Protein AF-A0A660V310-F1 (afdb_monomer_lite)

Sequence (467 aa):
MSEVVQNLFWILVFPGFVFTIVCGLVASWIVRKVSALVQHRIGPPVLQPLYDVIKLLGKETLIPEAAQKATFMVSPLIGFSAVLLLATMLWRISFVPCSPFVGDIIVAIYLMVIPSLALILGSSSSASPQASVGTAREMKLVVAYEFPLVLAFLVVIIKTAGASGAGRQLSLAAIAEHAPVLSISGMIAFLSALLCIQAKLGFVPFDIAEAETELASGILIEYSGALLAIWTLMQAVMLVALPLFLVVAFLGGFGAGAGGILAGVGKYVLVLVLIILIKNTNPRVRIDQAMRFFWFWCGTAMVVAVALAILGSVFNIGWLYGKVMDWKIWSLKKSPWVFHVNTGACNNCDIEVVDCLTPRFDIERFGMKLVGSPRHADVLLVTGGVTAQAAHRLREVYRQTPKPCVVFAIGACGCDMGIFSTGYHMVGPVDKIVREVDPEAIIVYVPGCPPKPEAIISSVVKALSAL

Secondary structure (DSSP, 8-state):
--HHHHHHHHHHTSSSHHHHHHHHHHHHHHHHHHHHHHTTSPPPPTTHHHHHHHHHHTS-----TTS-HHHHHHHHHHHHHHHHHHHHHHHHHHH-TTSS---BHHHHHHHHHHHHHHHHHHHHTT--HHHHHHHHHHHHHHHHHHHHHHHHHHHHHHHHHHHSSS----BHHHHTTS-GGGSHHHHHHHHHHHHHHHHHTT-TTS--SS-HHHHTTGGGTT--HHHHHHHHHHHHHHHHHHHHHHHHHHS--PPSSHHHHHHHHHHHHHHHHHHHHHHHHSPPPPHHHHHHIIIIIIHHHHHHHHHHHHHHHHHT-GGGTT----HHHHHHHH-PEEEEEESS--SHHHHHHHHHTSTTT-GGGGT-EE-SSGGG-SEEEEES-EEHHHHHHHHHHHHHSPSS-EEEEESHHHHH-GGGTT-TTEEE-HHHHHHTT-TT-EEEEE--SSPPHHHHHHHHHHHHHH-

Radius of gyration: 32.33 Å; chains: 1; bounding box: 73×48×100 Å

Foldseek 3Di:
DDPVVVVCCLQPPPPHDVVLLLQLLQLVQVLQCLLCVVVVHHGDDSCVSVVVLVVLQPDDWDADPQFPVVLLQCLLVQLLVLLRLLLSLLRCLQAPLPDPDSDFPVSNLVSLLSNLVSLLSNLVRRPDPLLPVLSVLSVLLSVLLSLLLVLLLLLLQLLLCQVDVDDRDRGLSSSLQDALCLAPLLVLSLVSLLVSLLLSLCFPQNVASLPCPPRVGHSCVSTGGNSVSSVSSSSSSSLNSSLSSSCSRHVNHADPDPVSNVVNVVSSVVSSSVSSCNRNVHHHDDSVVSSCCRCPPSVVSSVVSSVLSVCCSVVVDCNNNNPPDPVVLVCCLQAFEEEEDEQAAPCPQVVQVVVCVDPVNNCVVSNYHYDPALLPGQEYEYEFAHFPVSLVVLLVSLVSHDPPHEYEQFEPRQAFNPPCNPPPGGPTHVLVSSCVNPVPHHYFYQYDPHHHNVSVSVSSNVSSVVD

Structure (mmCIF, N/CA/C/O backbone):
data_AF-A0A660V310-F1
#
_entry.id   AF-A0A660V310-F1
#
loop_
_atom_site.group_PDB
_atom_site.id
_atom_site.type_symbol
_atom_site.label_atom_id
_atom_site.label_alt_id
_atom_site.label_comp_id
_atom_site.label_asym_id
_atom_site.label_entity_id
_atom_site.label_seq_id
_atom_site.pdbx_PDB_ins_code
_atom_site.Cartn_x
_atom_site.Cartn_y
_atom_site.Cartn_z
_atom_site.occupancy
_atom_site.B_iso_or_equiv
_atom_site.auth_seq_id
_atom_site.auth_comp_id
_atom_site.auth_asym_id
_atom_site.auth_atom_id
_atom_site.pdbx_PDB_model_num
ATOM 1 N N . MET A 1 1 ? -30.512 22.569 -9.885 1.00 54.38 1 MET A N 1
ATOM 2 C CA . MET A 1 1 ? -30.313 22.080 -8.503 1.00 54.38 1 MET A CA 1
ATOM 3 C C . MET A 1 1 ? -29.220 22.952 -7.908 1.00 54.38 1 MET A C 1
ATOM 5 O O . MET A 1 1 ? -28.211 23.097 -8.583 1.00 54.38 1 MET A O 1
ATOM 9 N N . SER A 1 2 ? -29.446 23.654 -6.792 1.00 73.06 2 SER A N 1
ATOM 10 C CA . SER A 1 2 ? -28.449 24.615 -6.283 1.00 73.06 2 SER A CA 1
ATOM 11 C C . SER A 1 2 ? -27.115 23.910 -6.013 1.00 73.06 2 SER A C 1
ATOM 13 O O . SER A 1 2 ? -27.115 22.754 -5.584 1.00 73.06 2 SER A O 1
ATOM 15 N N . GLU A 1 3 ? -25.985 24.583 -6.252 1.00 75.12 3 GLU A N 1
ATOM 16 C CA . GLU A 1 3 ? -24.640 24.036 -5.981 1.00 75.12 3 GLU A CA 1
ATOM 17 C C . GLU A 1 3 ? -24.526 23.473 -4.556 1.00 75.12 3 GLU A C 1
ATOM 19 O O . GLU A 1 3 ? -23.861 22.468 -4.323 1.00 75.12 3 GLU A O 1
ATOM 24 N N . VAL A 1 4 ? -25.258 24.066 -3.610 1.00 78.00 4 VAL A N 1
ATOM 25 C CA . VAL A 1 4 ? -25.369 23.604 -2.223 1.00 78.00 4 VAL A CA 1
ATOM 26 C C . VAL A 1 4 ? -26.006 22.216 -2.122 1.00 78.00 4 VAL A C 1
ATOM 28 O O . VAL A 1 4 ? -25.474 21.362 -1.422 1.00 78.00 4 VAL A O 1
ATOM 31 N N . VAL A 1 5 ? -27.111 21.956 -2.829 1.00 78.69 5 VAL A N 1
ATOM 32 C CA . VAL A 1 5 ? -27.781 20.641 -2.820 1.00 78.69 5 VAL A CA 1
ATOM 33 C C . VAL A 1 5 ? -26.902 19.585 -3.479 1.00 78.69 5 VAL A C 1
ATOM 35 O O . VAL A 1 5 ? -26.827 18.458 -2.994 1.00 78.69 5 VAL A O 1
ATOM 38 N N . GLN A 1 6 ? -26.187 19.954 -4.543 1.00 76.06 6 GLN A N 1
ATOM 39 C CA . GLN A 1 6 ? -25.214 19.067 -5.169 1.00 76.06 6 GLN A CA 1
ATOM 40 C C . GLN A 1 6 ? -24.080 18.744 -4.187 1.00 76.06 6 GLN A C 1
ATOM 42 O O . GLN A 1 6 ? -23.832 17.572 -3.928 1.00 76.06 6 GLN A O 1
ATOM 47 N N . ASN A 1 7 ? -23.453 19.740 -3.558 1.00 76.25 7 ASN A N 1
ATOM 48 C CA . ASN A 1 7 ? -22.387 19.524 -2.573 1.00 76.25 7 ASN A CA 1
ATOM 49 C C . ASN A 1 7 ? -22.853 18.709 -1.354 1.00 76.25 7 ASN A C 1
ATOM 51 O O . ASN A 1 7 ? -22.130 17.817 -0.912 1.00 76.25 7 ASN A O 1
ATOM 55 N N . LEU A 1 8 ? -24.072 18.940 -0.851 1.00 76.62 8 LEU A N 1
ATOM 56 C CA . LEU A 1 8 ? -24.660 18.111 0.207 1.00 76.62 8 LEU A CA 1
ATOM 57 C C . LEU A 1 8 ? -24.832 16.659 -0.244 1.00 76.62 8 LEU A C 1
ATOM 59 O O . LEU A 1 8 ? -24.535 15.744 0.520 1.00 76.62 8 LEU A O 1
ATOM 63 N N . PHE A 1 9 ? -25.282 16.436 -1.480 1.00 79.44 9 PHE A N 1
ATOM 64 C CA . PHE A 1 9 ? -25.413 15.095 -2.041 1.00 79.44 9 PHE A CA 1
ATOM 65 C C . PHE A 1 9 ? -24.051 14.392 -2.158 1.00 79.44 9 PHE A C 1
ATOM 67 O O . PHE A 1 9 ? -23.939 13.222 -1.785 1.00 79.44 9 PHE A O 1
ATOM 74 N N . TRP A 1 10 ? -23.007 15.112 -2.586 1.00 75.75 10 TRP A N 1
ATOM 75 C CA . TRP A 1 10 ? -21.640 14.582 -2.659 1.00 75.75 10 TRP A CA 1
ATOM 76 C C . TRP A 1 10 ? -21.093 14.177 -1.284 1.00 75.75 10 TRP A C 1
ATOM 78 O O . TRP A 1 10 ? -20.456 13.132 -1.160 1.00 75.75 10 TRP A O 1
ATOM 88 N N . ILE A 1 11 ? -21.366 14.974 -0.247 1.00 77.69 11 ILE A N 1
ATOM 89 C CA . ILE A 1 11 ? -20.872 14.738 1.120 1.00 77.69 11 ILE A CA 1
ATOM 90 C C . ILE A 1 11 ? -21.679 13.660 1.852 1.00 77.69 11 ILE A C 1
ATOM 92 O O . ILE A 1 11 ? -21.104 12.845 2.572 1.00 77.69 11 ILE A O 1
ATOM 96 N N . LEU A 1 12 ? -23.002 13.633 1.693 1.00 79.00 12 LEU A N 1
ATOM 97 C CA . LEU A 1 12 ? -23.867 12.736 2.464 1.00 79.00 12 LEU A CA 1
ATOM 98 C C . LEU A 1 12 ? -24.086 11.392 1.768 1.00 79.00 12 LEU A C 1
ATOM 100 O O . LEU A 1 12 ? -24.043 10.354 2.428 1.00 79.00 12 LEU A O 1
ATOM 104 N N . VAL A 1 13 ? -24.307 11.393 0.450 1.00 78.88 13 VAL A N 1
ATOM 105 C CA . VAL A 1 13 ? -24.812 10.220 -0.279 1.00 78.88 13 VAL A CA 1
ATOM 106 C C . VAL A 1 13 ? -23.709 9.537 -1.080 1.00 78.88 13 VAL A C 1
ATOM 108 O O . VAL A 1 13 ? -23.300 8.434 -0.719 1.00 78.88 13 VAL A O 1
ATOM 111 N N . PHE A 1 14 ? -23.204 10.172 -2.142 1.00 76.62 14 PHE A N 1
ATOM 112 C CA . PHE A 1 14 ? -22.194 9.571 -3.017 1.00 76.62 14 PHE A CA 1
ATOM 113 C C . PHE A 1 14 ? -21.177 10.605 -3.508 1.00 76.62 14 PHE A C 1
ATOM 115 O O . PHE A 1 14 ? -21.589 11.589 -4.120 1.00 76.62 14 PHE A O 1
ATOM 122 N N . PRO A 1 15 ? -19.864 10.378 -3.313 1.00 70.12 15 PRO A N 1
ATOM 123 C CA . PRO A 1 15 ? -19.203 9.226 -2.695 1.00 70.12 15 PRO A CA 1
ATOM 124 C C . PRO A 1 15 ? -19.007 9.404 -1.175 1.00 70.12 15 PRO A C 1
ATOM 126 O O . PRO A 1 15 ? -18.060 8.886 -0.589 1.00 70.12 15 PRO A O 1
ATOM 129 N N . GLY A 1 16 ? -19.892 10.187 -0.559 1.00 78.62 16 GLY A N 1
ATOM 130 C CA . GLY A 1 16 ? -19.837 10.672 0.810 1.00 78.62 16 GLY A CA 1
ATOM 131 C C . GLY A 1 16 ? -19.974 9.633 1.932 1.00 78.62 16 GLY A C 1
ATOM 132 O O . GLY A 1 16 ? -19.434 8.526 1.883 1.00 78.62 16 GLY A O 1
ATOM 133 N N . PHE A 1 17 ? -20.697 9.999 2.989 1.00 86.25 17 PHE A N 1
ATOM 134 C CA . PHE A 1 17 ? -20.784 9.207 4.220 1.00 86.25 17 PHE A CA 1
ATOM 135 C C . PHE A 1 17 ? -21.459 7.851 4.026 1.00 86.25 17 PHE A C 1
ATOM 137 O O . PHE A 1 17 ? -20.888 6.829 4.410 1.00 86.25 17 PHE A O 1
ATOM 144 N N . VAL A 1 18 ? -22.642 7.818 3.404 1.00 87.88 18 VAL A N 1
ATOM 145 C CA . VAL A 1 18 ? -23.396 6.566 3.222 1.00 87.88 18 VAL A CA 1
ATOM 146 C C . VAL A 1 18 ? -22.600 5.583 2.370 1.00 87.88 18 VAL A C 1
ATOM 148 O O . VAL A 1 18 ? -22.422 4.429 2.762 1.00 87.88 18 VAL A O 1
ATOM 151 N N . PHE A 1 19 ? -22.057 6.051 1.245 1.00 89.69 19 PHE A N 1
ATOM 152 C CA . PHE A 1 19 ? -21.224 5.230 0.372 1.00 89.69 19 PHE A CA 1
ATOM 153 C C . PHE A 1 19 ? -20.002 4.664 1.105 1.00 89.69 19 PHE A C 1
ATOM 155 O O . PHE A 1 19 ? -19.750 3.461 1.051 1.00 89.69 19 PHE A O 1
ATOM 162 N N . THR A 1 20 ? -19.285 5.503 1.855 1.00 90.94 20 THR A N 1
ATOM 163 C CA . THR A 1 20 ? -18.090 5.073 2.587 1.00 90.94 20 THR A CA 1
ATOM 164 C C . THR A 1 20 ? -18.409 4.022 3.650 1.00 90.94 20 THR A C 1
ATOM 166 O O . THR A 1 20 ? -17.669 3.048 3.774 1.00 90.94 20 THR A O 1
ATOM 169 N N . ILE A 1 21 ? -19.510 4.174 4.392 1.00 93.31 21 ILE A N 1
ATOM 170 C CA . ILE A 1 21 ? -19.930 3.188 5.398 1.00 93.31 21 ILE A CA 1
ATOM 171 C C . ILE A 1 21 ? -20.238 1.846 4.730 1.00 93.31 21 ILE A C 1
ATOM 173 O O . ILE A 1 21 ? -19.749 0.812 5.181 1.00 93.31 21 ILE A O 1
ATOM 177 N N . VAL A 1 22 ? -20.988 1.851 3.623 1.00 93.38 22 VAL A N 1
ATOM 178 C CA . VAL A 1 22 ? -21.299 0.625 2.871 1.00 93.38 22 VAL A CA 1
ATOM 179 C C . VAL A 1 22 ? -20.017 -0.039 2.366 1.00 93.38 22 VAL A C 1
ATOM 181 O O . VAL A 1 22 ? -19.817 -1.234 2.592 1.00 93.38 22 VAL A O 1
ATOM 184 N N . CYS A 1 23 ? -19.106 0.727 1.759 1.00 92.69 23 CYS A N 1
ATOM 185 C CA . CYS A 1 23 ? -17.801 0.221 1.335 1.00 92.69 23 CYS A CA 1
ATOM 186 C C . CYS A 1 23 ? -16.977 -0.324 2.508 1.00 92.69 23 CYS A C 1
ATOM 188 O O . CYS A 1 23 ? -16.325 -1.352 2.354 1.00 92.69 23 CYS A O 1
ATOM 190 N N . GLY A 1 24 ? -17.030 0.309 3.682 1.00 93.19 24 GLY A N 1
ATOM 191 C CA . GLY A 1 24 ? -16.326 -0.137 4.884 1.00 93.19 24 GLY A CA 1
ATOM 192 C C . GLY A 1 24 ? -16.846 -1.460 5.426 1.00 93.19 24 GLY A C 1
ATOM 193 O O . GLY A 1 24 ? -16.062 -2.338 5.794 1.00 93.19 24 GLY A O 1
ATOM 194 N N . LEU A 1 25 ? -18.165 -1.658 5.412 1.00 95.06 25 LEU A N 1
ATOM 195 C CA . LEU A 1 25 ? -18.779 -2.932 5.788 1.00 95.06 25 LEU A CA 1
ATOM 196 C C . LEU A 1 25 ? -18.407 -4.043 4.795 1.00 95.06 25 LEU A C 1
ATOM 198 O O . LEU A 1 25 ? -18.077 -5.154 5.213 1.00 95.06 25 LEU A O 1
ATOM 202 N N . VAL A 1 26 ? -18.374 -3.736 3.494 1.00 94.88 26 VAL A N 1
ATOM 203 C CA . VAL A 1 26 ? -17.891 -4.670 2.464 1.00 94.88 26 VAL A CA 1
ATOM 204 C C . VAL A 1 26 ? -16.403 -4.980 2.656 1.00 94.88 26 VAL A C 1
ATOM 206 O O . VAL A 1 26 ? -16.023 -6.148 2.622 1.00 94.88 26 VAL A O 1
ATOM 209 N N . ALA A 1 27 ? -15.558 -3.983 2.926 1.00 94.62 27 ALA A N 1
ATOM 210 C CA . ALA A 1 27 ? -14.134 -4.183 3.201 1.00 94.62 27 ALA A CA 1
ATOM 211 C C . ALA A 1 27 ? -13.920 -5.061 4.444 1.00 94.62 27 ALA A C 1
ATOM 213 O O . ALA A 1 27 ? -13.113 -5.990 4.423 1.00 94.62 27 ALA A O 1
ATOM 214 N N . SER A 1 28 ? -14.712 -4.847 5.496 1.00 94.81 28 SER A N 1
ATOM 215 C CA . SER A 1 28 ? -14.711 -5.675 6.710 1.00 94.81 28 SER A CA 1
ATOM 216 C C . SER A 1 28 ? -15.101 -7.127 6.415 1.00 94.81 28 SER A C 1
ATOM 218 O O . SER A 1 28 ? -14.499 -8.063 6.951 1.00 94.81 28 SER A O 1
ATOM 220 N N . TRP A 1 29 ? -16.070 -7.340 5.519 1.00 95.44 29 TRP A N 1
ATOM 221 C CA . TRP A 1 29 ? -16.405 -8.673 5.023 1.00 95.44 29 TRP A CA 1
ATOM 222 C C . TRP A 1 29 ? -15.245 -9.301 4.235 1.00 95.44 29 TRP A C 1
ATOM 224 O O . TRP A 1 29 ? -14.900 -10.454 4.504 1.00 95.44 29 TRP A O 1
ATOM 234 N N . ILE A 1 30 ? -14.597 -8.553 3.331 1.00 94.81 30 ILE A N 1
ATOM 235 C CA . ILE A 1 30 ? -13.431 -9.023 2.562 1.00 94.81 30 ILE A CA 1
ATOM 236 C C . ILE A 1 30 ? -12.318 -9.475 3.509 1.00 94.81 30 ILE A C 1
ATOM 238 O O . ILE A 1 30 ? -11.804 -10.581 3.344 1.00 94.81 30 ILE A O 1
ATOM 242 N N . VAL A 1 31 ? -11.996 -8.684 4.540 1.00 94.81 31 VAL A N 1
ATOM 243 C CA . VAL A 1 31 ? -10.989 -9.046 5.553 1.00 94.81 31 VAL A CA 1
ATOM 244 C C . VAL A 1 31 ? -11.308 -10.407 6.170 1.00 94.81 31 VAL A C 1
ATOM 246 O O . VAL A 1 31 ? -10.456 -11.294 6.179 1.00 94.81 31 VAL A O 1
ATOM 249 N N . ARG A 1 32 ? -12.548 -10.620 6.627 1.00 94.50 32 ARG A N 1
ATOM 250 C CA . ARG A 1 32 ? -12.958 -11.897 7.236 1.00 94.50 32 ARG A CA 1
ATOM 251 C C . ARG A 1 32 ? -12.949 -13.052 6.233 1.00 94.50 32 ARG A C 1
ATOM 253 O O . ARG A 1 32 ? -12.559 -14.162 6.593 1.00 94.50 32 ARG A O 1
ATOM 260 N N . LYS A 1 33 ? -13.365 -12.818 4.985 1.00 94.19 33 LYS A N 1
ATOM 261 C CA . LYS A 1 33 ? -13.447 -13.857 3.950 1.00 94.19 33 LYS A CA 1
ATOM 262 C C . LYS A 1 33 ? -12.068 -14.301 3.467 1.00 94.19 33 LYS A C 1
ATOM 264 O O . LYS A 1 33 ? -11.826 -15.500 3.373 1.00 94.19 33 LYS A O 1
ATOM 269 N N . VAL A 1 34 ? -11.168 -13.354 3.212 1.00 93.69 34 VAL A N 1
ATOM 270 C CA . VAL A 1 34 ? -9.790 -13.633 2.789 1.00 93.69 34 VAL A CA 1
ATOM 271 C C . VAL A 1 34 ? -8.995 -14.257 3.938 1.00 93.69 34 VAL A C 1
ATOM 273 O O . VAL A 1 34 ? -8.315 -15.251 3.712 1.00 93.69 34 VAL A O 1
ATOM 276 N N . SER A 1 35 ? -9.145 -13.782 5.183 1.00 93.94 35 SER A N 1
ATOM 277 C CA . SER A 1 35 ? -8.558 -14.464 6.350 1.00 93.94 35 SER A CA 1
ATOM 278 C C . SER A 1 35 ? -9.032 -15.911 6.481 1.00 93.94 35 SER A C 1
ATOM 280 O O . SER A 1 35 ? -8.224 -16.800 6.732 1.00 93.94 35 SER A O 1
ATOM 282 N N . ALA A 1 36 ? -10.327 -16.171 6.281 1.00 93.69 36 ALA A N 1
ATOM 283 C CA . ALA A 1 36 ? -10.865 -17.527 6.314 1.00 93.69 36 ALA A CA 1
ATOM 284 C C . ALA A 1 36 ? -10.282 -18.410 5.198 1.00 93.69 36 ALA A C 1
ATOM 286 O O . ALA A 1 36 ? -9.918 -19.553 5.462 1.00 93.69 36 ALA A O 1
ATOM 287 N N . LEU A 1 37 ? -10.123 -17.859 3.989 1.00 92.75 37 LEU A N 1
ATOM 288 C CA . LEU A 1 37 ? -9.502 -18.552 2.861 1.00 92.75 37 LEU A CA 1
ATOM 289 C C . LEU A 1 37 ? -8.046 -18.944 3.163 1.00 92.75 37 LEU A C 1
ATOM 291 O O . LEU A 1 37 ? -7.683 -20.097 2.959 1.00 92.75 37 LEU A O 1
ATOM 295 N N . VAL A 1 38 ? -7.241 -18.019 3.702 1.00 92.69 38 VAL A N 1
ATOM 296 C CA . VAL A 1 38 ? -5.842 -18.285 4.099 1.00 92.69 38 VAL A CA 1
ATOM 297 C C . VAL A 1 38 ? -5.761 -19.365 5.184 1.00 92.69 38 VAL A C 1
ATOM 299 O O . VAL A 1 38 ? -4.840 -20.172 5.196 1.00 92.69 38 VAL A O 1
ATOM 302 N N . GLN A 1 39 ? -6.745 -19.407 6.081 1.00 93.06 39 GLN A N 1
ATOM 303 C CA . GLN A 1 39 ? -6.834 -20.377 7.175 1.00 93.06 39 GLN A CA 1
ATOM 304 C C . GLN A 1 39 ? -7.538 -21.687 6.780 1.00 93.06 39 GLN A C 1
ATOM 306 O O . GLN A 1 39 ? -7.819 -22.501 7.656 1.00 93.06 39 GLN A O 1
ATOM 311 N N . HIS A 1 40 ? -7.872 -21.887 5.499 1.00 92.69 40 HIS A N 1
ATOM 312 C CA . HIS A 1 40 ? -8.635 -23.045 5.018 1.00 92.69 40 HIS A CA 1
ATOM 313 C C . HIS A 1 40 ? -9.955 -23.303 5.778 1.00 92.69 40 HIS A C 1
ATOM 315 O O . HIS A 1 40 ? -10.363 -24.444 5.987 1.00 92.69 40 HIS A O 1
ATOM 321 N N . ARG A 1 41 ? -10.675 -22.240 6.159 1.00 94.94 41 ARG A N 1
ATOM 322 C CA . ARG A 1 41 ? -12.023 -22.319 6.749 1.00 94.94 41 ARG A CA 1
ATOM 323 C C . ARG A 1 41 ? -13.046 -21.526 5.940 1.00 94.94 41 ARG A C 1
ATOM 325 O O . ARG A 1 41 ? -12.712 -20.653 5.141 1.00 94.94 41 ARG A O 1
ATOM 332 N N . ILE A 1 42 ? -14.326 -21.798 6.168 1.00 92.75 42 ILE A N 1
ATOM 333 C CA . ILE A 1 42 ? -15.413 -21.090 5.486 1.00 92.75 42 ILE A CA 1
ATOM 334 C C . ILE A 1 42 ? -15.682 -19.765 6.210 1.00 92.75 42 ILE A C 1
ATOM 336 O O . ILE A 1 42 ? -16.047 -19.743 7.382 1.00 92.75 42 ILE A O 1
ATOM 340 N N . GLY A 1 43 ? -15.484 -18.647 5.506 1.00 92.25 43 GLY A N 1
ATOM 341 C CA . GLY A 1 43 ? -15.773 -17.309 6.033 1.00 92.25 43 GLY A CA 1
ATOM 342 C C . GLY A 1 43 ? -17.266 -16.934 6.001 1.00 92.25 43 GLY A C 1
ATOM 343 O O . GLY A 1 43 ? -18.025 -17.540 5.237 1.00 92.25 43 GLY A O 1
ATOM 344 N N . PRO A 1 44 ? -17.668 -15.900 6.763 1.00 94.31 44 PRO A N 1
ATOM 345 C CA . PRO A 1 44 ? -19.065 -15.496 6.961 1.00 94.31 44 PRO A CA 1
ATOM 346 C C . PRO A 1 44 ? -19.754 -14.941 5.693 1.00 94.31 44 PRO A C 1
ATOM 348 O O . PRO A 1 44 ? -19.076 -14.599 4.711 1.00 94.31 44 PRO A O 1
ATOM 351 N N . PRO A 1 45 ? -21.101 -14.823 5.700 1.00 94.38 45 PRO A N 1
ATOM 352 C CA . PRO A 1 45 ? -21.861 -14.205 4.612 1.00 94.38 45 PRO A CA 1
ATOM 353 C C . PRO A 1 45 ? -21.607 -12.690 4.506 1.00 94.38 45 PRO A C 1
ATOM 355 O O . PRO A 1 45 ? -21.162 -12.054 5.462 1.00 94.38 45 PRO A O 1
ATOM 358 N N . VAL A 1 46 ? -21.923 -12.107 3.341 1.00 92.00 46 VAL A N 1
ATOM 359 C CA . VAL A 1 46 ? -21.645 -10.692 2.997 1.00 92.00 46 VAL A CA 1
ATOM 360 C C . VAL A 1 46 ? -22.277 -9.705 3.980 1.00 92.00 46 VAL A C 1
ATOM 362 O O . VAL A 1 46 ? -21.648 -8.725 4.362 1.00 92.00 46 VAL A O 1
ATOM 365 N N . LEU A 1 47 ? -23.500 -9.984 4.435 1.00 93.50 47 LEU A N 1
ATOM 366 C CA . LEU A 1 47 ? -24.258 -9.096 5.323 1.00 93.50 47 LEU A CA 1
ATOM 367 C C . LEU A 1 47 ? -23.842 -9.190 6.801 1.00 93.50 47 LEU A C 1
ATOM 369 O O . LEU A 1 47 ? -24.350 -8.428 7.620 1.00 93.50 47 LEU A O 1
ATOM 373 N N . GLN A 1 48 ? -22.916 -10.086 7.167 1.00 94.50 48 GLN A N 1
ATOM 374 C CA . GLN A 1 48 ? -22.544 -10.294 8.570 1.00 94.50 48 GLN A CA 1
ATOM 375 C C . GLN A 1 48 ? -22.037 -9.019 9.270 1.00 94.50 48 GLN A C 1
ATOM 377 O O . GLN A 1 48 ? -22.512 -8.746 10.370 1.00 94.50 48 GLN A O 1
ATOM 382 N N . PRO A 1 49 ? -21.134 -8.206 8.682 1.00 94.56 49 PRO A N 1
ATOM 383 C CA . PRO A 1 49 ? -20.670 -6.986 9.345 1.00 94.56 49 PRO A CA 1
ATOM 384 C C . PRO A 1 49 ? -21.797 -5.984 9.618 1.00 94.56 49 PRO A C 1
ATOM 386 O O . PRO A 1 49 ? -21.773 -5.301 10.636 1.00 94.56 49 PRO A O 1
ATOM 389 N N . LEU A 1 50 ? -22.811 -5.923 8.746 1.00 94.75 50 LEU A N 1
ATOM 390 C CA . LEU A 1 50 ? -23.986 -5.079 8.961 1.00 94.75 50 LEU A CA 1
ATOM 391 C C . LEU A 1 50 ? -24.802 -5.571 10.165 1.00 94.75 50 LEU A C 1
ATOM 393 O O . LEU A 1 50 ? -25.177 -4.771 11.021 1.00 94.75 50 LEU A O 1
ATOM 397 N N . TYR A 1 51 ? -25.037 -6.882 10.264 1.00 95.69 51 TYR A N 1
ATOM 398 C CA . TYR A 1 51 ? -25.742 -7.467 11.406 1.00 95.69 51 TYR A CA 1
ATOM 399 C C . TYR A 1 51 ? -24.995 -7.266 12.725 1.00 95.69 51 TYR A C 1
ATOM 401 O O . TYR A 1 51 ? -25.635 -7.014 13.743 1.00 95.69 51 TYR A O 1
ATOM 409 N N . ASP A 1 52 ? -23.662 -7.322 12.715 1.00 95.19 52 ASP A N 1
ATOM 410 C CA . ASP A 1 52 ? -22.848 -7.075 13.908 1.00 95.19 52 ASP A CA 1
ATOM 411 C C . ASP A 1 52 ? -23.030 -5.633 14.418 1.00 95.19 52 ASP A C 1
ATOM 413 O O . ASP A 1 52 ? -23.261 -5.430 15.610 1.00 95.19 52 ASP A O 1
ATOM 417 N N . VAL A 1 53 ? -23.010 -4.638 13.523 1.00 95.38 53 VAL A N 1
ATOM 418 C CA . VAL A 1 53 ? -23.230 -3.227 13.886 1.00 95.38 53 VAL A CA 1
ATOM 419 C C . VAL A 1 53 ? -24.653 -3.000 14.400 1.00 95.38 53 VAL A C 1
ATOM 421 O O . VAL A 1 53 ? -24.829 -2.392 15.454 1.00 95.38 53 VAL A O 1
ATOM 424 N N . ILE A 1 54 ? -25.673 -3.524 13.709 1.00 95.38 54 ILE A N 1
ATOM 425 C CA . ILE A 1 54 ? -27.079 -3.400 14.138 1.00 95.38 54 ILE A CA 1
ATOM 426 C C . ILE A 1 54 ? -27.282 -4.045 15.514 1.00 95.38 54 ILE A C 1
ATOM 428 O O . ILE A 1 54 ? -27.933 -3.469 16.386 1.00 95.38 54 ILE A O 1
ATOM 432 N N . LYS A 1 55 ? -26.678 -5.217 15.742 1.00 96.31 55 LYS A N 1
ATOM 433 C CA . LYS A 1 55 ? -26.710 -5.904 17.036 1.00 96.31 55 LYS A CA 1
ATOM 434 C C . LYS A 1 55 ? -26.097 -5.052 18.145 1.00 96.31 55 LYS A C 1
ATOM 436 O O . LYS A 1 55 ? -26.636 -5.041 19.246 1.00 96.31 55 LYS A O 1
ATOM 441 N N . LEU A 1 56 ? -24.974 -4.379 17.889 1.00 94.75 56 LEU A N 1
ATOM 442 C CA . LEU A 1 56 ? -24.332 -3.512 18.881 1.00 94.75 56 LEU A CA 1
ATOM 443 C C . LEU A 1 56 ? -25.167 -2.260 19.176 1.00 94.75 56 LEU A C 1
ATOM 445 O O . LEU A 1 56 ? -25.304 -1.901 20.341 1.00 94.75 56 LEU A O 1
ATOM 449 N N . LEU A 1 57 ? -25.789 -1.653 18.161 1.00 94.06 57 LEU A N 1
ATOM 450 C CA . LEU A 1 57 ? -26.691 -0.506 18.339 1.00 94.06 57 LEU A CA 1
ATOM 451 C C . LEU A 1 57 ? -27.934 -0.843 19.176 1.00 94.06 57 LEU A C 1
ATOM 453 O O . LEU A 1 57 ? -28.435 0.020 19.888 1.00 94.06 57 LEU A O 1
ATOM 457 N N . GLY A 1 58 ? -28.423 -2.085 19.107 1.00 91.88 58 GLY A N 1
ATOM 458 C CA . GLY A 1 58 ? -29.557 -2.554 19.908 1.00 91.88 58 GLY A CA 1
ATOM 459 C C . GLY A 1 58 ? -29.210 -2.971 21.342 1.00 91.88 58 GLY A C 1
ATOM 460 O O . GLY A 1 58 ? -30.112 -3.317 22.101 1.00 91.88 58 GLY A O 1
ATOM 461 N N . LYS A 1 59 ? -27.926 -2.988 21.721 1.00 95.44 59 LYS A N 1
ATOM 462 C CA . LYS A 1 59 ? -27.491 -3.348 23.077 1.00 95.44 59 LYS A CA 1
ATOM 463 C C . LYS A 1 59 ? -27.467 -2.134 24.000 1.00 95.44 59 LYS A C 1
ATOM 465 O O . LYS A 1 59 ? -27.172 -1.017 23.582 1.00 95.44 59 LYS A O 1
ATOM 470 N N . GLU A 1 60 ? -27.696 -2.393 25.284 1.00 94.06 60 GLU A N 1
ATOM 471 C CA . GLU A 1 60 ? -27.539 -1.393 26.335 1.00 94.06 60 GLU A CA 1
ATOM 472 C C . GLU A 1 60 ? -26.103 -0.849 26.374 1.00 94.06 60 GLU A C 1
ATOM 474 O O . GLU A 1 60 ? -25.130 -1.583 26.173 1.00 94.06 60 GLU A O 1
ATOM 479 N N . THR A 1 61 ? -25.985 0.461 26.599 1.00 93.69 61 THR A N 1
ATOM 480 C CA . THR A 1 61 ? -24.699 1.153 26.712 1.00 93.69 61 THR A CA 1
ATOM 481 C C . THR A 1 61 ? -24.375 1.338 28.190 1.00 93.69 61 THR A C 1
ATOM 483 O O . THR A 1 61 ? -24.962 2.183 28.860 1.00 93.69 61 THR A O 1
ATOM 486 N N . LEU A 1 62 ? -23.437 0.537 28.686 1.00 92.00 62 LEU A N 1
ATOM 487 C CA . LEU A 1 62 ? -22.894 0.607 30.039 1.00 92.00 62 LEU A CA 1
ATOM 488 C C . LEU A 1 62 ? -21.729 1.603 30.064 1.00 92.00 62 LEU A C 1
ATOM 490 O O . LEU A 1 62 ? -20.844 1.546 29.207 1.00 92.00 62 LEU A O 1
ATOM 494 N N . ILE A 1 63 ? -21.737 2.512 31.041 1.00 92.00 63 ILE A N 1
ATOM 495 C CA . ILE A 1 63 ? -20.683 3.512 31.256 1.00 92.00 63 ILE A CA 1
ATOM 496 C C . ILE A 1 63 ? -20.136 3.323 32.679 1.00 92.00 63 ILE A C 1
ATOM 498 O O . ILE A 1 63 ? -20.944 3.320 33.612 1.00 92.00 63 ILE A O 1
ATOM 502 N N . PRO A 1 64 ? -18.808 3.198 32.875 1.00 90.56 64 PRO A N 1
ATOM 503 C CA . PRO A 1 64 ? -18.231 3.041 34.209 1.00 90.56 64 PRO A CA 1
ATOM 504 C C . PRO A 1 64 ? -18.523 4.244 35.118 1.00 90.56 64 PRO A C 1
ATOM 506 O O . PRO A 1 64 ? -18.511 5.391 34.670 1.00 90.56 64 PRO A O 1
ATOM 509 N N . GLU A 1 65 ? -18.742 4.004 36.413 1.00 89.38 65 GLU A N 1
ATOM 510 C CA . GLU A 1 65 ? -19.080 5.070 37.372 1.00 89.38 65 GLU A CA 1
ATOM 511 C C . GLU A 1 65 ? -17.940 6.075 37.575 1.00 89.38 65 GLU A C 1
ATOM 513 O O . GLU A 1 65 ? -18.181 7.278 37.672 1.00 89.38 65 GLU A O 1
ATOM 518 N N . ALA A 1 66 ? -16.697 5.586 37.591 1.00 90.06 66 ALA A N 1
ATOM 519 C CA . ALA A 1 66 ? -15.497 6.405 37.744 1.00 90.06 66 ALA A CA 1
ATOM 520 C C . ALA A 1 66 ? -15.068 7.114 36.443 1.00 90.06 66 ALA A C 1
ATOM 522 O O . ALA A 1 66 ? -14.139 7.922 36.465 1.00 90.06 66 ALA A O 1
ATOM 523 N N . ALA A 1 67 ? -15.719 6.820 35.311 1.00 90.69 67 ALA A N 1
ATOM 524 C CA . ALA A 1 67 ? -15.349 7.376 34.018 1.00 90.69 67 ALA A CA 1
ATOM 525 C C . ALA A 1 67 ? -15.866 8.808 33.830 1.00 90.69 67 ALA A C 1
ATOM 527 O O . ALA A 1 67 ? -16.986 9.169 34.210 1.00 90.69 67 ALA A O 1
ATOM 528 N N . GLN A 1 68 ? -15.080 9.625 33.129 1.00 93.00 68 GLN A N 1
ATOM 529 C CA . GLN A 1 68 ? -15.539 10.942 32.704 1.00 93.00 68 GLN A CA 1
ATOM 530 C C . GLN A 1 68 ? -16.503 10.801 31.517 1.00 93.00 68 GLN A C 1
ATOM 532 O O . GLN A 1 68 ? -16.090 10.718 30.359 1.00 93.00 68 GLN A O 1
ATOM 537 N N . LYS A 1 69 ? -17.809 10.836 31.807 1.00 91.75 69 LYS A N 1
ATOM 538 C CA . LYS A 1 69 ? -18.897 10.572 30.844 1.00 91.75 69 LYS A CA 1
ATOM 539 C C . LYS A 1 69 ? -18.787 11.362 29.535 1.00 91.75 69 LYS A C 1
ATOM 541 O O . LYS A 1 69 ? -18.984 10.798 28.464 1.00 91.75 69 LYS A O 1
ATOM 546 N N . ALA A 1 70 ? -18.472 12.657 29.610 1.00 92.69 70 ALA A N 1
ATOM 547 C CA . ALA A 1 70 ? -18.413 13.523 28.431 1.00 92.69 70 ALA A CA 1
ATOM 548 C C . ALA A 1 70 ? -17.335 13.067 27.435 1.00 92.69 70 ALA A C 1
ATOM 550 O O . ALA A 1 70 ? -17.640 12.801 26.276 1.00 92.69 70 ALA A O 1
ATOM 551 N N . THR A 1 71 ? -16.093 12.917 27.899 1.00 93.06 71 THR A N 1
ATOM 552 C CA . THR A 1 71 ? -14.970 12.465 27.067 1.00 93.06 71 THR A CA 1
ATOM 553 C C . THR A 1 71 ? -15.217 11.054 26.545 1.00 93.06 71 THR A C 1
ATOM 555 O O . THR A 1 71 ? -15.062 10.805 25.353 1.00 93.06 71 THR A O 1
ATOM 558 N N . PHE A 1 72 ? -15.703 10.155 27.403 1.00 93.31 72 PHE A N 1
ATOM 559 C CA . PHE A 1 72 ? -15.952 8.762 27.043 1.00 93.31 72 PHE A CA 1
ATOM 560 C C . PHE A 1 72 ? -16.953 8.612 25.885 1.00 93.31 72 PHE A C 1
ATOM 562 O O . PHE A 1 72 ? -16.719 7.816 24.974 1.00 93.31 72 PHE A O 1
ATOM 569 N N . MET A 1 73 ? -18.031 9.408 25.884 1.00 93.31 73 MET A N 1
ATOM 570 C CA . MET A 1 73 ? -19.065 9.391 24.838 1.00 93.31 73 MET A CA 1
ATOM 571 C C . MET A 1 73 ? -18.674 10.159 23.570 1.00 93.31 73 MET A C 1
ATOM 573 O O . MET A 1 73 ? -19.071 9.770 22.473 1.00 93.31 73 MET A O 1
ATOM 577 N N . VAL A 1 74 ? -17.921 11.256 23.698 1.00 94.94 74 VAL A N 1
ATOM 578 C CA . VAL A 1 74 ? -17.571 12.125 22.563 1.00 94.94 74 VAL A CA 1
ATOM 579 C C . VAL A 1 74 ? -16.378 11.580 21.771 1.00 94.94 74 VAL A C 1
ATOM 581 O O . VAL A 1 74 ? -16.348 11.724 20.549 1.00 94.94 74 VAL A O 1
ATOM 584 N N . SER A 1 75 ? -15.427 10.903 22.421 1.00 94.75 75 SER A N 1
ATOM 585 C CA . SER A 1 75 ? -14.232 10.354 21.764 1.00 94.75 75 SER A CA 1
ATOM 586 C C . SER A 1 75 ? -14.537 9.492 20.522 1.00 94.75 75 SER A C 1
ATOM 588 O O . SER A 1 75 ? -13.990 9.798 19.459 1.00 94.75 75 SER A O 1
ATOM 590 N N . PRO A 1 76 ? -15.449 8.495 20.563 1.00 95.00 76 PRO A N 1
ATOM 591 C CA . PRO A 1 76 ? -15.789 7.695 19.380 1.00 95.00 76 PRO A CA 1
ATOM 592 C C . PRO A 1 76 ? -16.349 8.534 18.220 1.00 95.00 76 PRO A C 1
ATOM 594 O O . PRO A 1 76 ? -16.064 8.258 17.056 1.00 95.00 76 PRO A O 1
ATOM 597 N N . LEU A 1 77 ? -17.117 9.589 18.520 1.00 95.19 77 LEU A N 1
ATOM 598 C CA . LEU A 1 77 ? -17.705 10.480 17.513 1.00 95.19 77 LEU A CA 1
ATOM 599 C C . LEU A 1 77 ? -16.645 11.356 16.834 1.00 95.19 77 LEU A C 1
ATOM 601 O O . LEU A 1 77 ? -16.700 11.560 15.618 1.00 95.19 77 LEU A O 1
ATOM 605 N N . ILE A 1 78 ? -15.660 11.844 17.594 1.00 96.12 78 ILE A N 1
ATOM 606 C CA . ILE A 1 78 ? -14.525 12.604 17.050 1.00 96.12 78 ILE A CA 1
ATOM 607 C C . ILE A 1 78 ? -13.715 11.723 16.095 1.00 96.12 78 ILE A C 1
ATOM 609 O O . ILE A 1 78 ? -13.446 12.128 14.965 1.00 96.12 78 ILE A O 1
ATOM 613 N N . GLY A 1 79 ? -13.370 10.504 16.519 1.00 94.94 79 GLY A N 1
ATOM 614 C CA . GLY A 1 79 ? -12.630 9.568 15.674 1.00 94.94 79 GLY A CA 1
ATOM 615 C C . GLY A 1 79 ? -13.400 9.229 14.398 1.00 94.94 79 GLY A C 1
ATOM 616 O O . GLY A 1 79 ? -12.882 9.389 13.294 1.00 94.94 79 GLY A O 1
ATOM 617 N N . PHE A 1 80 ? -14.671 8.845 14.532 1.00 95.69 80 PHE A N 1
ATOM 618 C CA . PHE A 1 80 ? -15.519 8.476 13.400 1.00 95.69 80 PHE A CA 1
ATOM 619 C C . PHE A 1 80 ? -15.716 9.618 12.394 1.00 95.69 80 PHE A C 1
ATOM 621 O O . PHE A 1 80 ? -15.562 9.409 11.189 1.00 95.69 80 PHE A O 1
ATOM 628 N N . SER A 1 81 ? -16.000 10.833 12.871 1.00 94.25 81 SER A N 1
ATOM 629 C CA . SER A 1 81 ? -16.168 12.005 12.002 1.00 94.25 81 SER A CA 1
ATOM 630 C C . SER A 1 81 ? -14.887 12.352 11.238 1.00 94.25 81 SER A C 1
ATOM 632 O O . SER A 1 81 ? -14.956 12.640 10.043 1.00 94.25 81 SER A O 1
ATOM 634 N N . ALA A 1 82 ? -13.716 12.246 11.872 1.00 94.75 82 ALA A N 1
ATOM 635 C CA . ALA A 1 82 ? -12.438 12.498 11.214 1.00 94.75 82 ALA A CA 1
ATOM 636 C C . ALA A 1 82 ? -12.145 11.498 10.083 1.00 94.75 82 ALA A C 1
ATOM 638 O O . ALA A 1 82 ? -11.777 11.914 8.981 1.00 94.75 82 ALA A O 1
ATOM 639 N N . VAL A 1 83 ? -12.357 10.192 10.309 1.00 93.62 83 VAL A N 1
ATOM 640 C CA . VAL A 1 83 ? -12.149 9.179 9.255 1.00 93.62 83 VAL A CA 1
ATOM 641 C C . VAL A 1 83 ? -13.169 9.337 8.129 1.00 93.62 83 VAL A C 1
ATOM 643 O O . VAL A 1 83 ? -12.814 9.179 6.962 1.00 93.62 83 VAL A O 1
ATOM 646 N N . LEU A 1 84 ? -14.423 9.678 8.443 1.00 92.88 84 LEU A N 1
ATOM 647 C CA . LEU A 1 84 ? -15.430 9.956 7.419 1.00 92.88 84 LEU A CA 1
ATOM 648 C C . LEU A 1 84 ? -15.010 11.130 6.532 1.00 92.88 84 LEU A C 1
ATOM 650 O O . LEU A 1 84 ? -15.013 10.994 5.311 1.00 92.88 84 LEU A O 1
ATOM 654 N N . LEU A 1 85 ? -14.590 12.252 7.124 1.00 91.19 85 LEU A N 1
ATOM 655 C CA . LEU A 1 85 ? -14.100 13.406 6.366 1.00 91.19 85 LEU A CA 1
ATOM 656 C C . LEU A 1 85 ? -12.908 13.029 5.481 1.00 91.19 85 LEU A C 1
ATOM 658 O O . LEU A 1 85 ? -12.920 13.323 4.286 1.00 91.19 85 LEU A O 1
ATOM 662 N N . LEU A 1 86 ? -11.936 12.295 6.026 1.00 92.00 86 LEU A N 1
ATOM 663 C CA . LEU A 1 86 ? -10.800 11.778 5.264 1.00 92.00 86 LEU A CA 1
ATOM 664 C C . LEU A 1 86 ? -11.250 10.919 4.074 1.00 92.00 86 LEU A C 1
ATOM 666 O O . LEU A 1 86 ? -10.801 11.130 2.950 1.00 92.00 86 LEU A O 1
ATOM 670 N N . ALA A 1 87 ? -12.149 9.963 4.294 1.00 91.38 87 ALA A N 1
ATOM 671 C CA . ALA A 1 87 ? -12.631 9.081 3.240 1.00 91.38 87 ALA A CA 1
ATOM 672 C C . ALA A 1 87 ? -13.384 9.850 2.146 1.00 91.38 87 ALA A C 1
ATOM 674 O O . ALA A 1 87 ? -13.136 9.626 0.962 1.00 91.38 87 ALA A O 1
ATOM 675 N N . THR A 1 88 ? -14.251 10.796 2.523 1.00 87.19 88 THR A N 1
ATOM 676 C CA . THR A 1 88 ? -14.971 11.631 1.546 1.00 87.19 88 THR A CA 1
ATOM 677 C C . THR A 1 88 ? -14.026 12.488 0.711 1.00 87.19 88 THR A C 1
ATOM 679 O O . THR A 1 88 ? -14.204 12.585 -0.504 1.00 87.19 88 THR A O 1
ATOM 682 N N . MET A 1 89 ? -12.980 13.045 1.328 1.00 87.00 89 MET A N 1
ATOM 683 C CA . MET A 1 89 ? -11.930 13.781 0.628 1.00 87.00 89 MET A CA 1
ATOM 684 C C . MET A 1 89 ? -11.241 12.885 -0.414 1.00 87.00 89 MET A C 1
ATOM 686 O O . MET A 1 89 ? -11.137 13.269 -1.580 1.00 87.00 89 MET A O 1
ATOM 690 N N . LEU A 1 90 ? -10.837 11.670 -0.034 1.00 88.12 90 LEU A N 1
ATOM 691 C CA . LEU A 1 90 ? -10.140 10.727 -0.920 1.00 88.12 90 LEU A CA 1
ATOM 692 C C . LEU A 1 90 ? -11.011 10.219 -2.069 1.00 88.12 90 LEU A C 1
ATOM 694 O O . LEU A 1 90 ? -10.547 10.123 -3.209 1.00 88.12 90 LEU A O 1
ATOM 698 N N . TRP A 1 91 ? -12.280 9.922 -1.799 1.00 86.75 91 TRP A N 1
ATOM 699 C CA . TRP A 1 91 ? -13.207 9.514 -2.844 1.00 86.75 91 TRP A CA 1
ATOM 700 C C . TRP A 1 91 ? -13.496 10.637 -3.833 1.00 86.75 91 TRP A C 1
ATOM 702 O O . TRP A 1 91 ? -13.558 10.390 -5.037 1.00 86.75 91 TRP A O 1
ATOM 712 N N . ARG A 1 92 ? -13.634 11.874 -3.344 1.00 80.88 92 ARG A N 1
ATOM 713 C CA . ARG A 1 92 ? -13.847 13.039 -4.207 1.00 80.88 92 ARG A CA 1
ATOM 714 C C . ARG A 1 92 ? -12.664 13.248 -5.151 1.00 80.88 92 ARG A C 1
ATOM 716 O O . ARG A 1 92 ? -12.890 13.446 -6.339 1.00 80.88 92 ARG A O 1
ATOM 723 N N . ILE A 1 93 ? -11.432 13.101 -4.656 1.00 78.38 93 ILE A N 1
ATOM 724 C CA . ILE A 1 93 ? -10.213 13.132 -5.485 1.00 78.38 93 ILE A CA 1
ATOM 725 C C . ILE A 1 93 ? -10.219 12.008 -6.533 1.00 78.38 93 ILE A C 1
ATOM 727 O O . ILE A 1 93 ? -9.827 12.228 -7.673 1.00 78.38 93 ILE A O 1
ATOM 731 N N . SER A 1 94 ? -10.687 10.816 -6.159 1.00 77.69 94 SER A N 1
ATOM 732 C CA . SER A 1 94 ? -10.651 9.631 -7.027 1.00 77.69 94 SER A CA 1
ATOM 733 C C . SER A 1 94 ? -11.686 9.667 -8.159 1.00 77.69 94 SER A C 1
ATOM 735 O O . SER A 1 94 ? -11.396 9.216 -9.262 1.00 77.69 94 SER A O 1
ATOM 737 N N . PHE A 1 95 ? -12.894 10.183 -7.910 1.00 76.19 95 PHE A N 1
ATOM 738 C CA . PHE A 1 95 ? -13.968 10.208 -8.913 1.00 76.19 95 PHE A CA 1
ATOM 739 C C . PHE A 1 95 ? -14.060 11.522 -9.695 1.00 76.19 95 PHE A C 1
ATOM 741 O O . PHE A 1 95 ? -14.513 11.509 -10.839 1.00 76.19 95 PHE A O 1
ATOM 748 N N . VAL A 1 96 ? -13.656 12.653 -9.103 1.00 70.81 96 VAL A N 1
ATOM 749 C CA . VAL A 1 96 ? -13.741 13.982 -9.732 1.00 70.81 96 VAL A CA 1
ATOM 750 C C . VAL A 1 96 ? -12.440 14.765 -9.485 1.00 70.81 96 VAL A C 1
ATOM 752 O O . VAL A 1 96 ? -12.406 15.666 -8.643 1.00 70.81 96 VAL A O 1
ATOM 755 N N . PRO A 1 97 ? -11.354 14.456 -10.220 1.00 63.31 97 PRO A N 1
ATOM 756 C CA . PRO A 1 97 ? -10.052 15.095 -10.012 1.00 63.31 97 PRO A CA 1
ATOM 757 C C . PRO A 1 97 ? -10.016 16.592 -10.390 1.00 63.31 97 PRO A C 1
ATOM 759 O O . PRO A 1 97 ? -9.197 17.333 -9.857 1.00 63.31 97 PRO A O 1
ATOM 762 N N . CYS A 1 98 ? -10.928 17.077 -11.245 1.00 56.38 98 CYS A N 1
ATOM 763 C CA . CYS A 1 98 ? -10.911 18.447 -11.791 1.00 56.38 98 CYS A CA 1
ATOM 764 C C . CYS A 1 98 ? -11.723 19.491 -10.992 1.00 56.38 98 CYS A C 1
ATOM 766 O O . CYS A 1 98 ? -12.276 20.418 -11.580 1.00 56.38 98 CYS A O 1
ATOM 768 N N . SER A 1 99 ? -11.847 19.353 -9.669 1.00 58.25 99 SER A N 1
ATOM 769 C CA . SER A 1 99 ? -12.577 20.325 -8.835 1.00 58.25 99 SER A CA 1
ATOM 770 C C . SER A 1 99 ? -11.618 21.284 -8.104 1.00 58.25 99 SER A C 1
ATOM 772 O O . SER A 1 99 ? -10.539 20.841 -7.702 1.00 58.25 99 SER A O 1
ATOM 774 N N . PRO A 1 100 ? -11.990 22.560 -7.864 1.00 55.56 100 PRO A N 1
ATOM 775 C CA . PRO A 1 100 ? -11.161 23.477 -7.084 1.00 55.56 100 PRO A CA 1
ATOM 776 C C . PRO A 1 100 ? -10.935 22.921 -5.668 1.00 55.56 100 PRO A C 1
ATOM 778 O O . PRO A 1 100 ? -11.879 22.469 -5.022 1.00 55.56 100 PRO A O 1
ATOM 781 N N . PHE A 1 101 ? -9.663 22.910 -5.250 1.00 58.50 101 PHE A N 1
ATOM 782 C CA . PHE A 1 101 ? -9.116 22.512 -3.942 1.00 58.50 101 PHE A CA 1
ATOM 783 C C . PHE A 1 101 ? -9.984 21.542 -3.112 1.00 58.50 101 PHE A C 1
ATOM 785 O O . PHE A 1 101 ? -10.825 21.946 -2.311 1.00 58.50 101 PHE A O 1
ATOM 792 N N . VAL A 1 102 ? -9.761 20.235 -3.288 1.00 64.94 102 VAL A N 1
ATOM 793 C CA . VAL A 1 102 ? -10.463 19.183 -2.524 1.00 64.94 102 VAL A CA 1
ATOM 794 C C . VAL A 1 102 ? -9.769 18.869 -1.194 1.00 64.94 102 VAL A C 1
ATOM 796 O O . VAL A 1 102 ? -10.443 18.532 -0.224 1.00 64.94 102 VAL A O 1
ATOM 799 N N . GLY A 1 103 ? -8.439 18.991 -1.143 1.00 70.19 103 GLY A N 1
ATOM 800 C CA . GLY A 1 103 ? -7.637 18.816 0.066 1.00 70.19 103 GLY A CA 1
ATOM 801 C C . GLY A 1 103 ? -6.177 18.437 -0.214 1.00 70.19 103 GLY A C 1
ATOM 802 O O . GLY A 1 103 ? -5.851 17.852 -1.252 1.00 70.19 103 GLY A O 1
ATOM 803 N N . ASP A 1 104 ? -5.315 18.758 0.749 1.00 81.88 104 ASP A N 1
ATOM 804 C CA . ASP A 1 104 ? -3.864 18.556 0.683 1.00 81.88 104 ASP A CA 1
ATOM 805 C C . ASP A 1 104 ? -3.398 17.344 1.484 1.00 81.88 104 ASP A C 1
ATOM 807 O O . ASP A 1 104 ? -4.057 16.888 2.423 1.00 81.88 104 ASP A O 1
ATOM 811 N N . ILE A 1 105 ? -2.192 16.866 1.169 1.00 83.94 105 ILE A N 1
ATOM 812 C CA . ILE A 1 105 ? -1.576 15.734 1.877 1.00 83.94 105 ILE A CA 1
ATOM 813 C C . ILE A 1 105 ? -1.387 16.010 3.364 1.00 83.94 105 ILE A C 1
ATOM 815 O O . ILE A 1 105 ? -1.555 15.113 4.183 1.00 83.94 105 ILE A O 1
ATOM 819 N N . ILE A 1 106 ? -1.148 17.269 3.722 1.00 87.12 106 ILE A N 1
ATOM 820 C CA . ILE A 1 106 ? -1.020 17.715 5.110 1.00 87.12 106 ILE A CA 1
ATOM 821 C C . ILE A 1 106 ? -2.345 17.534 5.863 1.00 87.12 106 ILE A C 1
ATOM 823 O O . ILE A 1 106 ? -2.362 17.001 6.971 1.00 87.12 106 ILE A O 1
ATOM 827 N N . VAL A 1 107 ? -3.468 17.915 5.245 1.00 88.81 107 VAL A N 1
ATOM 828 C CA . VAL A 1 107 ? -4.801 17.746 5.842 1.00 88.81 107 VAL A CA 1
ATOM 829 C C . VAL A 1 107 ? -5.119 16.262 6.015 1.00 88.81 107 VAL A C 1
ATOM 831 O O . VAL A 1 107 ? -5.604 15.862 7.072 1.00 88.81 107 VAL A O 1
ATOM 834 N N . ALA A 1 108 ? -4.784 15.431 5.022 1.00 88.94 108 ALA A N 1
ATOM 835 C CA . ALA A 1 108 ? -4.966 13.985 5.116 1.00 88.94 108 ALA A CA 1
ATOM 836 C C . ALA A 1 108 ? -4.176 13.380 6.291 1.00 88.94 108 ALA A C 1
ATOM 838 O O . ALA A 1 108 ? -4.736 12.589 7.045 1.00 88.94 108 ALA A O 1
ATOM 839 N N . ILE A 1 109 ? -2.918 13.793 6.499 1.00 89.75 109 ILE A N 1
ATOM 840 C CA . ILE A 1 109 ? -2.095 13.345 7.636 1.00 89.75 109 ILE A CA 1
ATOM 841 C C . ILE A 1 109 ? -2.777 13.690 8.962 1.00 89.75 109 ILE A C 1
ATOM 843 O O . ILE A 1 109 ? -2.954 12.811 9.803 1.00 89.75 109 ILE A O 1
ATOM 847 N N . TYR A 1 110 ? -3.219 14.937 9.143 1.00 91.38 110 TYR A N 1
ATOM 848 C CA . TYR A 1 110 ? -3.885 15.337 10.384 1.00 91.38 110 TYR A CA 1
ATOM 849 C C . TYR A 1 110 ? -5.179 14.560 10.624 1.00 91.38 110 TYR A C 1
ATOM 851 O O . TYR A 1 110 ? -5.379 14.030 11.718 1.00 91.38 110 TYR A O 1
ATOM 859 N N . LEU A 1 111 ? -6.024 14.412 9.600 1.00 93.62 111 LEU A N 1
ATOM 860 C CA . LEU A 1 111 ? -7.260 13.637 9.711 1.00 93.62 111 LEU A CA 1
ATOM 861 C C . LEU A 1 111 ? -7.003 12.153 10.006 1.00 93.62 111 LEU A C 1
ATOM 863 O O . LEU A 1 111 ? -7.822 11.516 10.659 1.00 93.62 111 LEU A O 1
ATOM 867 N N . MET A 1 112 ? -5.866 11.600 9.577 1.00 93.06 112 MET A N 1
ATOM 868 C CA . MET A 1 112 ? -5.471 10.231 9.909 1.00 93.06 112 MET A CA 1
ATOM 869 C C . MET A 1 112 ? -4.969 10.060 11.342 1.00 93.06 112 MET A C 1
ATOM 871 O O . MET A 1 112 ? -4.971 8.932 11.833 1.00 93.06 112 MET A O 1
ATOM 875 N N . VAL A 1 113 ? -4.467 11.109 11.995 1.00 94.00 113 VAL A N 1
ATOM 876 C CA . VAL A 1 113 ? -3.941 11.043 13.374 1.00 94.00 113 VAL A CA 1
ATOM 877 C C . VAL A 1 113 ? -5.076 11.114 14.401 1.00 94.00 113 VAL A C 1
ATOM 879 O O . VAL A 1 113 ? -5.024 10.448 15.435 1.00 94.00 113 VAL A O 1
ATOM 882 N N . ILE A 1 114 ? -6.133 11.879 14.103 1.00 95.62 114 ILE A N 1
ATOM 883 C CA . ILE A 1 114 ? -7.276 12.095 15.006 1.00 95.62 114 ILE A CA 1
ATOM 884 C C . ILE A 1 114 ? -7.926 10.791 15.5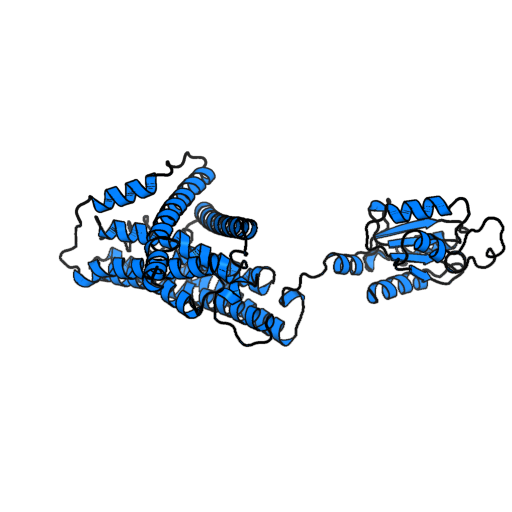21 1.00 95.62 114 ILE A C 1
ATOM 886 O O . ILE A 1 114 ? -8.211 10.741 16.713 1.00 95.62 114 ILE A O 1
ATOM 890 N N . PRO A 1 115 ? -8.139 9.726 14.724 1.00 95.00 115 PRO A N 1
ATOM 891 C CA . PRO A 1 115 ? -8.735 8.474 15.201 1.00 95.00 115 PRO A CA 1
ATOM 892 C C . PRO A 1 115 ? -7.916 7.804 16.307 1.00 95.00 115 PRO A C 1
ATOM 894 O O . PRO A 1 115 ? -8.477 7.379 17.314 1.00 95.00 115 PRO A O 1
ATOM 897 N N . SER A 1 116 ? -6.588 7.770 16.167 1.00 93.56 116 SER A N 1
ATOM 898 C CA . SER A 1 116 ? -5.699 7.226 17.199 1.00 93.56 116 SER A CA 1
ATOM 899 C C . SER A 1 116 ? -5.697 8.100 18.457 1.00 93.56 116 SER A C 1
ATOM 901 O O . SER A 1 116 ? -5.736 7.585 19.572 1.00 93.56 116 SER A O 1
ATOM 903 N N . LEU A 1 117 ? -5.729 9.430 18.304 1.00 95.00 117 LEU A N 1
ATOM 904 C CA . LEU A 1 117 ? -5.869 10.342 19.446 1.00 95.00 117 LEU A CA 1
ATOM 905 C C . LEU A 1 117 ? -7.222 10.181 20.147 1.00 95.00 117 LEU A C 1
ATOM 907 O O . LEU A 1 117 ? -7.286 10.201 21.373 1.00 95.00 117 LEU A O 1
ATOM 911 N N . ALA A 1 118 ? -8.297 9.976 19.388 1.00 95.50 118 ALA A N 1
ATOM 912 C CA . ALA A 1 118 ? -9.622 9.711 19.922 1.00 95.50 118 ALA A CA 1
ATOM 913 C C . ALA A 1 118 ? -9.659 8.393 20.711 1.00 95.50 118 ALA A C 1
ATOM 915 O O . ALA A 1 118 ? -10.267 8.351 21.779 1.00 95.50 118 ALA A O 1
ATOM 916 N N . LEU A 1 119 ? -8.982 7.338 20.237 1.00 93.56 119 LEU A N 1
ATOM 917 C CA . LEU A 1 119 ? -8.835 6.076 20.975 1.00 93.56 119 LEU A CA 1
ATOM 918 C C . LEU A 1 119 ? -8.101 6.289 22.308 1.00 93.56 119 LEU A C 1
ATOM 920 O O . LEU A 1 119 ? -8.574 5.831 23.347 1.00 93.56 119 LEU A O 1
ATOM 924 N N . ILE A 1 120 ? -7.000 7.047 22.299 1.00 94.62 120 ILE A N 1
ATOM 925 C CA . ILE A 1 120 ? -6.219 7.399 23.499 1.00 94.62 120 ILE A CA 1
ATOM 926 C C . ILE A 1 120 ? -7.062 8.204 24.504 1.00 94.62 120 ILE A C 1
ATOM 928 O O . ILE A 1 120 ? -7.067 7.909 25.701 1.00 94.62 120 ILE A O 1
ATOM 932 N N . LEU A 1 121 ? -7.808 9.209 24.038 1.00 94.31 121 LEU A N 1
ATOM 933 C CA . LEU A 1 121 ? -8.677 10.037 24.883 1.00 94.31 121 LEU A CA 1
ATOM 934 C C . LEU A 1 121 ? -9.874 9.252 25.434 1.00 94.31 121 LEU A C 1
ATOM 936 O O . LEU A 1 121 ? -10.232 9.390 26.600 1.00 94.31 121 LEU A O 1
ATOM 940 N N . GLY A 1 122 ? -10.504 8.419 24.605 1.00 93.31 122 GLY A N 1
ATOM 941 C CA . GLY A 1 122 ? -11.634 7.590 25.013 1.00 93.31 122 GLY A CA 1
ATOM 942 C C . GLY A 1 122 ? -11.239 6.562 26.067 1.00 93.31 122 GLY A C 1
ATOM 943 O O . GLY A 1 122 ? -11.865 6.471 27.122 1.00 93.31 122 GLY A O 1
ATOM 944 N N . SER A 1 123 ? -10.136 5.859 25.828 1.00 92.44 123 SER A N 1
ATOM 945 C CA . SER A 1 123 ? -9.629 4.830 26.731 1.00 92.44 123 SER A CA 1
ATOM 946 C C . SER A 1 123 ? -9.083 5.394 28.042 1.00 92.44 123 SER A C 1
ATOM 948 O O . SER A 1 123 ? -9.395 4.859 29.101 1.00 92.44 123 SER A O 1
ATOM 950 N N . SER A 1 124 ? -8.365 6.521 28.021 1.00 92.12 124 SER A N 1
ATOM 951 C CA . SER A 1 124 ? -7.919 7.175 29.264 1.00 92.12 124 SER A CA 1
ATOM 952 C C . SER A 1 124 ? -9.077 7.662 30.143 1.00 92.12 124 SER A C 1
ATOM 954 O O . SER A 1 124 ? -8.939 7.718 31.364 1.00 92.12 124 SER A O 1
ATOM 956 N N . SER A 1 125 ? -10.235 7.972 29.551 1.00 93.25 125 SER A N 1
ATOM 957 C CA . SER A 1 125 ? -11.409 8.450 30.289 1.00 93.25 125 SER A CA 1
ATOM 958 C C . SER A 1 125 ? -12.210 7.359 31.005 1.00 93.25 125 SER A C 1
ATOM 960 O O . SER A 1 125 ? -13.079 7.693 31.809 1.00 93.25 125 SER A O 1
ATOM 962 N N . SER A 1 126 ? -11.931 6.078 30.740 1.00 88.69 126 SER A N 1
ATOM 963 C CA . SER A 1 126 ? -12.691 4.943 31.278 1.00 88.69 126 SER A CA 1
ATOM 964 C C . SER A 1 126 ? -12.310 4.552 32.714 1.00 88.69 126 SER A C 1
ATOM 966 O O . SER A 1 126 ? -13.004 3.755 33.340 1.00 88.69 126 SER A O 1
ATOM 968 N N . ALA A 1 127 ? -11.233 5.144 33.250 1.00 85.81 127 ALA A N 1
ATOM 969 C CA . ALA A 1 127 ? -10.747 4.966 34.620 1.00 85.81 127 ALA A CA 1
ATOM 970 C C . ALA A 1 127 ? -10.404 3.513 35.019 1.00 85.81 127 ALA A C 1
ATOM 972 O O . ALA A 1 127 ? -10.287 3.219 36.210 1.00 85.81 127 ALA A O 1
ATOM 973 N N . SER A 1 128 ? -10.181 2.608 34.053 1.00 89.06 128 SER A N 1
ATOM 974 C CA . SER A 1 128 ? -9.732 1.239 34.333 1.00 89.06 128 SER A CA 1
ATOM 975 C C . SER A 1 128 ? -8.212 1.058 34.157 1.00 89.06 128 SER A C 1
ATOM 977 O O . SER A 1 128 ? -7.606 1.617 33.229 1.00 89.06 128 SER A O 1
ATOM 979 N N . PRO A 1 129 ? -7.546 0.262 35.021 1.00 88.88 129 PRO A N 1
ATOM 980 C CA . PRO A 1 129 ? -6.103 0.031 34.915 1.00 88.88 129 PRO A CA 1
ATOM 981 C C . PRO A 1 129 ? -5.693 -0.625 33.591 1.00 88.88 129 PRO A C 1
ATOM 983 O O . PRO A 1 129 ? -4.659 -0.281 33.022 1.00 88.88 129 PRO A O 1
ATOM 986 N N . GLN A 1 130 ? -6.510 -1.547 33.072 1.00 89.56 130 GLN A N 1
ATOM 987 C CA . GLN A 1 130 ? -6.215 -2.269 31.831 1.00 89.56 130 GLN A CA 1
ATOM 988 C C . GLN A 1 130 ? -6.306 -1.349 30.606 1.00 89.56 130 GLN A C 1
ATOM 990 O O . GLN A 1 130 ? -5.393 -1.350 29.775 1.00 89.56 130 GLN A O 1
ATOM 995 N N . ALA A 1 131 ? -7.334 -0.493 30.542 1.00 90.19 131 ALA A N 1
ATOM 996 C CA . ALA A 1 131 ? -7.471 0.508 29.486 1.00 90.19 131 ALA A CA 1
ATOM 997 C C . ALA A 1 131 ? -6.335 1.540 29.528 1.00 90.19 131 ALA A C 1
ATOM 999 O O . ALA A 1 131 ? -5.794 1.913 28.488 1.00 90.19 131 ALA A O 1
ATOM 1000 N N . SER A 1 132 ? -5.884 1.926 30.725 1.00 90.50 132 SER A N 1
ATOM 1001 C CA . SER A 1 132 ? -4.742 2.837 30.898 1.00 90.50 132 SER A CA 1
ATOM 1002 C C . SER A 1 132 ? -3.436 2.246 30.347 1.00 90.50 132 SER A C 1
ATOM 1004 O O . SER A 1 132 ? -2.671 2.936 29.666 1.00 90.50 132 SER A O 1
ATOM 1006 N N . VAL A 1 133 ? -3.186 0.949 30.575 1.00 91.94 133 VAL A N 1
ATOM 1007 C CA . VAL A 1 133 ? -2.023 0.249 29.996 1.00 91.94 133 VAL A CA 1
ATOM 1008 C C . VAL A 1 133 ? -2.148 0.135 28.472 1.00 91.94 133 VAL A C 1
ATOM 1010 O O . VAL A 1 133 ? -1.159 0.364 27.772 1.00 91.94 133 VAL A O 1
ATOM 1013 N N . GLY A 1 134 ? -3.341 -0.167 27.949 1.00 91.94 134 GLY A N 1
ATOM 1014 C CA . GLY A 1 134 ? -3.624 -0.167 26.507 1.00 91.94 134 GLY A CA 1
ATOM 1015 C C . GLY A 1 134 ? -3.376 1.204 25.866 1.00 91.94 134 GLY A C 1
ATOM 1016 O O . GLY A 1 134 ? -2.650 1.307 24.878 1.00 91.94 134 GLY A O 1
ATOM 1017 N N . THR A 1 135 ? -3.861 2.272 26.503 1.00 93.75 135 THR A N 1
ATOM 1018 C CA . THR A 1 135 ? -3.643 3.670 26.095 1.00 93.75 135 THR A CA 1
ATOM 1019 C C . THR A 1 135 ? -2.155 4.003 25.994 1.00 93.75 135 THR A C 1
ATOM 1021 O O . THR A 1 135 ? -1.701 4.554 24.991 1.00 93.75 135 THR A O 1
ATOM 1024 N N . ALA A 1 136 ? -1.361 3.636 27.005 1.00 92.81 136 ALA A N 1
ATOM 1025 C CA . ALA A 1 136 ? 0.080 3.887 27.000 1.00 92.81 136 ALA A CA 1
ATOM 1026 C C . ALA A 1 136 ? 0.810 3.127 25.876 1.00 92.81 136 ALA A C 1
ATOM 1028 O O . ALA A 1 136 ? 1.847 3.580 25.381 1.00 92.81 136 ALA A O 1
ATOM 1029 N N . ARG A 1 137 ? 0.299 1.958 25.468 1.00 92.44 137 ARG A N 1
ATOM 1030 C CA . ARG A 1 137 ? 0.835 1.184 24.339 1.00 92.44 137 ARG A CA 1
ATOM 1031 C C . ARG A 1 137 ? 0.482 1.829 23.001 1.00 92.44 137 ARG A C 1
ATOM 1033 O O . ARG A 1 137 ? 1.381 1.966 22.176 1.00 92.44 137 ARG 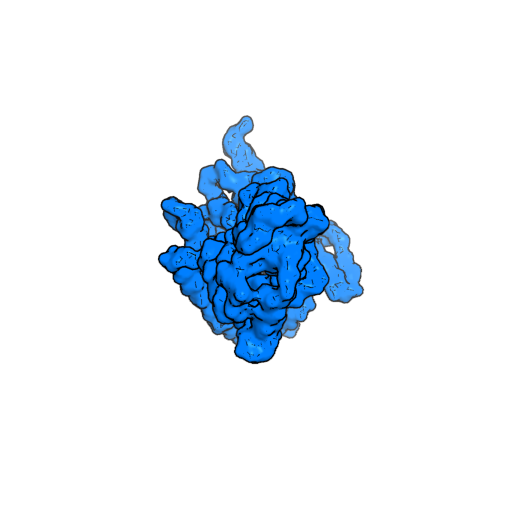A O 1
ATOM 1040 N N . GLU A 1 138 ? -0.755 2.289 22.827 1.00 92.62 138 GLU A N 1
ATOM 1041 C CA . GLU A 1 138 ? -1.170 3.020 21.621 1.00 92.62 138 GLU A CA 1
ATOM 1042 C C . GLU A 1 138 ? -0.391 4.315 21.454 1.00 92.62 138 GLU A C 1
ATOM 1044 O O . GLU A 1 138 ? 0.148 4.573 20.386 1.00 92.62 138 GLU A O 1
ATOM 1049 N N . MET A 1 139 ? -0.221 5.092 22.527 1.00 92.94 139 MET A N 1
ATOM 1050 C CA . MET A 1 139 ? 0.551 6.335 22.475 1.00 92.94 139 MET A CA 1
ATOM 1051 C C . MET A 1 139 ? 1.986 6.097 21.984 1.00 92.94 139 MET A C 1
ATOM 1053 O O . MET A 1 139 ? 2.500 6.856 21.163 1.00 92.94 139 MET A O 1
ATOM 1057 N N . LYS A 1 140 ? 2.625 5.010 22.436 1.00 92.38 140 LYS A N 1
ATOM 1058 C CA . LYS A 1 140 ? 3.953 4.610 21.952 1.00 92.38 140 LYS A CA 1
ATOM 1059 C C . LYS A 1 140 ? 3.931 4.198 20.478 1.00 92.38 140 LYS A C 1
ATOM 1061 O O . LYS A 1 140 ? 4.823 4.605 19.737 1.00 92.38 140 LYS A O 1
ATOM 1066 N N . LEU A 1 141 ? 2.928 3.430 20.049 1.00 92.19 141 LEU A N 1
ATOM 1067 C CA . LEU A 1 141 ? 2.788 3.013 18.652 1.00 92.19 141 LEU A CA 1
ATOM 1068 C C . LEU A 1 141 ? 2.563 4.197 17.713 1.00 92.19 141 LEU A C 1
ATOM 1070 O O . LEU A 1 141 ? 3.276 4.296 16.718 1.00 92.19 141 LEU A O 1
ATOM 1074 N N . VAL A 1 142 ? 1.653 5.111 18.058 1.00 93.38 142 VAL A N 1
ATOM 1075 C CA . VAL A 1 142 ? 1.373 6.329 17.283 1.00 93.38 142 VAL A CA 1
ATOM 1076 C C . VAL A 1 142 ? 2.662 7.106 17.047 1.00 93.38 142 VAL A C 1
ATOM 1078 O O . VAL A 1 142 ? 3.016 7.393 15.909 1.00 93.38 142 VAL A O 1
ATOM 1081 N N . VAL A 1 143 ? 3.438 7.368 18.102 1.00 92.50 143 VAL A N 1
ATOM 1082 C CA . VAL A 1 143 ? 4.728 8.063 17.967 1.00 92.50 143 VAL A CA 1
ATOM 1083 C C . VAL A 1 143 ? 5.705 7.286 17.074 1.00 92.50 143 VAL A C 1
ATOM 1085 O O . VAL A 1 143 ? 6.474 7.891 16.329 1.00 92.50 143 VAL A O 1
ATOM 1088 N N . ALA A 1 144 ? 5.683 5.954 17.125 1.00 92.88 144 ALA A N 1
ATOM 1089 C CA . ALA A 1 144 ? 6.600 5.116 16.365 1.00 92.88 144 ALA A CA 1
ATOM 1090 C C . ALA A 1 144 ? 6.303 5.077 14.866 1.00 92.88 144 ALA A C 1
ATOM 1092 O O . ALA A 1 144 ? 7.236 5.224 14.081 1.00 92.88 144 ALA A O 1
ATOM 1093 N N . TYR A 1 145 ? 5.049 4.864 14.455 1.00 93.38 145 TYR A N 1
ATOM 1094 C CA . TYR A 1 145 ? 4.717 4.715 13.036 1.00 93.38 145 TYR A CA 1
ATOM 1095 C C . TYR A 1 145 ? 4.449 6.052 12.329 1.00 93.38 145 TYR A C 1
ATOM 1097 O O . TYR A 1 145 ? 4.606 6.116 11.112 1.00 93.38 145 TYR A O 1
ATOM 1105 N N . GLU A 1 146 ? 4.085 7.129 13.038 1.00 93.50 146 GLU A N 1
ATOM 1106 C CA . GLU A 1 146 ? 3.834 8.432 12.395 1.00 93.50 146 GLU A CA 1
ATOM 1107 C C . GLU A 1 146 ? 5.113 9.043 11.819 1.00 93.50 146 GLU A C 1
ATOM 1109 O O . GLU A 1 146 ? 5.101 9.594 10.721 1.00 93.50 146 GLU A O 1
ATOM 1114 N N . PHE A 1 147 ? 6.245 8.896 12.512 1.00 91.31 147 PHE A N 1
ATOM 1115 C CA . PHE A 1 147 ? 7.531 9.400 12.031 1.00 91.31 147 PHE A CA 1
ATOM 1116 C C . PHE A 1 147 ? 7.930 8.841 10.645 1.00 91.31 147 PHE A C 1
ATOM 1118 O O . PHE A 1 147 ? 8.107 9.633 9.713 1.00 91.31 147 PHE A O 1
ATOM 1125 N N . PRO A 1 148 ? 8.043 7.511 10.440 1.00 94.19 148 PRO A N 1
ATOM 1126 C CA . PRO A 1 148 ? 8.348 6.955 9.125 1.00 94.19 148 PRO A CA 1
ATOM 1127 C C . PRO A 1 148 ? 7.236 7.219 8.101 1.00 94.19 148 PRO A C 1
ATOM 1129 O O . PRO A 1 148 ? 7.542 7.399 6.923 1.00 94.19 148 PRO A O 1
ATOM 1132 N N . LEU A 1 149 ? 5.969 7.300 8.520 1.00 93.31 149 LEU A N 1
ATOM 1133 C CA . LEU A 1 149 ? 4.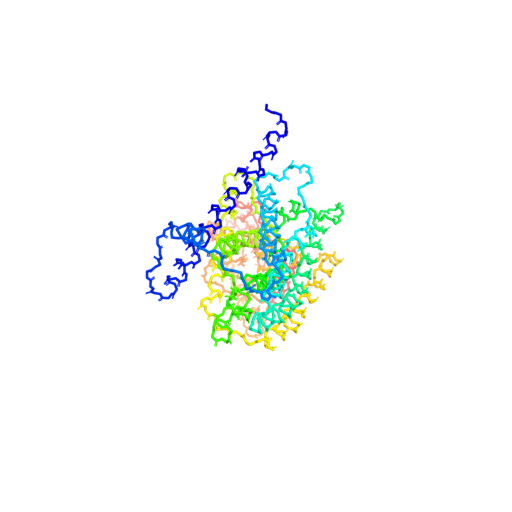855 7.610 7.624 1.00 93.31 149 LEU A CA 1
ATOM 1134 C C . LEU A 1 149 ? 4.963 9.033 7.043 1.00 93.31 149 LEU A C 1
ATOM 1136 O O . LEU A 1 149 ? 4.832 9.215 5.833 1.00 93.31 149 LEU A O 1
ATOM 1140 N N . VAL A 1 150 ? 5.295 10.032 7.868 1.00 92.44 150 VAL A N 1
ATOM 1141 C CA . VAL A 1 150 ? 5.531 11.415 7.416 1.00 92.44 150 VAL A CA 1
ATOM 1142 C C . VAL A 1 150 ? 6.729 11.496 6.464 1.00 92.44 150 VAL A C 1
ATOM 1144 O O . VAL A 1 150 ? 6.654 12.179 5.439 1.00 92.44 150 VAL A O 1
ATOM 1147 N N . LEU A 1 151 ? 7.818 10.768 6.739 1.00 92.62 151 LEU A N 1
ATOM 1148 C CA . LEU A 1 151 ? 8.965 10.702 5.823 1.00 92.62 151 LEU A CA 1
ATOM 1149 C C . LEU A 1 151 ? 8.604 10.047 4.482 1.00 92.62 151 LEU A C 1
ATOM 1151 O O . LEU A 1 151 ? 9.052 10.516 3.434 1.00 92.62 151 LEU A O 1
ATOM 1155 N N . ALA A 1 152 ? 7.764 9.009 4.488 1.00 91.88 152 ALA A N 1
ATOM 1156 C CA . ALA A 1 152 ? 7.274 8.387 3.262 1.00 91.88 152 ALA A CA 1
ATOM 1157 C C . ALA A 1 152 ? 6.490 9.390 2.395 1.00 91.88 152 ALA A C 1
ATOM 1159 O O . ALA A 1 152 ? 6.643 9.409 1.174 1.00 91.88 152 ALA A O 1
ATOM 1160 N N . PHE A 1 153 ? 5.712 10.285 3.010 1.00 87.31 153 PHE A N 1
ATOM 1161 C CA . PHE A 1 153 ? 5.014 11.354 2.287 1.00 87.31 153 PHE A CA 1
ATOM 1162 C C . PHE A 1 153 ? 5.945 12.434 1.766 1.00 87.31 153 PHE A C 1
ATOM 1164 O O . PHE A 1 153 ? 5.731 12.937 0.665 1.00 87.31 153 PHE A O 1
ATOM 1171 N N . LEU A 1 154 ? 7.016 12.748 2.491 1.00 88.31 154 LEU A N 1
ATOM 1172 C CA . LEU A 1 154 ? 8.038 13.658 1.990 1.00 88.31 154 LEU A CA 1
ATOM 1173 C C . LEU A 1 154 ? 8.664 13.130 0.688 1.00 88.31 154 LEU A C 1
ATOM 1175 O O . LEU A 1 154 ? 8.856 13.902 -0.250 1.00 88.31 154 LEU A O 1
ATOM 1179 N N . VAL A 1 155 ? 8.911 11.816 0.586 1.00 88.31 155 VAL A N 1
ATOM 1180 C CA . VAL A 1 155 ? 9.383 11.179 -0.660 1.00 88.31 155 VAL A CA 1
ATOM 1181 C C . VAL A 1 155 ? 8.392 11.388 -1.807 1.00 88.31 155 VAL A C 1
ATOM 1183 O O . VAL A 1 155 ? 8.811 11.717 -2.919 1.00 88.31 155 VAL A O 1
ATOM 1186 N N . VAL A 1 156 ? 7.092 11.223 -1.545 1.00 86.31 156 VAL A N 1
ATOM 1187 C CA . VAL A 1 156 ? 6.032 11.451 -2.540 1.00 86.31 156 VAL A CA 1
ATOM 1188 C C . VAL A 1 156 ? 6.043 12.906 -3.012 1.00 86.31 156 VAL A C 1
ATOM 1190 O O . VAL A 1 156 ? 6.142 13.144 -4.212 1.00 86.31 156 VAL A O 1
ATOM 1193 N N . ILE A 1 157 ? 6.049 13.866 -2.081 1.00 84.38 157 ILE A N 1
ATOM 1194 C CA . ILE A 1 157 ? 6.040 15.309 -2.379 1.00 84.38 157 ILE A CA 1
ATOM 1195 C C . ILE A 1 157 ? 7.274 15.726 -3.194 1.00 84.38 157 ILE A C 1
ATOM 1197 O O . ILE A 1 157 ? 7.172 16.526 -4.122 1.00 84.38 157 ILE A O 1
ATOM 1201 N N . ILE A 1 158 ? 8.459 15.198 -2.866 1.00 81.56 158 ILE A N 1
ATOM 1202 C CA . ILE A 1 158 ? 9.695 15.514 -3.601 1.00 81.56 158 ILE A CA 1
ATOM 1203 C C . ILE A 1 158 ? 9.610 15.015 -5.046 1.00 81.56 158 ILE A C 1
ATOM 1205 O O . ILE A 1 158 ? 10.036 15.712 -5.966 1.00 81.56 158 ILE A O 1
ATOM 1209 N N . LYS A 1 159 ? 9.051 13.822 -5.263 1.00 76.00 159 LYS A N 1
ATOM 1210 C CA . LYS A 1 159 ? 8.958 13.228 -6.602 1.00 76.00 159 LYS A CA 1
ATOM 1211 C C . LYS A 1 159 ? 7.932 13.915 -7.486 1.00 76.00 159 LYS A C 1
ATOM 1213 O O . LYS A 1 159 ? 8.194 14.105 -8.670 1.00 76.00 159 LYS A O 1
ATOM 1218 N N . THR A 1 160 ? 6.795 14.305 -6.926 1.00 71.50 160 THR A N 1
ATOM 1219 C CA . THR A 1 160 ? 5.759 15.015 -7.683 1.00 71.50 160 THR A CA 1
ATOM 1220 C C . THR A 1 160 ? 6.198 16.433 -8.039 1.00 71.50 160 THR A C 1
ATOM 1222 O O . THR A 1 160 ? 5.923 16.894 -9.139 1.00 71.50 160 THR A O 1
ATOM 1225 N N . ALA A 1 161 ? 6.990 17.083 -7.179 1.00 63.97 161 ALA A N 1
ATOM 1226 C CA . ALA A 1 161 ? 7.584 18.390 -7.461 1.00 63.97 161 ALA A CA 1
ATOM 1227 C C . ALA A 1 161 ? 8.633 18.378 -8.588 1.00 63.97 161 ALA A C 1
ATOM 1229 O O . ALA A 1 161 ? 8.879 19.412 -9.201 1.00 63.97 161 ALA A O 1
ATOM 1230 N N . GLY A 1 162 ? 9.274 17.237 -8.853 1.00 54.88 162 GLY A N 1
ATOM 1231 C CA . GLY A 1 162 ? 10.212 17.116 -9.965 1.00 54.88 162 GLY A CA 1
ATOM 1232 C C . GLY A 1 162 ? 9.508 16.990 -11.323 1.00 54.88 162 GLY A C 1
ATOM 1233 O O . GLY A 1 162 ? 9.915 17.608 -12.310 1.00 54.88 162 GLY A O 1
ATOM 1234 N N . ALA A 1 163 ? 8.472 16.158 -11.414 1.00 50.28 163 ALA A N 1
ATOM 1235 C CA . ALA A 1 163 ? 7.851 15.816 -12.695 1.00 50.28 163 ALA A CA 1
ATOM 1236 C C . ALA A 1 163 ? 7.137 17.004 -13.373 1.00 50.28 163 ALA A C 1
ATOM 1238 O O . ALA A 1 163 ? 7.036 17.044 -14.599 1.00 50.28 163 ALA A O 1
ATOM 1239 N N . SER A 1 164 ? 6.709 17.987 -12.582 1.00 48.31 164 SER A N 1
ATOM 1240 C CA . SER A 1 164 ? 5.933 19.144 -13.018 1.00 48.31 164 SER A CA 1
ATOM 1241 C C . SER A 1 164 ? 6.741 20.403 -12.724 1.00 48.31 164 SER A C 1
ATOM 1243 O O . SER A 1 164 ? 6.869 20.785 -11.567 1.00 48.31 164 SER A O 1
ATOM 1245 N N . GLY A 1 165 ? 7.287 21.075 -13.742 1.00 44.38 165 GLY A N 1
ATOM 1246 C CA . GLY A 1 165 ? 8.118 22.289 -13.609 1.00 44.38 165 GLY A CA 1
ATOM 1247 C C . GLY A 1 165 ? 7.439 23.525 -12.982 1.00 44.38 165 GLY A C 1
ATOM 1248 O O . GLY A 1 165 ? 7.903 24.642 -13.189 1.00 44.38 165 GLY A O 1
ATOM 1249 N N . ALA A 1 166 ? 6.350 23.354 -12.230 1.00 41.59 166 ALA A N 1
ATOM 1250 C CA . ALA A 1 166 ? 5.573 24.392 -11.573 1.00 41.59 166 ALA A CA 1
ATOM 1251 C C . ALA A 1 166 ? 5.278 24.009 -10.109 1.00 41.59 166 ALA A C 1
ATOM 1253 O O . ALA A 1 166 ? 4.202 23.514 -9.784 1.00 41.59 166 ALA A O 1
ATOM 1254 N N . GLY A 1 167 ? 6.237 24.289 -9.220 1.00 55.03 167 GLY A N 1
ATOM 1255 C CA . GLY A 1 167 ? 6.043 24.306 -7.764 1.00 55.03 167 GLY A CA 1
ATOM 1256 C C . GLY A 1 167 ? 5.825 22.944 -7.088 1.00 55.03 167 GLY A C 1
ATOM 1257 O O . GLY A 1 167 ? 5.409 21.959 -7.687 1.00 55.03 167 GLY A O 1
ATOM 1258 N N . ARG A 1 168 ? 6.102 22.883 -5.779 1.00 55.94 168 ARG A N 1
ATOM 1259 C CA . ARG A 1 168 ? 5.765 21.718 -4.945 1.00 55.94 168 ARG A CA 1
ATOM 1260 C C . ARG A 1 168 ? 4.243 21.611 -4.837 1.00 55.94 168 ARG A C 1
ATOM 1262 O O . ARG A 1 168 ? 3.634 22.318 -4.038 1.00 55.94 168 ARG A O 1
ATOM 1269 N N . GLN A 1 169 ? 3.633 20.749 -5.643 1.00 65.25 169 GLN A N 1
ATOM 1270 C CA . GLN A 1 169 ? 2.197 20.490 -5.583 1.00 65.25 169 GLN A CA 1
ATOM 1271 C C . GLN A 1 169 ? 1.887 19.616 -4.358 1.00 65.25 169 GLN A C 1
ATOM 1273 O O . GLN A 1 169 ? 2.259 18.446 -4.295 1.00 65.25 169 GLN A O 1
ATOM 1278 N N . LEU A 1 170 ? 1.238 20.221 -3.360 1.00 69.00 170 LEU A N 1
ATOM 1279 C CA . LEU A 1 170 ? 0.768 19.559 -2.132 1.00 69.00 170 LEU A CA 1
ATOM 1280 C C . LEU A 1 170 ? -0.636 18.950 -2.286 1.00 69.00 170 LEU A C 1
ATOM 1282 O O . LEU A 1 170 ? -1.089 18.208 -1.407 1.00 69.00 170 LEU A O 1
ATOM 1286 N N . SER A 1 171 ? -1.304 19.249 -3.404 1.00 71.00 171 SER A N 1
ATOM 1287 C CA . SER A 1 171 ? -2.643 18.767 -3.704 1.00 71.00 171 SER A CA 1
ATOM 1288 C C . SER A 1 171 ? -2.612 17.277 -4.043 1.00 71.00 171 SER A C 1
ATOM 1290 O O . SER A 1 171 ? -1.866 16.825 -4.914 1.00 71.00 171 SER A O 1
ATOM 1292 N N . LEU A 1 172 ? -3.464 16.490 -3.379 1.00 70.38 172 LEU A N 1
ATOM 1293 C CA . LEU A 1 172 ? -3.524 15.043 -3.619 1.00 70.38 172 LEU A CA 1
ATOM 1294 C C . LEU A 1 172 ? -3.932 14.694 -5.050 1.00 70.38 172 LEU A C 1
ATOM 1296 O O . LEU A 1 172 ? -3.505 13.666 -5.563 1.00 70.38 172 LEU A O 1
ATOM 1300 N N . ALA A 1 173 ? -4.756 15.533 -5.679 1.00 68.81 173 ALA A N 1
ATOM 1301 C CA . ALA A 1 173 ? -5.212 15.313 -7.046 1.00 68.81 173 ALA A CA 1
ATOM 1302 C C . ALA A 1 173 ? -4.043 15.308 -8.041 1.00 68.81 173 ALA A C 1
ATOM 1304 O O . ALA A 1 173 ? -3.977 14.423 -8.883 1.00 68.81 173 ALA A O 1
ATOM 1305 N N . ALA A 1 174 ? -3.083 16.224 -7.888 1.00 69.69 174 ALA A N 1
ATOM 1306 C CA . ALA A 1 174 ? -1.907 16.266 -8.752 1.00 69.69 174 ALA A CA 1
ATOM 1307 C C . ALA A 1 174 ? -0.910 15.139 -8.433 1.00 69.69 174 ALA A C 1
ATOM 1309 O O . ALA A 1 174 ? -0.290 14.566 -9.324 1.00 69.69 174 ALA A O 1
ATOM 1310 N N . ILE A 1 175 ? -0.790 14.764 -7.154 1.00 74.81 175 ILE A N 1
ATOM 1311 C CA . ILE A 1 175 ? 0.025 13.613 -6.739 1.00 74.81 175 ILE A CA 1
ATOM 1312 C C . ILE A 1 175 ? -0.508 12.315 -7.359 1.00 74.81 175 ILE A C 1
ATOM 1314 O O . ILE A 1 175 ? 0.282 11.481 -7.798 1.00 74.81 175 ILE A O 1
ATOM 1318 N N . ALA A 1 176 ? -1.832 12.169 -7.437 1.00 70.62 176 ALA A N 1
ATOM 1319 C CA . ALA A 1 176 ? -2.501 10.988 -7.970 1.00 70.62 176 ALA A CA 1
ATOM 1320 C C . ALA A 1 176 ? -2.262 10.757 -9.470 1.00 70.62 176 ALA A C 1
ATOM 1322 O O . ALA A 1 176 ? -2.482 9.649 -9.945 1.00 70.62 176 ALA A O 1
ATOM 1323 N N . GLU A 1 177 ? -1.808 11.758 -10.222 1.00 71.31 177 GLU A N 1
ATOM 1324 C CA . GLU A 1 177 ? -1.460 11.590 -11.639 1.00 71.31 177 GLU A CA 1
ATOM 1325 C C . GLU A 1 177 ? -0.094 10.914 -11.823 1.00 71.31 177 GLU A C 1
ATOM 1327 O O . GLU A 1 177 ? 0.191 10.323 -12.867 1.00 71.31 177 GLU A O 1
ATOM 1332 N N . HIS A 1 178 ? 0.743 10.933 -10.786 1.00 71.62 178 HIS A N 1
ATOM 1333 C CA . HIS A 1 178 ? 2.046 10.292 -10.786 1.00 71.62 178 HIS A CA 1
ATOM 1334 C C . HIS A 1 178 ? 2.004 8.976 -10.001 1.00 71.62 178 HIS A C 1
ATOM 1336 O O . HIS A 1 178 ? 1.321 8.842 -8.989 1.00 71.62 178 HIS A O 1
ATOM 1342 N N . ALA A 1 179 ? 2.786 7.986 -10.438 1.00 78.50 179 ALA A N 1
ATOM 1343 C CA . ALA A 1 179 ? 2.958 6.716 -9.728 1.00 78.50 179 ALA A CA 1
ATOM 1344 C C . ALA A 1 179 ? 4.370 6.620 -9.112 1.00 78.50 179 ALA A C 1
ATOM 1346 O O . ALA A 1 179 ? 5.243 5.960 -9.690 1.00 78.50 179 ALA A O 1
ATOM 1347 N N . PRO A 1 180 ? 4.632 7.259 -7.946 1.00 77.19 180 PRO A N 1
ATOM 1348 C CA . PRO A 1 180 ? 5.936 7.234 -7.281 1.00 77.19 180 PRO A CA 1
ATOM 1349 C C . PRO A 1 180 ? 6.525 5.832 -7.092 1.00 77.19 180 PRO A C 1
ATOM 1351 O O . PRO A 1 180 ? 7.748 5.680 -7.124 1.00 77.19 180 PRO A O 1
ATOM 1354 N N . VAL A 1 181 ? 5.677 4.809 -6.932 1.00 80.81 181 VAL A N 1
ATOM 1355 C CA . VAL A 1 181 ? 6.070 3.401 -6.714 1.00 80.81 181 VAL A CA 1
ATOM 1356 C C . VAL A 1 181 ? 6.997 2.850 -7.793 1.00 80.81 181 VAL A C 1
ATOM 1358 O O . VAL A 1 181 ? 7.813 1.986 -7.494 1.00 80.81 181 VAL A O 1
ATOM 1361 N N . LEU A 1 182 ? 6.939 3.362 -9.025 1.00 79.56 182 LEU A N 1
ATOM 1362 C CA . LEU A 1 182 ? 7.796 2.883 -10.118 1.00 79.56 182 LEU A CA 1
ATOM 1363 C C . LEU A 1 182 ? 9.289 3.171 -9.902 1.00 79.56 182 LEU A C 1
ATOM 1365 O O . LEU A 1 182 ? 10.143 2.612 -10.584 1.00 79.56 182 LEU A O 1
ATOM 1369 N N . SER A 1 183 ? 9.615 4.043 -8.954 1.00 81.38 183 SER A N 1
ATOM 1370 C CA . SER A 1 183 ? 10.989 4.374 -8.597 1.00 81.38 183 SER A CA 1
ATOM 1371 C C . SER A 1 183 ? 11.435 3.646 -7.331 1.00 81.38 183 SER A C 1
ATOM 1373 O O . SER A 1 183 ? 10.635 3.420 -6.429 1.00 81.38 183 SER A O 1
ATOM 1375 N N . ILE A 1 184 ? 12.735 3.365 -7.209 1.00 85.00 184 ILE A N 1
ATOM 1376 C CA . ILE A 1 184 ? 13.293 2.641 -6.051 1.00 85.00 184 ILE A CA 1
ATOM 1377 C C . ILE A 1 184 ? 12.958 3.355 -4.732 1.00 85.00 184 ILE A C 1
ATOM 1379 O O . ILE A 1 184 ? 12.441 2.733 -3.808 1.00 85.00 184 ILE A O 1
ATOM 1383 N N . SER A 1 185 ? 13.178 4.672 -4.648 1.00 86.69 185 SER A N 1
ATOM 1384 C CA . SER A 1 185 ? 12.853 5.431 -3.433 1.00 86.69 185 SER A CA 1
ATOM 1385 C C . SER A 1 185 ? 11.352 5.490 -3.144 1.00 86.69 185 SER A C 1
ATOM 1387 O O . SER A 1 185 ? 10.965 5.453 -1.979 1.00 86.69 185 SER A O 1
ATOM 1389 N N . GLY A 1 186 ? 10.499 5.520 -4.173 1.00 87.00 186 GLY A N 1
ATOM 1390 C CA . GLY A 1 186 ? 9.047 5.477 -3.988 1.00 87.00 186 GLY A CA 1
ATOM 1391 C C . GLY A 1 186 ? 8.531 4.095 -3.584 1.00 87.00 186 GLY A C 1
ATOM 1392 O O . GLY A 1 186 ? 7.606 4.014 -2.785 1.00 87.00 186 GLY A O 1
ATOM 1393 N N . MET A 1 187 ? 9.156 3.015 -4.061 1.00 89.88 187 MET A N 1
ATOM 1394 C CA . MET A 1 187 ? 8.849 1.645 -3.643 1.00 89.88 187 MET A CA 1
ATOM 1395 C C . MET A 1 187 ? 9.195 1.424 -2.168 1.00 89.88 187 MET A C 1
ATOM 1397 O O . MET A 1 187 ? 8.375 0.901 -1.420 1.00 89.88 187 MET A O 1
ATOM 1401 N N . ILE A 1 188 ? 10.381 1.868 -1.731 1.00 91.62 188 ILE A N 1
ATOM 1402 C CA . ILE A 1 188 ? 10.779 1.786 -0.317 1.00 91.62 188 ILE A CA 1
ATOM 1403 C C . ILE A 1 188 ? 9.768 2.567 0.538 1.00 91.62 188 ILE A C 1
ATOM 1405 O O . ILE A 1 188 ? 9.239 2.021 1.504 1.00 91.62 188 ILE A O 1
ATOM 1409 N N . ALA A 1 189 ? 9.429 3.798 0.134 1.00 93.19 189 ALA A N 1
ATOM 1410 C CA . ALA A 1 189 ? 8.430 4.620 0.819 1.00 93.19 189 ALA A CA 1
ATOM 1411 C C . ALA A 1 189 ? 7.043 3.958 0.875 1.00 93.19 189 ALA A C 1
ATOM 1413 O O . ALA A 1 189 ? 6.416 3.954 1.932 1.00 93.19 189 ALA A O 1
ATOM 1414 N N . PHE A 1 190 ? 6.584 3.342 -0.216 1.00 94.31 190 PHE A N 1
ATOM 1415 C CA . PHE A 1 190 ? 5.310 2.627 -0.258 1.00 94.31 190 PHE A CA 1
ATOM 1416 C C . PHE A 1 190 ? 5.286 1.420 0.687 1.00 94.31 190 PHE A C 1
ATOM 1418 O O . PHE A 1 190 ? 4.332 1.263 1.446 1.00 94.31 190 PHE A O 1
ATOM 1425 N N . LEU A 1 191 ? 6.334 0.590 0.688 1.00 94.19 191 LEU A N 1
ATOM 1426 C CA . LEU A 1 191 ? 6.418 -0.580 1.567 1.00 94.19 191 LEU A CA 1
ATOM 1427 C C . LEU A 1 191 ? 6.449 -0.176 3.045 1.00 94.19 191 LEU A C 1
ATOM 1429 O O . LEU A 1 191 ? 5.750 -0.774 3.863 1.00 94.19 191 LEU A O 1
ATOM 1433 N N . SER A 1 192 ? 7.204 0.866 3.399 1.00 94.06 192 SER A N 1
ATOM 1434 C CA . SER A 1 192 ? 7.204 1.384 4.769 1.00 94.06 192 SER A CA 1
ATOM 1435 C C . SER A 1 192 ? 5.861 2.009 5.149 1.00 94.06 192 SER A C 1
ATOM 1437 O O . SER A 1 192 ? 5.373 1.744 6.246 1.00 94.06 192 SER A O 1
ATOM 1439 N N . ALA A 1 193 ? 5.219 2.768 4.255 1.00 94.75 193 ALA A N 1
ATOM 1440 C CA . ALA A 1 193 ? 3.893 3.337 4.498 1.00 94.75 193 ALA A CA 1
ATOM 1441 C C . ALA A 1 193 ? 2.817 2.250 4.668 1.00 94.75 193 ALA A C 1
ATOM 1443 O O . ALA A 1 193 ? 1.963 2.374 5.545 1.00 94.75 193 ALA A O 1
ATOM 1444 N N . LEU A 1 194 ? 2.893 1.158 3.899 1.00 95.44 194 LEU A N 1
ATOM 1445 C CA . LEU A 1 194 ? 2.019 -0.011 4.036 1.00 95.44 194 LEU A CA 1
ATOM 1446 C C . LEU A 1 194 ? 2.125 -0.627 5.439 1.00 95.44 194 LEU A C 1
ATOM 1448 O O . LEU A 1 194 ? 1.108 -0.895 6.073 1.00 95.44 194 LEU A O 1
ATOM 1452 N N . LEU A 1 195 ? 3.347 -0.793 5.954 1.00 94.69 195 LEU A N 1
ATOM 1453 C CA . LEU A 1 195 ? 3.587 -1.313 7.305 1.00 94.69 195 LEU A CA 1
ATOM 1454 C C . LEU A 1 195 ? 3.132 -0.342 8.404 1.00 94.69 195 LEU A C 1
ATOM 1456 O O . LEU A 1 195 ? 2.615 -0.777 9.431 1.00 94.69 195 LEU A O 1
ATOM 1460 N N . CYS A 1 196 ? 3.284 0.967 8.194 1.00 94.69 196 CYS A N 1
ATOM 1461 C CA . CYS A 1 196 ? 2.781 1.975 9.130 1.00 94.69 196 CYS A CA 1
ATOM 1462 C C . CYS A 1 196 ? 1.246 1.985 9.172 1.00 94.69 196 CYS A C 1
ATOM 1464 O O . CYS A 1 196 ? 0.657 2.080 10.245 1.00 94.69 196 CYS A O 1
ATOM 1466 N N . ILE A 1 197 ? 0.586 1.825 8.022 1.00 94.88 197 ILE A N 1
ATOM 1467 C CA . ILE A 1 197 ? -0.875 1.707 7.951 1.00 94.88 197 ILE A CA 1
ATOM 1468 C C . ILE A 1 197 ? -1.367 0.405 8.583 1.00 94.88 197 ILE A C 1
ATOM 1470 O O . ILE A 1 197 ? -2.395 0.428 9.256 1.00 94.88 197 ILE A O 1
ATOM 1474 N N . GLN A 1 198 ? -0.622 -0.697 8.454 1.00 94.12 198 GLN A N 1
ATOM 1475 C CA . GLN A 1 198 ? -0.913 -1.935 9.184 1.00 94.12 198 GLN A CA 1
ATOM 1476 C C . GLN A 1 198 ? -0.955 -1.694 10.700 1.00 94.12 198 GLN A C 1
ATOM 1478 O O . GLN A 1 198 ? -1.878 -2.159 11.367 1.00 94.12 198 GLN A O 1
ATOM 1483 N N . ALA A 1 199 ? 0.021 -0.946 11.230 1.00 93.38 199 ALA A N 1
ATOM 1484 C CA . ALA A 1 199 ? 0.063 -0.582 12.643 1.00 93.38 199 ALA A CA 1
ATOM 1485 C C . ALA A 1 199 ? -1.077 0.361 13.039 1.00 93.38 199 ALA A C 1
ATOM 1487 O O . ALA A 1 199 ? -1.730 0.120 14.047 1.00 93.38 199 ALA A O 1
ATOM 1488 N N . LYS A 1 200 ? -1.383 1.368 12.213 1.00 93.44 200 LYS A N 1
ATOM 1489 C CA . LYS A 1 200 ? -2.500 2.293 12.454 1.00 93.44 200 LYS A CA 1
ATOM 1490 C C . LYS A 1 200 ? -3.875 1.607 12.433 1.00 93.44 200 LYS A C 1
ATOM 1492 O O . LYS A 1 200 ? -4.785 2.047 13.125 1.00 93.44 200 LYS A O 1
ATOM 1497 N N . LEU A 1 201 ? -4.045 0.543 11.648 1.00 92.31 201 LEU A N 1
ATOM 1498 C CA . LEU A 1 201 ? -5.263 -0.277 11.652 1.00 92.31 201 LEU A CA 1
ATOM 1499 C C . LEU A 1 201 ? -5.383 -1.181 12.890 1.00 92.31 201 LEU A C 1
ATOM 1501 O O . LEU A 1 201 ? -6.418 -1.821 13.052 1.00 92.31 201 LEU A O 1
ATOM 1505 N N . GLY A 1 202 ? -4.343 -1.278 13.726 1.00 89.19 202 GLY A N 1
ATOM 1506 C CA . GLY A 1 202 ? -4.325 -2.187 14.872 1.00 89.19 202 GLY A CA 1
ATOM 1507 C C . GLY A 1 202 ? -4.316 -3.661 14.465 1.00 89.19 202 GLY A C 1
ATOM 1508 O O . GLY A 1 202 ? -4.783 -4.511 15.209 1.00 89.19 202 GLY A O 1
ATOM 1509 N N . PHE A 1 203 ? -3.824 -3.998 13.268 1.00 90.81 203 PHE A N 1
ATOM 1510 C CA . PHE A 1 203 ? -3.740 -5.390 12.831 1.00 90.81 203 PHE A CA 1
ATOM 1511 C C . PHE A 1 203 ? -2.391 -6.019 13.165 1.00 90.81 203 PHE A C 1
ATOM 1513 O O . PHE A 1 203 ? -1.340 -5.377 13.163 1.00 90.81 203 PHE A O 1
ATOM 1520 N N . VAL A 1 204 ? -2.421 -7.337 13.377 1.00 91.31 204 VAL A N 1
ATOM 1521 C CA . VAL A 1 204 ? -1.229 -8.190 13.446 1.00 91.31 204 VAL A CA 1
ATOM 1522 C C . VAL A 1 204 ? -0.329 -7.884 12.233 1.00 91.31 204 VAL A C 1
ATOM 1524 O O . VAL A 1 204 ? -0.845 -7.728 11.123 1.00 91.31 204 VAL A O 1
ATOM 1527 N N . PRO A 1 205 ? 0.993 -7.721 12.403 1.00 91.38 205 PRO A N 1
ATOM 1528 C CA . PRO A 1 205 ? 1.793 -8.026 13.594 1.00 91.38 205 PRO A CA 1
ATOM 1529 C C . PRO A 1 205 ? 1.746 -6.982 14.725 1.00 91.38 205 PRO A C 1
ATOM 1531 O O . PRO A 1 205 ? 2.173 -7.294 15.834 1.00 91.38 205 PRO A O 1
ATOM 1534 N N . PHE A 1 206 ? 1.218 -5.780 14.490 1.00 92.44 206 PHE A N 1
ATOM 1535 C CA . PHE A 1 206 ? 1.353 -4.619 15.385 1.00 92.44 206 PHE A CA 1
ATOM 1536 C C . PHE A 1 206 ? 0.143 -4.361 16.301 1.00 92.44 206 PHE A C 1
ATOM 1538 O O . PHE A 1 206 ? 0.035 -3.291 16.893 1.00 92.44 206 PHE A O 1
ATOM 1545 N N . ASP A 1 207 ? -0.736 -5.347 16.465 1.00 88.69 207 ASP A N 1
ATOM 1546 C CA . ASP A 1 207 ? -1.892 -5.310 17.368 1.00 88.69 207 ASP A CA 1
ATOM 1547 C C . ASP A 1 207 ? -1.467 -5.409 18.850 1.00 88.69 207 ASP A C 1
ATOM 1549 O O . ASP A 1 207 ? -1.596 -6.443 19.497 1.00 88.69 207 ASP A O 1
ATOM 1553 N N . ILE A 1 208 ? -0.823 -4.375 19.392 1.00 86.75 208 ILE A N 1
ATOM 1554 C CA . ILE A 1 208 ? -0.267 -4.392 20.762 1.00 86.75 208 ILE A CA 1
ATOM 1555 C C . ILE A 1 208 ? -1.186 -3.690 21.768 1.00 86.75 208 ILE A C 1
ATOM 1557 O O . ILE A 1 208 ? -1.081 -3.929 22.977 1.00 86.75 208 ILE A O 1
ATOM 1561 N N . ALA A 1 209 ? -2.051 -2.812 21.274 1.00 84.50 209 ALA A N 1
ATOM 1562 C CA . ALA A 1 209 ? -2.864 -1.923 22.083 1.00 84.50 209 ALA A CA 1
ATOM 1563 C C . ALA A 1 209 ? -4.194 -2.567 22.517 1.00 84.50 209 ALA A C 1
ATOM 1565 O O . ALA A 1 209 ? -4.629 -2.353 23.649 1.00 84.50 209 ALA A O 1
ATOM 1566 N N . GLU A 1 210 ? -4.788 -3.404 21.662 1.00 84.38 210 GLU A N 1
ATOM 1567 C CA . GLU A 1 210 ? -5.992 -4.190 21.961 1.00 84.38 210 GLU A CA 1
ATOM 1568 C C . GLU A 1 210 ? -5.631 -5.555 22.561 1.00 84.38 210 GLU A C 1
ATOM 1570 O O . GLU A 1 210 ? -6.142 -5.912 23.620 1.00 84.38 210 GLU A O 1
ATOM 1575 N N . ALA A 1 211 ? -4.658 -6.255 21.967 1.00 81.81 211 ALA A N 1
ATOM 1576 C CA . ALA A 1 211 ? -3.897 -7.331 22.604 1.00 81.81 211 ALA A CA 1
ATOM 1577 C C . ALA A 1 211 ? -4.714 -8.279 23.506 1.00 81.81 211 ALA A C 1
ATOM 1579 O O . ALA A 1 211 ? -4.455 -8.369 24.711 1.00 81.81 211 ALA A O 1
ATOM 1580 N N . GLU A 1 212 ? -5.652 -9.029 22.923 1.00 79.38 212 GLU A N 1
ATOM 1581 C CA . GLU A 1 212 ? -6.621 -9.842 23.679 1.00 79.38 212 GLU A CA 1
ATOM 1582 C C . GLU A 1 212 ? -5.970 -10.793 24.701 1.00 79.38 212 GLU A C 1
ATOM 1584 O O . GLU A 1 212 ? -6.442 -10.951 25.824 1.00 79.38 212 GLU A O 1
ATOM 1589 N N . THR A 1 213 ? -4.823 -11.380 24.354 1.00 80.56 213 THR A N 1
ATOM 1590 C CA . THR A 1 213 ? -4.113 -12.342 25.211 1.00 80.56 213 THR A CA 1
ATOM 1591 C C . THR A 1 213 ? -3.375 -11.716 26.397 1.00 80.56 213 THR A C 1
ATOM 1593 O O . THR A 1 213 ? -2.957 -12.441 27.293 1.00 80.56 213 THR A O 1
ATOM 1596 N N . GLU A 1 214 ? -3.152 -10.399 26.396 1.00 82.44 214 GLU A N 1
ATOM 1597 C CA . GLU A 1 214 ? -2.428 -9.690 27.465 1.00 82.44 214 GLU A CA 1
ATOM 1598 C C . GLU A 1 214 ? -3.320 -8.723 28.245 1.00 82.44 214 GLU A C 1
ATOM 1600 O O . GLU A 1 214 ? -3.095 -8.518 29.435 1.00 82.44 214 GLU A O 1
ATOM 1605 N N . LEU A 1 215 ? -4.296 -8.104 27.575 1.00 82.81 215 LEU A N 1
ATOM 1606 C CA . LEU A 1 215 ? -5.123 -7.029 28.123 1.00 82.81 215 LEU A CA 1
ATOM 1607 C C . LEU A 1 215 ? -6.629 -7.250 27.892 1.00 82.81 215 LEU A C 1
ATOM 1609 O O . LEU A 1 215 ? -7.387 -6.293 28.026 1.00 82.81 215 LEU A O 1
ATOM 1613 N N . ALA A 1 216 ? -7.066 -8.472 27.551 1.00 81.56 216 ALA A N 1
ATOM 1614 C CA . ALA A 1 216 ? -8.442 -8.870 27.199 1.00 81.56 216 ALA A CA 1
ATOM 1615 C C . ALA A 1 216 ? -9.026 -8.172 25.949 1.00 81.56 216 ALA A C 1
ATOM 1617 O O . ALA A 1 216 ? -9.476 -8.848 25.033 1.00 81.56 216 ALA A O 1
ATOM 1618 N N . SER A 1 217 ? -8.988 -6.842 25.892 1.00 82.19 217 SER A N 1
ATOM 1619 C CA . SER A 1 217 ? -9.275 -5.983 24.726 1.00 82.19 217 SER A CA 1
ATOM 1620 C C . SER A 1 217 ? -8.610 -4.591 24.860 1.00 82.19 217 SER A C 1
ATOM 1622 O O . SER A 1 217 ? -8.779 -3.704 24.022 1.00 82.19 217 SER A O 1
ATOM 1624 N N . GLY A 1 218 ? -7.836 -4.369 25.933 1.00 87.38 218 GLY A N 1
ATOM 1625 C CA . GLY A 1 218 ? -7.044 -3.165 26.163 1.00 87.38 218 GLY A CA 1
ATOM 1626 C C . GLY A 1 218 ? -7.880 -1.891 26.117 1.00 87.38 218 GLY A C 1
ATOM 1627 O O . GLY A 1 218 ? -8.584 -1.555 27.063 1.00 87.38 218 GLY A O 1
ATOM 1628 N N . ILE A 1 219 ? -7.780 -1.168 25.006 1.00 89.94 219 ILE A N 1
ATOM 1629 C CA . ILE A 1 219 ? -8.359 0.167 24.800 1.00 89.94 219 ILE A CA 1
ATOM 1630 C C . ILE A 1 219 ? -9.884 0.143 24.731 1.00 89.94 219 ILE A C 1
ATOM 1632 O O . ILE A 1 219 ? -10.529 1.085 25.194 1.00 89.94 219 ILE A O 1
ATOM 1636 N N . LEU A 1 220 ? -10.459 -0.925 24.176 1.00 92.19 220 LEU A N 1
ATOM 1637 C CA . LEU A 1 220 ? -11.896 -1.029 23.924 1.00 92.19 220 LEU A CA 1
ATOM 1638 C C . LEU A 1 220 ? -12.660 -1.754 25.041 1.00 92.19 220 LEU A C 1
ATOM 1640 O O . LEU A 1 220 ? -13.879 -1.870 24.955 1.00 92.19 220 LEU A O 1
ATOM 1644 N N . ILE A 1 221 ? -11.974 -2.193 26.102 1.00 91.94 221 ILE A N 1
ATOM 1645 C CA . ILE A 1 221 ? -12.533 -3.095 27.120 1.00 91.94 221 ILE A CA 1
ATOM 1646 C C . ILE A 1 221 ? -13.778 -2.548 27.838 1.00 91.94 221 ILE A C 1
ATOM 1648 O O . ILE A 1 221 ? -14.712 -3.299 28.098 1.00 91.94 221 ILE A O 1
ATOM 1652 N N . GLU A 1 222 ? -13.817 -1.243 28.118 1.00 91.94 222 GLU A N 1
ATOM 1653 C CA . GLU A 1 222 ? -14.924 -0.595 28.842 1.00 91.94 222 GLU A CA 1
ATOM 1654 C C . GLU A 1 222 ? -16.067 -0.145 27.914 1.00 91.94 222 GLU A C 1
ATOM 1656 O O . GLU A 1 222 ? -17.111 0.315 28.377 1.00 91.94 222 GLU A O 1
ATOM 1661 N N . TYR A 1 223 ? -15.888 -0.231 26.591 1.00 93.19 223 TYR A N 1
ATOM 1662 C CA . TYR A 1 223 ? -16.888 0.224 25.629 1.00 93.19 223 TYR A CA 1
ATOM 1663 C C . TYR A 1 223 ? -17.951 -0.845 25.370 1.00 93.19 223 TYR A C 1
ATOM 1665 O O . TYR A 1 223 ? -17.663 -2.012 25.118 1.00 93.19 223 TYR A O 1
ATOM 1673 N N . SER A 1 224 ? -19.215 -0.423 25.358 1.00 93.69 224 SER A N 1
ATOM 1674 C CA . SER A 1 224 ? -20.361 -1.305 25.134 1.00 93.69 224 SER A CA 1
ATOM 1675 C C . SER A 1 224 ? -21.456 -0.625 24.303 1.00 93.69 224 SER A C 1
ATOM 1677 O O . SER A 1 224 ? -21.395 0.576 24.020 1.00 93.69 224 SER A O 1
ATOM 1679 N N . GLY A 1 225 ? -22.440 -1.416 23.863 1.00 94.50 225 GLY A N 1
ATOM 1680 C CA . GLY A 1 225 ? -23.621 -0.932 23.147 1.00 94.50 225 GLY A CA 1
ATOM 1681 C C . GLY A 1 225 ? -23.304 -0.093 21.906 1.00 94.50 225 GLY A C 1
ATOM 1682 O O . GLY A 1 225 ? -22.467 -0.455 21.070 1.00 94.50 225 GLY A O 1
ATOM 1683 N N . ALA A 1 226 ? -23.970 1.057 21.809 1.00 95.00 226 ALA A N 1
ATOM 1684 C CA . ALA A 1 226 ? -23.871 1.956 20.667 1.00 95.00 226 ALA A CA 1
ATOM 1685 C C . ALA A 1 226 ? -22.481 2.601 20.517 1.00 95.00 226 ALA A C 1
ATOM 1687 O O . ALA A 1 226 ? -22.033 2.827 19.394 1.00 95.00 226 ALA A O 1
ATOM 1688 N N . LEU A 1 227 ? -21.763 2.856 21.618 1.00 94.44 227 LEU A N 1
ATOM 1689 C CA . LEU A 1 227 ? -20.418 3.446 21.557 1.00 94.44 227 LEU A CA 1
ATOM 1690 C C . LEU A 1 227 ? -19.410 2.476 20.931 1.00 94.44 227 LEU A C 1
ATOM 1692 O O . LEU A 1 227 ? -18.598 2.876 20.097 1.00 94.44 227 LEU A O 1
ATOM 1696 N N . LEU A 1 228 ? -19.511 1.186 21.265 1.00 95.12 228 LEU A N 1
ATOM 1697 C CA . LEU A 1 228 ? -18.712 0.148 20.616 1.00 95.12 228 LEU A CA 1
ATOM 1698 C C . LEU A 1 228 ? -19.091 -0.008 19.134 1.00 95.12 228 LEU A C 1
ATOM 1700 O O . LEU A 1 228 ? -18.211 -0.185 18.294 1.00 95.12 228 LEU A O 1
ATOM 1704 N N . ALA A 1 229 ? -20.377 0.131 18.788 1.00 96.00 229 ALA A N 1
ATOM 1705 C CA . ALA A 1 229 ? -20.817 0.128 17.391 1.00 96.00 229 ALA A CA 1
ATOM 1706 C C . ALA A 1 229 ? -20.123 1.235 16.574 1.00 96.00 229 ALA A C 1
ATOM 1708 O O . ALA A 1 229 ? -19.644 0.978 15.469 1.00 96.00 229 ALA A O 1
ATOM 1709 N N . ILE A 1 230 ? -19.996 2.442 17.133 1.00 95.75 230 ILE A N 1
ATOM 1710 C CA . ILE A 1 230 ? -19.301 3.562 16.480 1.00 95.75 230 ILE A CA 1
ATOM 1711 C C . ILE A 1 230 ? -17.812 3.250 16.280 1.00 95.75 230 ILE A C 1
ATOM 1713 O O . ILE A 1 230 ? -17.294 3.507 15.195 1.00 95.75 230 ILE A O 1
ATOM 1717 N N . TRP A 1 231 ? -17.133 2.629 17.252 1.00 95.06 231 TRP A N 1
ATOM 1718 C CA . TRP A 1 231 ? -15.746 2.179 17.067 1.00 95.06 231 TRP A CA 1
ATOM 1719 C C . TRP A 1 231 ? -15.611 1.141 15.950 1.00 95.06 231 TRP A C 1
ATOM 1721 O O . TRP A 1 231 ? -14.729 1.266 15.099 1.00 95.06 231 TRP A O 1
ATOM 1731 N N . THR A 1 232 ? -16.513 0.156 15.893 1.00 94.25 232 THR A N 1
ATOM 1732 C CA . THR A 1 232 ? -16.496 -0.852 14.818 1.00 94.25 232 THR A CA 1
ATOM 1733 C C . THR A 1 232 ? -16.759 -0.235 13.442 1.00 94.25 232 THR A C 1
ATOM 1735 O O . THR A 1 232 ? -16.113 -0.609 12.463 1.00 94.25 232 THR A O 1
ATOM 1738 N N . LEU A 1 233 ? -17.647 0.762 13.358 1.00 95.25 233 LEU A N 1
ATOM 1739 C CA . LEU A 1 233 ? -17.872 1.534 12.137 1.00 95.25 233 LEU A CA 1
ATOM 1740 C C . LEU A 1 233 ? -16.648 2.371 11.766 1.00 95.25 233 LEU A C 1
ATOM 1742 O O . LEU A 1 233 ? -16.269 2.403 10.600 1.00 95.25 233 LEU A O 1
ATOM 1746 N N . MET A 1 234 ? -15.994 3.008 12.736 1.00 95.75 234 MET A N 1
ATOM 1747 C CA . MET A 1 234 ? -14.758 3.749 12.501 1.00 95.75 234 MET A CA 1
ATOM 1748 C C . MET A 1 234 ? -13.668 2.840 11.926 1.00 95.75 234 MET A C 1
ATOM 1750 O O . MET A 1 234 ? -13.089 3.185 10.899 1.00 95.75 234 MET A O 1
ATOM 1754 N N . GLN A 1 235 ? -13.436 1.661 12.512 1.00 93.81 235 GLN A N 1
ATOM 1755 C CA . GLN A 1 235 ? -12.490 0.676 11.974 1.00 93.81 235 GLN A CA 1
ATOM 1756 C C . GLN A 1 235 ? -12.871 0.240 10.548 1.00 93.81 235 GLN A C 1
ATOM 1758 O O . GLN A 1 235 ? -12.009 0.174 9.670 1.00 93.81 235 GLN A O 1
ATOM 1763 N N . ALA A 1 236 ? -14.160 0.011 10.278 1.00 95.19 236 ALA A N 1
ATOM 1764 C CA . ALA A 1 236 ? -14.649 -0.333 8.942 1.00 95.19 236 ALA A CA 1
ATOM 1765 C C . ALA A 1 236 ? -14.372 0.779 7.911 1.00 95.19 236 ALA A C 1
ATOM 1767 O O . ALA A 1 236 ? -13.938 0.501 6.794 1.00 95.19 236 ALA A O 1
ATOM 1768 N N . VAL A 1 237 ? -14.569 2.045 8.285 1.00 95.31 237 VAL A N 1
ATOM 1769 C CA . VAL A 1 237 ? -14.258 3.206 7.434 1.00 95.31 237 VAL A CA 1
ATOM 1770 C C . VAL A 1 237 ? -12.739 3.368 7.266 1.00 95.31 237 VAL A C 1
ATOM 1772 O O . VAL A 1 237 ? -12.282 3.669 6.163 1.00 95.31 237 VAL A O 1
ATOM 1775 N N . MET A 1 238 ? -11.925 3.091 8.293 1.00 95.44 238 MET A N 1
ATOM 1776 C CA . MET A 1 238 ? -10.456 3.114 8.186 1.00 95.44 238 MET A CA 1
ATOM 1777 C C . MET A 1 238 ? -9.926 2.087 7.176 1.00 95.44 238 MET A C 1
ATOM 1779 O O . MET A 1 238 ? -8.975 2.389 6.453 1.00 95.44 238 MET A O 1
ATOM 1783 N N . LEU A 1 239 ? -10.570 0.917 7.056 1.00 94.69 239 LEU A N 1
ATOM 1784 C CA . LEU A 1 239 ? -10.255 -0.093 6.031 1.00 94.69 239 LEU A CA 1
ATOM 1785 C C . LEU A 1 239 ? -10.534 0.378 4.595 1.00 94.69 239 LEU A C 1
ATOM 1787 O O . LEU A 1 239 ? -10.033 -0.213 3.637 1.00 94.69 239 LEU A O 1
ATOM 1791 N N . VAL A 1 240 ? -11.314 1.443 4.423 1.00 94.12 240 VAL A N 1
ATOM 1792 C CA . VAL A 1 240 ? -11.481 2.116 3.131 1.00 94.12 240 VAL A CA 1
ATOM 1793 C C . VAL A 1 240 ? -10.475 3.248 3.008 1.00 94.12 240 VAL A C 1
ATOM 1795 O O . VAL A 1 240 ? -9.689 3.261 2.065 1.00 94.12 240 VAL A O 1
ATOM 1798 N N . ALA A 1 241 ? -10.459 4.165 3.975 1.00 94.31 241 ALA A N 1
ATOM 1799 C CA . ALA A 1 241 ? -9.696 5.404 3.897 1.00 94.31 241 ALA A CA 1
ATOM 1800 C C . ALA A 1 241 ? -8.181 5.177 3.785 1.00 94.31 241 ALA A C 1
ATOM 1802 O O . ALA A 1 241 ? -7.538 5.773 2.924 1.00 94.31 241 ALA A O 1
ATOM 1803 N N . LEU A 1 242 ? -7.595 4.311 4.621 1.00 94.75 242 LEU A N 1
ATOM 1804 C CA . LEU A 1 242 ? -6.137 4.155 4.671 1.00 94.75 242 LEU A CA 1
ATOM 1805 C C . LEU A 1 242 ? -5.570 3.437 3.430 1.00 94.75 242 LEU A C 1
ATOM 1807 O O . LEU A 1 242 ? -4.624 3.961 2.835 1.00 94.75 242 LEU A O 1
ATOM 1811 N N . PRO A 1 243 ? -6.138 2.306 2.955 1.00 94.56 243 PRO A N 1
ATOM 1812 C CA . PRO A 1 243 ? -5.679 1.695 1.707 1.00 94.56 243 PRO A CA 1
ATOM 1813 C C . PRO A 1 243 ? -5.950 2.581 0.488 1.00 94.56 243 PRO A C 1
ATOM 1815 O O . PRO A 1 243 ? -5.103 2.670 -0.399 1.00 94.56 243 PRO A O 1
ATOM 1818 N N . LEU A 1 244 ? -7.094 3.278 0.447 1.00 92.25 244 LEU A N 1
ATOM 1819 C CA . LEU A 1 244 ? -7.406 4.216 -0.634 1.00 92.25 244 LEU A CA 1
ATOM 1820 C C . LEU A 1 244 ? -6.382 5.351 -0.693 1.00 92.25 244 LEU A C 1
ATOM 1822 O O . LEU A 1 244 ? -5.904 5.698 -1.770 1.00 92.25 244 LEU A O 1
ATOM 1826 N N . PHE A 1 245 ? -5.988 5.886 0.458 1.00 92.19 245 PHE A N 1
ATOM 1827 C CA . PHE A 1 245 ? -4.947 6.897 0.519 1.00 92.19 245 PHE A CA 1
ATOM 1828 C C . PHE A 1 245 ? -3.602 6.394 -0.025 1.00 92.19 245 PHE A C 1
ATOM 1830 O O . PHE A 1 245 ? -2.956 7.128 -0.767 1.00 92.19 245 PHE A O 1
ATOM 1837 N N . LEU A 1 246 ? -3.193 5.149 0.255 1.00 92.94 246 LEU A N 1
ATOM 1838 C CA . LEU A 1 246 ? -1.988 4.579 -0.366 1.00 92.94 246 LEU A CA 1
ATOM 1839 C C . LEU A 1 246 ? -2.104 4.517 -1.889 1.00 92.94 246 LEU A C 1
ATOM 1841 O O . LEU A 1 246 ? -1.150 4.841 -2.593 1.00 92.94 246 LEU A O 1
ATOM 1845 N N . VAL A 1 247 ? -3.267 4.125 -2.410 1.00 91.44 247 VAL A N 1
ATOM 1846 C CA . VAL A 1 247 ? -3.496 4.078 -3.860 1.00 91.44 247 VAL A CA 1
ATOM 1847 C C . VAL A 1 247 ? -3.362 5.469 -4.479 1.00 91.44 247 VAL A C 1
ATOM 1849 O O . VAL A 1 247 ? -2.683 5.622 -5.494 1.00 91.44 247 VAL A O 1
ATOM 1852 N N . VAL A 1 248 ? -3.961 6.480 -3.849 1.00 88.19 248 VAL A N 1
ATOM 1853 C CA . VAL A 1 248 ? -3.915 7.874 -4.309 1.00 88.19 248 VAL A CA 1
ATOM 1854 C C . VAL A 1 248 ? -2.499 8.450 -4.207 1.00 88.19 248 VAL A C 1
ATOM 1856 O O . VAL A 1 248 ? -2.024 9.044 -5.165 1.00 88.19 248 VAL A O 1
ATOM 1859 N N . ALA A 1 249 ? -1.799 8.240 -3.091 1.00 87.38 249 ALA A N 1
ATOM 1860 C CA . ALA A 1 249 ? -0.490 8.844 -2.845 1.00 87.38 249 ALA A CA 1
ATOM 1861 C C . ALA A 1 249 ? 0.673 8.150 -3.581 1.00 87.38 249 ALA A C 1
ATOM 1863 O O . ALA A 1 249 ? 1.662 8.802 -3.906 1.00 87.38 249 ALA A O 1
ATOM 1864 N N . PHE A 1 250 ? 0.590 6.838 -3.827 1.00 88.50 250 PHE A N 1
ATOM 1865 C CA . PHE A 1 250 ? 1.729 6.041 -4.305 1.00 88.50 250 PHE A CA 1
ATOM 1866 C C . PHE A 1 250 ? 1.492 5.334 -5.647 1.00 88.50 250 PHE A C 1
ATOM 1868 O O . PHE A 1 250 ? 2.425 5.223 -6.448 1.00 88.50 250 PHE A O 1
ATOM 1875 N N . LEU A 1 251 ? 0.277 4.841 -5.911 1.00 86.44 251 LEU A N 1
ATOM 1876 C CA . LEU A 1 251 ? -0.024 4.010 -7.089 1.00 86.44 251 LEU A CA 1
ATOM 1877 C C . LEU A 1 251 ? -0.690 4.796 -8.232 1.00 86.44 251 LEU A C 1
ATOM 1879 O O . LEU A 1 251 ? -1.174 4.186 -9.189 1.00 86.44 251 LEU A O 1
ATOM 1883 N N . GLY A 1 252 ? -0.727 6.125 -8.160 1.00 78.31 252 GLY A N 1
ATOM 1884 C CA . GLY A 1 252 ? -1.295 6.965 -9.212 1.00 78.31 252 GLY A CA 1
ATOM 1885 C C . GLY A 1 252 ? -2.818 6.847 -9.333 1.00 78.31 252 GLY A C 1
ATOM 1886 O O . GLY A 1 252 ? -3.337 6.690 -10.437 1.00 78.31 252 GLY A O 1
ATOM 1887 N N . GLY A 1 253 ? -3.517 6.792 -8.193 1.00 81.50 253 GLY A N 1
ATOM 1888 C CA . GLY A 1 253 ? -4.961 7.010 -8.086 1.00 81.50 253 GLY A CA 1
ATOM 1889 C C . GLY A 1 253 ? -5.866 6.203 -9.029 1.00 81.50 253 GLY A C 1
ATOM 1890 O O . GLY A 1 253 ? -5.557 5.077 -9.450 1.00 81.50 253 GLY A O 1
ATOM 1891 N N . PHE A 1 254 ? -7.025 6.804 -9.309 1.00 79.62 254 PHE A N 1
ATOM 1892 C CA . PHE A 1 254 ? -8.063 6.312 -10.212 1.00 79.62 254 PHE A CA 1
ATOM 1893 C C . PHE A 1 254 ? -7.949 7.098 -11.520 1.00 79.62 254 PHE A C 1
ATOM 1895 O O . PHE A 1 254 ? -8.000 8.324 -11.517 1.00 79.62 254 PHE A O 1
ATOM 1902 N N . GLY A 1 255 ? -7.749 6.399 -12.638 1.00 67.50 255 GLY A N 1
ATOM 1903 C CA . GLY A 1 255 ? -7.655 7.053 -13.944 1.00 67.50 255 GLY A CA 1
ATOM 1904 C C . GLY A 1 255 ? -9.019 7.553 -14.431 1.00 67.50 255 GLY A C 1
ATOM 1905 O O . GLY A 1 255 ? -10.056 7.011 -14.045 1.00 67.50 255 GLY A O 1
ATOM 1906 N N . ALA A 1 256 ? -9.022 8.541 -15.328 1.00 65.38 256 ALA A N 1
ATOM 1907 C CA . ALA A 1 256 ? -10.245 9.001 -15.980 1.00 65.38 256 ALA A CA 1
ATOM 1908 C C . ALA A 1 256 ? -10.821 7.915 -16.917 1.00 65.38 256 ALA A C 1
ATOM 1910 O O . ALA A 1 256 ? -10.101 7.315 -17.717 1.00 65.38 256 ALA A O 1
ATOM 1911 N N . GLY A 1 257 ? -12.132 7.668 -16.823 1.00 72.12 257 GLY A N 1
ATOM 1912 C CA . GLY A 1 257 ? -12.860 6.689 -17.641 1.00 72.12 257 GLY A CA 1
ATOM 1913 C C . GLY A 1 257 ? -13.096 5.331 -16.962 1.00 72.12 257 GLY A C 1
ATOM 1914 O O . GLY A 1 257 ? -12.494 5.000 -15.943 1.00 72.12 257 GLY A O 1
ATOM 1915 N N . ALA A 1 258 ? -13.986 4.514 -17.537 1.00 72.62 258 ALA A N 1
ATOM 1916 C CA . ALA A 1 258 ? -14.418 3.242 -16.941 1.00 72.62 258 ALA A CA 1
ATOM 1917 C C . ALA A 1 258 ? -13.257 2.256 -16.692 1.00 72.62 258 ALA A C 1
ATOM 1919 O O . ALA A 1 258 ? -13.206 1.609 -15.647 1.00 72.62 258 ALA A O 1
ATOM 1920 N N . GLY A 1 259 ? -12.287 2.190 -17.612 1.00 77.88 259 GLY A N 1
ATOM 1921 C CA . GLY A 1 259 ? -11.078 1.375 -17.442 1.00 77.88 259 GLY A CA 1
ATOM 1922 C C . GLY A 1 259 ? -10.158 1.883 -16.326 1.00 77.88 259 GLY A C 1
ATOM 1923 O O . GLY A 1 259 ? -9.596 1.083 -15.582 1.00 77.88 259 GLY A O 1
ATOM 1924 N N . GLY A 1 260 ? -10.056 3.205 -16.154 1.00 80.38 260 GLY A N 1
ATOM 1925 C CA . GLY A 1 260 ? -9.277 3.827 -15.083 1.00 80.38 260 GLY A CA 1
ATOM 1926 C C . GLY A 1 260 ? -9.882 3.599 -13.696 1.00 80.38 260 GLY A C 1
ATOM 1927 O O . GLY A 1 260 ? -9.144 3.329 -12.746 1.00 80.38 260 GLY A O 1
ATOM 1928 N N . ILE A 1 261 ? -11.215 3.605 -13.594 1.00 81.81 261 ILE A N 1
ATOM 1929 C CA . ILE A 1 261 ? -11.936 3.265 -12.360 1.00 81.81 261 ILE A CA 1
ATOM 1930 C C . ILE A 1 261 ? -11.732 1.789 -12.009 1.00 81.81 261 ILE A C 1
ATOM 1932 O O . ILE A 1 261 ? -11.394 1.480 -10.869 1.00 81.81 261 ILE A O 1
ATOM 1936 N N . LEU A 1 262 ? -11.867 0.875 -12.977 1.00 86.19 262 LEU A N 1
ATOM 1937 C CA . LEU A 1 262 ? -11.615 -0.555 -12.757 1.00 86.19 262 LEU A CA 1
ATOM 1938 C C . LEU A 1 262 ? -10.170 -0.819 -12.316 1.00 86.19 262 LEU A C 1
ATOM 1940 O O . LEU A 1 262 ? -9.947 -1.584 -11.378 1.00 86.19 262 LEU A O 1
ATOM 1944 N N . ALA A 1 263 ? -9.195 -0.147 -12.934 1.00 85.88 263 ALA A N 1
ATOM 1945 C CA . ALA A 1 263 ? -7.800 -0.223 -12.514 1.00 85.88 263 ALA A CA 1
ATOM 1946 C C . ALA A 1 263 ? -7.597 0.324 -11.089 1.00 85.88 263 ALA A C 1
ATOM 1948 O O . ALA A 1 263 ? -6.882 -0.288 -10.299 1.00 85.88 263 ALA A O 1
ATOM 1949 N N . GLY A 1 264 ? -8.251 1.435 -10.730 1.00 86.00 264 GLY A N 1
ATOM 1950 C CA . GLY A 1 264 ? -8.228 2.002 -9.377 1.00 86.00 264 GLY A CA 1
ATOM 1951 C C . GLY A 1 264 ? -8.811 1.057 -8.322 1.00 86.00 264 GLY A C 1
ATOM 1952 O O . GLY A 1 264 ? -8.179 0.810 -7.294 1.00 86.00 264 GLY A O 1
ATOM 1953 N N . VAL A 1 265 ? -9.963 0.441 -8.610 1.00 89.94 265 VAL A N 1
ATOM 1954 C CA . VAL A 1 265 ? -10.565 -0.595 -7.755 1.00 89.94 265 VAL A CA 1
ATOM 1955 C C . VAL A 1 265 ? -9.631 -1.799 -7.629 1.00 89.94 265 VAL A C 1
ATOM 1957 O O . VAL A 1 265 ? -9.419 -2.288 -6.522 1.00 89.94 265 VAL A O 1
ATOM 1960 N N . GLY A 1 266 ? -9.008 -2.239 -8.727 1.00 91.56 266 GLY A N 1
ATOM 1961 C CA . GLY A 1 266 ? -8.012 -3.313 -8.714 1.00 91.56 266 GLY A CA 1
ATOM 1962 C C . GLY A 1 266 ? -6.815 -3.003 -7.809 1.00 91.56 266 GLY A C 1
ATOM 1963 O O . GLY A 1 266 ? -6.434 -3.842 -6.995 1.00 91.56 266 GLY A O 1
ATOM 1964 N N . LYS A 1 267 ? -6.268 -1.780 -7.880 1.00 92.12 267 LYS A N 1
ATOM 1965 C CA . LYS A 1 267 ? -5.193 -1.309 -6.986 1.00 92.12 267 LYS A CA 1
ATOM 1966 C C . LYS A 1 267 ? -5.641 -1.289 -5.520 1.00 92.12 267 LYS A C 1
ATOM 1968 O O . LYS A 1 267 ? -4.896 -1.744 -4.658 1.00 92.12 267 LYS A O 1
ATOM 1973 N N . TYR A 1 268 ? -6.851 -0.805 -5.230 1.00 93.44 268 TYR A N 1
ATOM 1974 C CA . TYR A 1 268 ? -7.406 -0.802 -3.870 1.00 93.44 268 TYR A CA 1
ATOM 1975 C C . TYR A 1 268 ? -7.547 -2.221 -3.311 1.00 93.44 268 TYR A C 1
ATOM 1977 O O . TYR A 1 268 ? -7.066 -2.499 -2.213 1.00 93.44 268 TYR A O 1
ATOM 1985 N N . VAL A 1 269 ? -8.144 -3.136 -4.083 1.00 93.88 269 VAL A N 1
ATOM 1986 C CA . VAL A 1 269 ? -8.293 -4.543 -3.689 1.00 93.88 269 VAL A CA 1
ATOM 1987 C C . VAL A 1 269 ? -6.924 -5.189 -3.484 1.00 93.88 269 VAL A C 1
ATOM 1989 O O . VAL A 1 269 ? -6.748 -5.908 -2.505 1.00 93.88 269 VAL A O 1
ATOM 1992 N N . LEU A 1 270 ? -5.937 -4.896 -4.336 1.00 94.19 270 LEU A N 1
ATOM 1993 C CA . LEU A 1 270 ? -4.567 -5.382 -4.173 1.00 94.19 270 LEU A CA 1
ATOM 1994 C C . LEU A 1 270 ? -3.962 -4.935 -2.833 1.00 94.19 270 LEU A C 1
ATOM 1996 O O . LEU A 1 270 ? -3.472 -5.775 -2.083 1.00 94.19 270 LEU A O 1
ATOM 2000 N N . VAL A 1 271 ? -4.022 -3.639 -2.505 1.00 95.00 271 VAL A N 1
ATOM 2001 C CA . VAL A 1 271 ? -3.494 -3.114 -1.230 1.00 95.00 271 VAL A CA 1
ATOM 2002 C C . VAL A 1 271 ? -4.238 -3.720 -0.037 1.00 95.00 271 VAL A C 1
ATOM 2004 O O . VAL A 1 271 ? -3.604 -4.127 0.937 1.00 95.00 271 VAL A O 1
ATOM 2007 N N . LEU A 1 272 ? -5.565 -3.842 -0.119 1.00 94.69 272 LEU A N 1
ATOM 2008 C CA . LEU A 1 272 ? -6.376 -4.457 0.931 1.00 94.69 272 LEU A CA 1
ATOM 2009 C C . LEU A 1 272 ? -6.003 -5.934 1.140 1.00 94.69 272 LEU A C 1
ATOM 2011 O O . LEU A 1 272 ? -5.824 -6.370 2.275 1.00 94.69 272 LEU A O 1
ATOM 2015 N N . VAL A 1 273 ? -5.831 -6.703 0.061 1.00 94.62 273 VAL A N 1
ATOM 2016 C CA . VAL A 1 273 ? -5.390 -8.104 0.128 1.00 94.62 273 VAL A CA 1
ATOM 2017 C C . VAL A 1 273 ? -3.984 -8.207 0.716 1.00 94.62 273 VAL A C 1
ATOM 2019 O O . VAL A 1 273 ? -3.765 -9.074 1.555 1.00 94.62 273 VAL A O 1
ATOM 2022 N N . LEU A 1 274 ? -3.053 -7.315 0.362 1.00 94.88 274 LEU A N 1
ATOM 2023 C CA . LEU A 1 274 ? -1.709 -7.291 0.954 1.00 94.88 274 LEU A CA 1
ATOM 2024 C C . LEU A 1 274 ? -1.751 -7.070 2.474 1.00 94.88 274 LEU A C 1
ATOM 2026 O O . LEU A 1 274 ? -1.113 -7.819 3.211 1.00 94.88 274 LEU A O 1
ATOM 2030 N N . ILE A 1 275 ? -2.552 -6.112 2.950 1.00 95.69 275 ILE A N 1
ATOM 2031 C CA . ILE A 1 275 ? -2.798 -5.861 4.385 1.00 95.69 275 ILE A CA 1
ATOM 2032 C C . ILE A 1 275 ? -3.327 -7.124 5.083 1.00 95.69 275 ILE A C 1
ATOM 2034 O O . ILE A 1 275 ? -2.865 -7.500 6.166 1.00 95.69 275 ILE A O 1
ATOM 2038 N N . ILE A 1 276 ? -4.273 -7.824 4.448 1.00 94.69 276 ILE A N 1
ATOM 2039 C CA . ILE A 1 276 ? -4.858 -9.056 4.991 1.00 94.69 276 ILE A CA 1
ATOM 2040 C C . ILE A 1 276 ? -3.841 -10.204 4.989 1.00 94.69 276 ILE A C 1
ATOM 2042 O O . ILE A 1 276 ? -3.779 -10.971 5.949 1.00 94.69 276 ILE A O 1
ATOM 2046 N N . LEU A 1 277 ? -3.027 -10.342 3.944 1.00 94.81 277 LEU A N 1
ATOM 2047 C CA . LEU A 1 277 ? -1.983 -11.363 3.893 1.00 94.81 277 LEU A CA 1
ATOM 2048 C C . LEU A 1 277 ? -0.957 -11.133 5.001 1.00 94.81 277 LEU A C 1
ATOM 2050 O O . LEU A 1 277 ? -0.697 -12.064 5.755 1.00 94.81 277 LEU A O 1
ATOM 2054 N N . ILE A 1 278 ? -0.464 -9.900 5.171 1.00 95.19 278 ILE A N 1
ATOM 2055 C CA . ILE A 1 278 ? 0.463 -9.537 6.256 1.00 95.19 278 ILE A CA 1
ATOM 2056 C C . ILE A 1 278 ? -0.135 -9.900 7.620 1.00 95.19 278 ILE A C 1
ATOM 2058 O O . ILE A 1 278 ? 0.561 -10.492 8.447 1.00 95.19 278 ILE A O 1
ATOM 2062 N N . LYS A 1 279 ? -1.427 -9.614 7.825 1.00 94.38 279 LYS A N 1
ATOM 2063 C CA . LYS A 1 279 ? -2.152 -9.953 9.057 1.00 94.38 279 LYS A CA 1
ATOM 2064 C C . LYS A 1 279 ? -2.164 -11.449 9.362 1.00 94.38 279 LYS A C 1
ATOM 2066 O O . LYS A 1 279 ? -2.039 -11.821 10.522 1.00 94.38 279 LYS A O 1
ATOM 2071 N N . ASN A 1 280 ? -2.368 -12.298 8.356 1.00 93.75 280 ASN A N 1
ATOM 2072 C CA . ASN A 1 280 ? -2.543 -13.737 8.574 1.00 93.75 280 ASN A CA 1
ATOM 2073 C C . ASN A 1 280 ? -1.230 -14.535 8.517 1.00 93.75 280 ASN A C 1
ATOM 2075 O O . ASN A 1 280 ? -1.207 -15.661 9.004 1.00 93.75 280 ASN A O 1
ATOM 2079 N N . THR A 1 281 ? -0.162 -13.998 7.917 1.00 93.00 281 THR A N 1
ATOM 2080 C CA . THR A 1 281 ? 1.125 -14.704 7.783 1.00 93.00 281 THR A CA 1
ATOM 2081 C C . THR A 1 281 ? 2.116 -14.391 8.897 1.00 93.00 281 THR A C 1
ATOM 2083 O O . THR A 1 281 ? 2.997 -15.206 9.162 1.00 93.00 281 THR A O 1
ATOM 2086 N N . ASN A 1 282 ? 1.995 -13.233 9.553 1.00 93.69 282 ASN A N 1
ATOM 2087 C CA . ASN A 1 282 ? 2.960 -12.796 10.557 1.00 93.69 282 ASN A CA 1
ATOM 2088 C C . ASN A 1 282 ? 2.468 -13.057 11.985 1.00 93.69 282 ASN A C 1
ATOM 2090 O O . ASN A 1 282 ? 1.287 -12.860 12.275 1.00 93.69 282 ASN A O 1
ATOM 2094 N N . PRO A 1 283 ? 3.368 -13.439 12.907 1.00 91.62 283 PRO A N 1
ATOM 2095 C CA . PRO A 1 283 ? 3.051 -13.477 14.323 1.00 91.62 283 PRO A CA 1
ATOM 2096 C C . PRO A 1 283 ? 2.954 -12.062 14.899 1.00 91.62 283 PRO A C 1
ATOM 2098 O O . PRO A 1 283 ? 3.524 -11.100 14.380 1.00 91.62 283 PRO A O 1
ATOM 2101 N N . ARG A 1 284 ? 2.264 -11.945 16.030 1.00 90.00 284 ARG A N 1
ATOM 2102 C CA . ARG A 1 284 ? 2.187 -10.702 16.796 1.00 90.00 284 ARG A CA 1
ATOM 2103 C C . ARG A 1 284 ? 3.545 -10.362 17.418 1.00 90.00 284 ARG A C 1
ATOM 2105 O O . ARG A 1 284 ? 4.175 -11.223 18.032 1.00 90.00 284 ARG A O 1
ATOM 2112 N N . VAL A 1 285 ? 3.982 -9.110 17.281 1.00 91.31 285 VAL A N 1
ATOM 2113 C CA . VAL A 1 285 ? 5.265 -8.637 17.826 1.00 91.31 285 VAL A CA 1
ATOM 2114 C C . VAL A 1 285 ? 5.100 -7.973 19.189 1.00 91.31 285 VAL A C 1
ATOM 2116 O O . VAL A 1 285 ? 4.066 -7.382 19.499 1.00 91.31 285 VAL A O 1
ATOM 2119 N N . ARG A 1 286 ? 6.150 -8.039 20.016 1.00 89.56 286 ARG A N 1
ATOM 2120 C CA . ARG A 1 286 ? 6.196 -7.320 21.297 1.00 89.56 286 ARG A CA 1
ATOM 2121 C C . ARG A 1 286 ? 6.416 -5.823 21.065 1.00 89.56 286 ARG A C 1
ATOM 2123 O O . ARG A 1 286 ? 7.060 -5.428 20.095 1.00 89.56 286 ARG A O 1
ATOM 2130 N N . ILE A 1 287 ? 5.971 -4.993 22.011 1.00 87.69 287 ILE A N 1
ATOM 2131 C CA . ILE A 1 287 ? 6.132 -3.535 21.944 1.00 87.69 287 ILE A CA 1
ATOM 2132 C C . ILE A 1 287 ? 7.578 -3.074 21.727 1.00 87.69 287 ILE A C 1
ATOM 2134 O O . ILE A 1 287 ? 7.814 -2.231 20.868 1.00 87.69 287 ILE A O 1
ATOM 2138 N N . ASP A 1 288 ? 8.555 -3.663 22.422 1.00 90.12 288 ASP A N 1
ATOM 2139 C CA . ASP A 1 288 ? 9.965 -3.263 22.292 1.00 90.12 288 ASP A CA 1
ATOM 2140 C C . ASP A 1 288 ? 10.500 -3.540 20.879 1.00 90.12 288 ASP A C 1
ATOM 2142 O O . ASP A 1 288 ? 11.271 -2.761 20.315 1.00 90.12 288 ASP A O 1
ATOM 2146 N N . GLN A 1 289 ? 10.040 -4.642 20.279 1.00 92.12 289 GLN A N 1
ATOM 2147 C CA . GLN A 1 289 ? 10.392 -5.031 18.918 1.00 92.12 289 GLN A CA 1
ATOM 2148 C C . GLN A 1 289 ? 9.720 -4.116 17.895 1.00 92.12 289 GLN A C 1
ATOM 2150 O O . GLN A 1 289 ? 10.391 -3.673 16.969 1.00 92.12 289 GLN A O 1
ATOM 2155 N N . ALA A 1 290 ? 8.437 -3.787 18.078 1.00 91.88 290 ALA A N 1
ATOM 2156 C CA . ALA A 1 290 ? 7.713 -2.867 17.203 1.00 91.88 290 ALA A CA 1
ATOM 2157 C C . ALA A 1 290 ? 8.335 -1.461 17.214 1.00 91.88 290 ALA A C 1
ATOM 2159 O O . ALA A 1 290 ? 8.591 -0.891 16.154 1.00 91.88 290 ALA A O 1
ATOM 2160 N N . MET A 1 291 ? 8.666 -0.933 18.398 1.00 91.69 291 MET A N 1
ATOM 2161 C CA . MET A 1 291 ? 9.344 0.361 18.540 1.00 91.69 291 MET A CA 1
ATOM 2162 C C . MET A 1 291 ? 10.691 0.365 17.813 1.00 91.69 291 MET A C 1
ATOM 2164 O O . MET A 1 291 ? 10.958 1.253 17.003 1.00 91.69 291 MET A O 1
ATOM 2168 N N . ARG A 1 292 ? 11.527 -0.659 18.049 1.00 93.38 292 ARG A N 1
ATOM 2169 C CA . ARG A 1 292 ? 12.824 -0.800 17.373 1.00 93.38 292 ARG A CA 1
ATOM 2170 C C . ARG A 1 292 ? 12.660 -0.969 15.863 1.00 93.38 292 ARG A C 1
ATOM 2172 O O . ARG A 1 292 ? 13.468 -0.441 15.106 1.00 93.38 292 ARG A O 1
ATOM 2179 N N . PHE A 1 293 ? 11.626 -1.678 15.420 1.00 94.12 293 PHE A N 1
ATOM 2180 C CA . PHE A 1 293 ? 11.319 -1.870 14.008 1.00 94.12 293 PHE A CA 1
ATOM 2181 C C . PHE A 1 293 ? 11.025 -0.549 13.298 1.00 94.12 293 PHE A C 1
ATOM 2183 O O . PHE A 1 293 ? 11.691 -0.226 12.315 1.00 94.12 293 PHE A O 1
ATOM 2190 N N . PHE A 1 294 ? 10.099 0.253 13.825 1.00 94.50 294 PHE A N 1
ATOM 2191 C CA . PHE A 1 294 ? 9.729 1.509 13.179 1.00 94.50 294 PHE A CA 1
ATOM 2192 C C . PHE A 1 294 ? 10.827 2.572 13.252 1.00 94.50 294 PHE A C 1
ATOM 2194 O O . PHE A 1 294 ? 11.084 3.236 12.253 1.00 94.50 294 PHE A O 1
ATOM 2201 N N . TRP A 1 295 ? 11.520 2.705 14.385 1.00 90.88 295 TRP A N 1
ATOM 2202 C CA . TRP A 1 295 ? 12.568 3.718 14.537 1.00 90.88 295 TRP A CA 1
ATOM 2203 C C . TRP A 1 295 ? 13.858 3.361 13.807 1.00 90.88 295 TRP A C 1
ATOM 2205 O O . TRP A 1 295 ? 14.424 4.196 13.104 1.00 90.88 295 TRP A O 1
ATOM 2215 N N . PHE A 1 296 ? 14.337 2.126 13.969 1.00 90.62 296 PHE A N 1
ATOM 2216 C CA . PHE A 1 296 ? 15.634 1.740 13.427 1.00 90.62 296 PHE A CA 1
ATOM 2217 C C . PHE A 1 296 ? 15.522 1.250 11.990 1.00 90.62 296 PHE A C 1
ATOM 2219 O O . PHE A 1 296 ? 16.253 1.732 11.137 1.00 90.62 296 PHE A O 1
ATOM 2226 N N . TRP A 1 297 ? 14.612 0.325 11.687 1.00 91.94 297 TRP A N 1
ATOM 2227 C CA . TRP A 1 297 ? 14.545 -0.272 10.352 1.00 91.94 297 TRP A CA 1
ATOM 2228 C C . TRP A 1 297 ? 13.737 0.591 9.384 1.00 91.94 297 TRP A C 1
ATOM 2230 O O . TRP A 1 297 ? 14.281 1.049 8.382 1.00 91.94 297 TRP A O 1
ATOM 2240 N N . CYS A 1 298 ? 12.470 0.884 9.694 1.00 92.50 298 CYS A N 1
ATOM 2241 C CA . CYS A 1 298 ? 11.653 1.738 8.826 1.00 92.50 298 CYS A CA 1
ATOM 2242 C C . CYS A 1 298 ? 12.191 3.172 8.787 1.00 92.50 298 CYS A C 1
ATOM 2244 O O . CYS A 1 298 ? 12.302 3.747 7.711 1.00 92.50 298 CYS A O 1
ATOM 2246 N N . GLY A 1 299 ? 12.568 3.741 9.935 1.00 91.38 299 GLY A N 1
ATOM 2247 C CA . GLY A 1 299 ? 13.079 5.106 10.026 1.00 91.38 299 GLY A CA 1
ATOM 2248 C C . GLY A 1 299 ? 14.340 5.319 9.189 1.00 91.38 299 GLY A C 1
ATOM 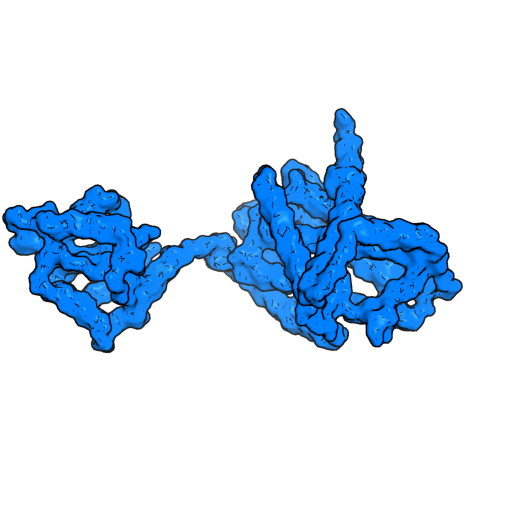2249 O O . GLY A 1 299 ? 14.375 6.232 8.367 1.00 91.38 299 GLY A O 1
ATOM 2250 N N . THR A 1 300 ? 15.351 4.452 9.316 1.00 92.12 300 THR A N 1
ATOM 2251 C CA . THR A 1 300 ? 16.577 4.580 8.504 1.00 92.12 300 THR A CA 1
ATOM 2252 C C . THR A 1 300 ? 16.315 4.320 7.023 1.00 92.12 300 THR A C 1
ATOM 2254 O O . THR A 1 300 ? 16.804 5.082 6.188 1.00 92.12 300 THR A O 1
ATOM 2257 N N . ALA A 1 301 ? 15.487 3.326 6.678 1.00 93.31 301 ALA A N 1
ATOM 2258 C CA . ALA A 1 301 ? 15.080 3.083 5.296 1.00 93.31 301 ALA A CA 1
ATOM 2259 C C . ALA A 1 301 ? 14.378 4.307 4.685 1.00 93.31 301 ALA A C 1
ATOM 2261 O O . ALA A 1 301 ? 14.631 4.649 3.530 1.00 93.31 301 ALA A O 1
ATOM 2262 N N . MET A 1 302 ? 13.552 5.011 5.466 1.00 93.75 302 MET A N 1
ATOM 2263 C CA . MET A 1 302 ? 12.900 6.250 5.041 1.00 93.75 302 MET A CA 1
ATOM 2264 C C . MET A 1 302 ? 13.874 7.409 4.879 1.00 93.75 302 MET A C 1
ATOM 2266 O O . MET A 1 302 ? 13.793 8.119 3.881 1.00 93.75 302 MET A O 1
ATOM 2270 N N . VAL A 1 303 ? 14.834 7.580 5.787 1.00 93.19 303 VAL A N 1
ATOM 2271 C CA . VAL A 1 303 ? 15.882 8.602 5.631 1.00 93.19 303 VAL A CA 1
ATOM 2272 C C . VAL A 1 303 ? 16.692 8.358 4.353 1.00 93.19 303 VAL A C 1
ATOM 2274 O O . VAL A 1 303 ? 16.919 9.291 3.581 1.00 93.19 303 VAL A O 1
ATOM 2277 N N . VAL A 1 304 ? 17.053 7.102 4.071 1.00 92.12 304 VAL A N 1
ATOM 2278 C CA . VAL A 1 304 ? 17.724 6.719 2.818 1.00 92.12 304 VAL A CA 1
ATOM 2279 C C . VAL A 1 304 ? 16.824 6.986 1.609 1.00 92.12 304 VAL A C 1
ATOM 2281 O O . VAL A 1 304 ? 17.286 7.552 0.620 1.00 92.12 304 VAL A O 1
ATOM 2284 N N . ALA A 1 305 ? 15.535 6.644 1.674 1.00 90.50 305 ALA A N 1
ATOM 2285 C CA . ALA A 1 305 ? 14.591 6.897 0.587 1.00 90.50 305 ALA A CA 1
ATOM 2286 C C . ALA A 1 305 ? 14.424 8.398 0.292 1.00 90.50 305 ALA A C 1
ATOM 2288 O O . ALA A 1 305 ? 14.399 8.785 -0.878 1.00 90.50 305 ALA A O 1
ATOM 2289 N N . VAL A 1 306 ? 14.373 9.243 1.328 1.00 90.50 306 VAL A N 1
ATOM 2290 C CA . VAL A 1 306 ? 14.343 10.709 1.201 1.00 90.50 306 VAL A CA 1
ATOM 2291 C C . VAL A 1 306 ? 15.633 11.215 0.561 1.00 90.50 306 VAL A C 1
ATOM 2293 O O . VAL A 1 306 ? 15.565 11.957 -0.417 1.00 90.50 306 VAL A O 1
ATOM 2296 N N . ALA A 1 307 ? 16.801 10.773 1.033 1.00 89.62 307 ALA A N 1
ATOM 2297 C CA . ALA A 1 307 ? 18.083 11.157 0.443 1.00 89.62 307 ALA A CA 1
ATOM 2298 C C . ALA A 1 307 ? 18.162 10.766 -1.043 1.00 89.62 307 ALA A C 1
ATOM 2300 O O . ALA A 1 307 ? 18.505 11.593 -1.884 1.00 89.62 307 ALA A O 1
ATOM 2301 N N . LEU A 1 308 ? 17.758 9.540 -1.390 1.00 86.25 308 LEU A N 1
ATOM 2302 C CA . LEU A 1 308 ? 17.695 9.068 -2.776 1.00 86.25 308 LEU A CA 1
ATOM 2303 C C . LEU A 1 308 ? 16.694 9.862 -3.625 1.00 86.25 308 LEU A C 1
ATOM 2305 O O . LEU A 1 308 ? 16.946 10.093 -4.805 1.00 86.25 308 LEU A O 1
ATOM 2309 N N . ALA A 1 309 ? 15.561 10.282 -3.058 1.00 83.06 309 ALA A N 1
ATOM 2310 C CA . ALA A 1 309 ? 14.593 11.124 -3.756 1.00 83.06 309 ALA A CA 1
ATOM 2311 C C . ALA A 1 309 ? 15.163 12.521 -4.051 1.00 83.06 309 ALA A C 1
ATOM 2313 O O . ALA A 1 309 ? 15.036 13.000 -5.177 1.00 83.06 309 ALA A O 1
ATOM 2314 N N . ILE A 1 310 ? 15.847 13.136 -3.080 1.00 84.88 310 ILE A N 1
ATOM 2315 C CA . ILE A 1 310 ? 16.503 14.439 -3.250 1.00 84.88 310 ILE A CA 1
ATOM 2316 C C . ILE A 1 310 ? 17.620 14.334 -4.288 1.00 84.88 310 ILE A C 1
ATOM 2318 O O . ILE A 1 310 ? 17.617 15.090 -5.256 1.00 84.88 310 ILE A O 1
ATOM 2322 N N . LEU A 1 311 ? 18.526 13.363 -4.148 1.00 82.88 311 LEU A N 1
ATOM 2323 C CA . LEU A 1 311 ? 19.611 13.131 -5.107 1.00 82.88 311 LEU A CA 1
ATOM 2324 C C . LEU A 1 311 ? 19.064 12.866 -6.514 1.00 82.88 311 LEU A C 1
ATOM 2326 O O . LEU A 1 311 ? 19.563 13.431 -7.482 1.00 82.88 311 LEU A O 1
ATOM 2330 N N . GLY A 1 312 ? 17.998 12.070 -6.624 1.00 74.06 312 GLY A N 1
ATOM 2331 C CA . GLY A 1 312 ? 17.294 11.840 -7.883 1.00 74.06 312 GLY A CA 1
ATOM 2332 C C . GLY A 1 312 ? 16.777 13.129 -8.522 1.00 74.06 312 GLY A C 1
ATOM 2333 O O . GLY A 1 312 ? 16.938 13.301 -9.728 1.00 74.06 312 GLY A O 1
ATOM 2334 N N . SER A 1 313 ? 16.209 14.043 -7.726 1.00 72.38 313 SER A N 1
ATOM 2335 C CA . SER A 1 313 ? 15.731 15.343 -8.219 1.00 72.38 313 SER A CA 1
ATOM 2336 C C . SER A 1 313 ? 16.855 16.312 -8.598 1.00 72.38 313 SER A C 1
ATOM 2338 O O . SER A 1 313 ? 16.723 17.030 -9.582 1.00 72.38 313 SER A O 1
ATOM 2340 N N . VAL A 1 314 ? 17.970 16.318 -7.859 1.00 77.00 314 VAL A N 1
ATOM 2341 C CA . VAL A 1 314 ? 19.082 17.262 -8.072 1.00 77.00 314 VAL A CA 1
ATOM 2342 C C . VAL A 1 314 ? 19.959 16.828 -9.246 1.00 77.00 314 VAL A C 1
ATOM 2344 O O . VAL A 1 314 ? 20.330 17.650 -10.077 1.00 77.00 314 VAL A O 1
ATOM 2347 N N . PHE A 1 315 ? 20.276 15.534 -9.339 1.00 74.38 315 PHE A N 1
ATOM 2348 C CA . PHE A 1 315 ? 21.166 14.982 -10.366 1.00 74.38 315 PHE A CA 1
ATOM 2349 C C . PHE A 1 315 ? 20.425 14.456 -11.608 1.00 74.38 315 PHE A C 1
ATOM 2351 O O . PHE A 1 315 ? 21.064 13.934 -12.518 1.00 74.38 315 PHE A O 1
ATOM 2358 N N . ASN A 1 316 ? 19.092 14.576 -11.651 1.00 66.75 316 ASN A N 1
ATOM 2359 C CA . ASN A 1 316 ? 18.227 14.215 -12.783 1.00 66.75 316 ASN A CA 1
ATOM 2360 C C . ASN A 1 316 ? 18.484 12.800 -13.353 1.00 66.75 316 ASN A C 1
ATOM 2362 O O . ASN A 1 316 ? 18.508 12.574 -14.565 1.00 66.75 316 ASN A O 1
ATOM 2366 N N . ILE A 1 317 ? 18.720 11.825 -12.469 1.00 63.91 317 ILE A N 1
ATOM 2367 C CA . ILE A 1 317 ? 19.085 10.462 -12.872 1.00 63.91 317 ILE A CA 1
ATOM 2368 C C . ILE A 1 317 ? 17.809 9.662 -13.175 1.00 63.91 317 ILE A C 1
ATOM 2370 O O . ILE A 1 317 ? 17.021 9.369 -12.275 1.00 63.91 317 ILE A O 1
ATOM 2374 N N . GLY A 1 318 ? 17.613 9.262 -14.437 1.00 56.28 318 GLY A N 1
ATOM 2375 C CA . GLY A 1 318 ? 16.340 8.725 -14.954 1.00 56.28 318 GLY A CA 1
ATOM 2376 C C . GLY A 1 318 ? 15.714 7.564 -14.162 1.00 56.28 318 GLY A C 1
ATOM 2377 O O . GLY A 1 318 ? 14.512 7.587 -13.902 1.00 56.28 318 GLY A O 1
ATOM 2378 N N . TRP A 1 319 ? 16.517 6.602 -13.689 1.00 60.41 319 TRP A N 1
ATOM 2379 C CA . TRP A 1 319 ? 16.057 5.471 -12.858 1.00 60.41 319 TRP A CA 1
ATOM 2380 C C . TRP A 1 319 ? 15.552 5.858 -11.452 1.00 60.41 319 TRP A C 1
ATOM 2382 O O . TRP A 1 319 ? 14.759 5.135 -10.851 1.00 60.41 319 TRP A O 1
ATOM 2392 N N . LEU A 1 320 ? 15.966 7.015 -10.925 1.00 58.12 320 LEU A N 1
ATOM 2393 C CA . LEU A 1 320 ? 15.467 7.577 -9.666 1.00 58.12 320 LEU A CA 1
ATOM 2394 C C . LEU A 1 320 ? 14.227 8.453 -9.899 1.00 58.12 320 LEU A C 1
ATOM 2396 O O . LEU A 1 320 ? 13.461 8.686 -8.962 1.00 58.12 320 LEU A O 1
ATOM 2400 N N . TYR A 1 321 ? 14.009 8.892 -11.142 1.00 48.22 321 TYR A N 1
ATOM 2401 C CA . TYR A 1 321 ? 12.969 9.841 -11.542 1.00 48.22 321 TYR A CA 1
ATOM 2402 C C . TYR A 1 321 ? 11.723 9.206 -12.176 1.00 48.22 321 TYR A C 1
ATOM 2404 O O . TYR A 1 321 ? 10.792 9.908 -12.549 1.00 48.22 321 TYR A O 1
ATOM 2412 N N . GLY A 1 322 ? 11.674 7.878 -12.301 1.00 51.09 322 GLY A N 1
ATOM 2413 C CA . GLY A 1 322 ? 10.487 7.193 -12.819 1.00 51.09 322 GLY A CA 1
ATOM 2414 C C . GLY A 1 322 ? 10.306 7.283 -14.338 1.00 51.09 322 GLY A C 1
ATOM 2415 O O . GLY A 1 322 ? 9.260 6.872 -14.836 1.00 51.09 322 GLY A O 1
ATOM 2416 N N . LYS A 1 323 ? 11.320 7.730 -15.101 1.00 46.62 323 LYS A N 1
ATOM 2417 C CA . LYS A 1 323 ? 11.384 7.330 -16.512 1.00 46.62 323 LYS A CA 1
ATOM 2418 C C . LYS A 1 323 ? 11.700 5.844 -16.518 1.00 46.62 323 LYS A C 1
ATOM 2420 O O . LYS A 1 323 ? 12.771 5.439 -16.067 1.00 46.62 323 LYS A O 1
ATOM 2425 N N . VAL A 1 324 ? 10.737 5.051 -16.981 1.00 46.91 324 VAL A N 1
ATOM 2426 C CA . VAL A 1 324 ? 10.922 3.632 -17.281 1.00 46.91 324 VAL A CA 1
ATOM 2427 C C . VAL A 1 324 ? 12.187 3.543 -18.125 1.00 46.91 324 VAL A C 1
ATOM 2429 O O . VAL A 1 324 ? 12.223 4.054 -19.243 1.00 46.91 324 VAL A O 1
ATOM 2432 N N . MET A 1 325 ? 13.259 3.002 -17.543 1.00 52.12 325 MET A N 1
ATOM 2433 C CA . MET A 1 325 ? 14.462 2.664 -18.294 1.00 52.12 325 MET A CA 1
ATOM 2434 C C . MET A 1 325 ? 13.981 1.831 -19.481 1.00 52.12 325 MET A C 1
ATOM 2436 O O . MET A 1 325 ? 13.231 0.878 -19.257 1.00 52.12 325 MET A O 1
ATOM 2440 N N . ASP A 1 326 ? 14.351 2.186 -20.714 1.00 62.97 326 ASP A N 1
ATOM 2441 C CA . ASP A 1 326 ? 14.037 1.335 -21.859 1.00 62.97 326 ASP A CA 1
ATOM 2442 C C . ASP A 1 326 ? 14.884 0.067 -21.722 1.00 62.97 326 ASP A C 1
ATOM 2444 O O . ASP A 1 326 ? 16.036 -0.017 -22.155 1.00 62.97 326 ASP A O 1
ATOM 2448 N N . TRP A 1 327 ? 14.346 -0.879 -20.952 1.00 63.03 327 TRP A N 1
ATOM 2449 C CA . TRP A 1 327 ? 15.031 -2.069 -20.468 1.00 63.03 327 TRP A CA 1
ATOM 2450 C C . TRP A 1 327 ? 15.559 -2.898 -21.634 1.00 63.03 327 TRP A C 1
ATOM 2452 O O . TRP A 1 327 ? 16.573 -3.571 -21.483 1.00 63.03 327 TRP A O 1
ATOM 2462 N N . LYS A 1 328 ? 14.916 -2.783 -22.803 1.00 69.75 328 LYS A N 1
ATOM 2463 C CA . LYS A 1 328 ? 15.351 -3.384 -24.060 1.00 69.75 328 LYS A CA 1
ATOM 2464 C C . LYS A 1 328 ? 16.716 -2.843 -24.468 1.00 69.75 328 LYS A C 1
ATOM 2466 O O . LYS A 1 328 ? 17.653 -3.614 -24.616 1.00 69.75 328 LYS A O 1
ATOM 2471 N N . ILE A 1 329 ? 16.866 -1.521 -24.555 1.00 72.44 329 ILE A N 1
ATOM 2472 C CA . ILE A 1 329 ? 18.130 -0.874 -24.940 1.00 72.44 329 ILE A CA 1
ATOM 2473 C C . ILE A 1 329 ? 19.208 -1.106 -23.875 1.00 72.44 329 ILE A C 1
ATOM 2475 O O . ILE A 1 329 ? 20.356 -1.395 -24.205 1.00 72.44 329 ILE A O 1
ATOM 2479 N N . TRP A 1 330 ? 18.854 -1.034 -22.588 1.00 76.94 330 TRP A N 1
ATOM 2480 C CA . TRP A 1 330 ? 19.800 -1.338 -21.510 1.00 76.94 330 TRP A CA 1
ATOM 2481 C C . TRP A 1 330 ? 20.293 -2.793 -21.562 1.00 76.94 330 TRP A C 1
ATOM 2483 O O . TRP A 1 330 ? 21.494 -3.029 -21.436 1.00 76.94 330 TRP A O 1
ATOM 2493 N N . SER A 1 331 ? 19.389 -3.752 -21.797 1.00 78.31 331 SER A N 1
ATOM 2494 C CA . SER A 1 331 ? 19.726 -5.171 -21.946 1.00 78.31 331 SER A CA 1
ATOM 2495 C C . SER A 1 331 ? 20.632 -5.398 -23.154 1.00 78.31 331 SER A C 1
ATOM 2497 O O . SER A 1 331 ? 21.662 -6.050 -23.017 1.00 78.31 331 SER A O 1
ATOM 2499 N N . LEU A 1 332 ? 20.321 -4.784 -24.299 1.00 77.44 332 LEU A N 1
ATOM 2500 C CA . LEU A 1 332 ? 21.126 -4.867 -25.523 1.00 77.44 332 LEU A CA 1
ATOM 2501 C C . LEU A 1 332 ? 22.556 -4.350 -25.327 1.00 77.44 332 LEU A C 1
ATOM 2503 O O . LEU A 1 332 ? 23.509 -4.964 -25.798 1.00 77.44 332 LEU A O 1
ATOM 2507 N N . LYS A 1 333 ? 22.726 -3.251 -24.580 1.00 79.88 333 LYS A N 1
ATOM 2508 C CA . LYS A 1 333 ? 24.052 -2.694 -24.257 1.00 79.88 333 LYS A CA 1
ATOM 2509 C C . LYS A 1 333 ? 24.869 -3.576 -23.316 1.00 79.88 333 LYS A C 1
ATOM 2511 O O . LYS A 1 333 ? 26.091 -3.454 -23.288 1.00 79.88 333 LYS A O 1
ATOM 2516 N N . LYS A 1 334 ? 24.214 -4.396 -22.490 1.00 83.19 334 LYS A N 1
ATOM 2517 C CA . LYS A 1 334 ? 24.868 -5.200 -21.446 1.00 83.19 334 LYS A CA 1
ATOM 2518 C C . LYS A 1 334 ? 25.058 -6.667 -21.824 1.00 83.19 334 LYS A C 1
ATOM 2520 O O . LYS A 1 334 ? 26.028 -7.256 -21.363 1.00 83.19 334 LYS A O 1
ATOM 2525 N N . SER A 1 335 ? 24.164 -7.247 -22.623 1.00 87.25 335 SER A N 1
ATOM 2526 C CA . SER A 1 335 ? 24.224 -8.647 -23.056 1.00 87.25 335 SER A CA 1
ATOM 2527 C C . SER A 1 335 ? 23.769 -8.806 -24.516 1.00 87.25 335 SER A C 1
ATOM 2529 O O . SER A 1 335 ? 22.653 -9.250 -24.770 1.00 87.25 335 SER A O 1
ATOM 2531 N N . PRO A 1 336 ? 24.608 -8.430 -25.492 1.00 87.69 336 PRO A N 1
ATOM 2532 C CA . PRO A 1 336 ? 24.315 -8.611 -26.915 1.00 87.69 336 PRO A CA 1
ATOM 2533 C C . PRO A 1 336 ? 24.395 -10.089 -27.343 1.00 87.69 336 PRO A C 1
ATOM 2535 O O . PRO A 1 336 ? 25.464 -10.704 -27.320 1.00 87.69 336 PRO A O 1
ATOM 2538 N N . TRP A 1 337 ? 23.276 -10.675 -27.777 1.00 90.94 337 TRP A N 1
ATOM 2539 C CA . TRP A 1 337 ? 23.261 -12.047 -28.301 1.00 90.94 337 TRP A CA 1
ATOM 2540 C C . TRP A 1 337 ? 23.517 -12.043 -29.809 1.00 90.94 337 TRP A C 1
ATOM 2542 O O . TRP A 1 337 ? 22.770 -11.433 -30.575 1.00 90.94 337 TRP A O 1
ATOM 2552 N N . VAL A 1 338 ? 24.587 -12.715 -30.236 1.00 90.69 338 VAL A N 1
ATOM 2553 C CA . VAL A 1 338 ? 25.089 -12.676 -31.615 1.00 90.69 338 VAL A CA 1
ATOM 2554 C C . VAL A 1 338 ? 24.724 -13.950 -32.377 1.00 90.69 338 VAL A C 1
ATOM 2556 O O . VAL A 1 338 ? 24.870 -15.058 -31.862 1.00 90.69 338 VAL A O 1
ATOM 2559 N N . PHE A 1 339 ? 24.285 -13.807 -33.626 1.00 93.12 339 PHE A N 1
ATOM 2560 C CA . PHE A 1 339 ? 24.116 -14.914 -34.570 1.00 93.12 339 PHE A CA 1
ATOM 2561 C C . PHE A 1 339 ? 24.925 -14.644 -35.833 1.00 93.12 339 PHE A C 1
ATOM 2563 O O . PHE A 1 339 ? 24.833 -13.570 -36.429 1.00 93.12 339 PHE A O 1
ATOM 2570 N N . HIS A 1 340 ? 25.736 -15.617 -36.230 1.00 93.12 340 HIS A N 1
ATOM 2571 C CA . HIS A 1 340 ? 26.597 -15.513 -37.402 1.00 93.12 340 HIS A CA 1
ATOM 2572 C C . HIS A 1 340 ? 25.889 -16.039 -38.653 1.00 93.12 340 HIS A C 1
ATOM 2574 O O . HIS A 1 340 ? 25.227 -17.076 -38.631 1.00 93.12 340 HIS A O 1
ATOM 2580 N N . VAL A 1 341 ? 26.018 -15.290 -39.748 1.00 93.00 341 VAL A N 1
ATOM 2581 C CA . VAL A 1 341 ? 25.456 -15.613 -41.059 1.00 93.00 341 VAL A CA 1
ATOM 2582 C C . VAL A 1 341 ? 26.552 -15.468 -42.106 1.00 93.00 341 VAL A C 1
ATOM 2584 O O . VAL A 1 341 ? 27.125 -14.393 -42.285 1.00 93.00 341 VAL A O 1
ATOM 2587 N N . ASN A 1 342 ? 26.812 -16.539 -42.845 1.00 92.94 342 ASN A N 1
ATOM 2588 C CA . ASN A 1 342 ? 27.698 -16.508 -44.002 1.00 92.94 342 ASN A CA 1
ATOM 2589 C C . ASN A 1 342 ? 26.873 -16.333 -45.283 1.00 92.94 342 ASN A C 1
ATOM 2591 O O . ASN A 1 342 ? 25.946 -17.105 -45.545 1.00 92.94 342 ASN A O 1
ATOM 2595 N N . THR A 1 343 ? 27.195 -15.310 -46.078 1.00 90.56 343 THR A N 1
ATOM 2596 C CA . THR A 1 343 ? 26.470 -14.983 -47.318 1.00 90.56 343 THR A CA 1
ATOM 2597 C C . THR A 1 343 ? 27.278 -15.180 -48.601 1.00 90.56 343 THR A C 1
ATOM 2599 O O . THR A 1 343 ? 26.770 -14.900 -49.691 1.00 90.56 343 THR A O 1
ATOM 2602 N N . GLY A 1 344 ? 28.494 -15.718 -48.483 1.00 86.06 344 GLY A N 1
ATOM 2603 C CA . GLY A 1 344 ? 29.442 -15.897 -49.586 1.00 86.06 344 GLY A CA 1
ATOM 2604 C C . GLY A 1 344 ? 30.897 -15.630 -49.196 1.00 86.06 344 GLY A C 1
ATOM 2605 O O . GLY A 1 344 ? 31.667 -15.148 -50.023 1.00 86.06 344 GLY A O 1
ATOM 2606 N N . ALA A 1 345 ? 31.275 -15.849 -47.935 1.00 86.62 345 ALA A N 1
ATOM 2607 C CA . ALA A 1 345 ? 32.635 -15.608 -47.461 1.00 86.62 345 ALA A CA 1
ATOM 2608 C C . ALA A 1 345 ? 33.584 -16.763 -47.821 1.00 86.62 345 ALA A C 1
ATOM 2610 O O . ALA A 1 345 ? 33.176 -17.918 -47.917 1.00 86.62 345 ALA A O 1
ATOM 2611 N N . CYS A 1 346 ? 34.882 -16.467 -47.939 1.00 87.62 346 CYS A N 1
ATOM 2612 C CA . CYS A 1 346 ? 35.949 -17.461 -48.119 1.00 87.62 346 CYS A CA 1
ATOM 2613 C C . CYS A 1 346 ? 36.343 -18.195 -46.819 1.00 87.62 346 CYS A C 1
ATOM 2615 O O . CYS A 1 346 ? 37.435 -18.747 -46.738 1.00 87.62 346 CYS A O 1
ATOM 2617 N N . ASN A 1 347 ? 35.490 -18.162 -45.792 1.00 88.69 347 ASN A N 1
ATOM 2618 C CA . ASN A 1 347 ? 35.705 -18.678 -44.435 1.00 88.69 347 ASN A CA 1
ATOM 2619 C C . ASN A 1 347 ? 36.767 -17.966 -43.583 1.00 88.69 347 ASN A C 1
ATOM 2621 O O . ASN A 1 347 ? 36.785 -18.162 -42.373 1.00 88.69 347 ASN A O 1
ATOM 2625 N N . ASN A 1 348 ? 37.605 -17.091 -44.147 1.00 88.81 348 ASN A N 1
ATOM 2626 C CA . ASN A 1 348 ? 38.597 -16.370 -43.341 1.00 88.81 348 ASN A CA 1
ATOM 2627 C C . ASN A 1 348 ? 37.946 -15.445 -42.297 1.00 88.81 348 ASN A C 1
ATOM 2629 O O . ASN A 1 348 ? 38.367 -15.440 -41.149 1.00 88.81 348 ASN A O 1
ATOM 2633 N N . CYS A 1 349 ? 36.910 -14.678 -42.664 1.00 90.00 349 CYS A N 1
ATOM 2634 C CA . CYS A 1 349 ? 36.220 -13.801 -41.704 1.00 90.00 349 CYS A CA 1
ATOM 2635 C C . CYS A 1 349 ? 35.422 -14.605 -40.667 1.00 90.00 349 CYS A C 1
ATOM 2637 O O . CYS A 1 349 ? 35.309 -14.185 -39.523 1.00 90.00 349 CYS A O 1
ATOM 2639 N N . ASP A 1 350 ? 34.883 -15.758 -41.063 1.00 90.81 350 ASP A N 1
ATOM 2640 C CA . ASP A 1 350 ? 34.154 -16.674 -40.189 1.00 90.81 350 ASP A CA 1
ATOM 2641 C C . ASP A 1 350 ? 35.072 -17.268 -39.114 1.00 90.81 350 ASP A C 1
ATOM 2643 O O . ASP A 1 350 ? 34.696 -17.321 -37.946 1.00 90.81 350 ASP A O 1
ATOM 2647 N N . ILE A 1 351 ? 36.296 -17.657 -39.490 1.00 91.88 351 ILE A N 1
ATOM 2648 C CA . ILE A 1 351 ? 37.302 -18.164 -38.549 1.00 91.88 351 ILE A CA 1
ATOM 2649 C C . ILE A 1 351 ? 37.685 -17.087 -37.534 1.00 91.88 351 ILE A C 1
ATOM 2651 O O . ILE A 1 351 ? 37.743 -17.397 -36.352 1.00 91.88 351 ILE A O 1
ATOM 2655 N N . GLU A 1 352 ? 37.873 -15.831 -37.951 1.00 91.81 352 GLU A N 1
ATOM 2656 C CA . GLU A 1 352 ? 38.168 -14.735 -37.011 1.00 91.81 352 GLU A CA 1
ATOM 2657 C C . GLU A 1 352 ? 36.994 -14.461 -36.052 1.00 91.81 352 GLU A C 1
ATOM 2659 O O . GLU A 1 352 ? 37.204 -14.194 -34.870 1.00 91.81 352 GLU A O 1
ATOM 2664 N N . VAL A 1 353 ? 35.743 -14.586 -36.520 1.00 90.00 353 VAL A N 1
ATOM 2665 C CA . VAL A 1 353 ? 34.548 -14.498 -35.656 1.00 90.00 353 VAL A CA 1
ATOM 2666 C C . VAL A 1 353 ? 34.515 -15.640 -34.636 1.00 90.00 353 VAL A C 1
ATOM 2668 O O . VAL A 1 353 ? 34.140 -15.424 -33.483 1.00 90.00 353 VAL A O 1
ATOM 2671 N N . VAL A 1 354 ? 34.920 -16.849 -35.032 1.00 89.38 354 VAL A N 1
ATOM 2672 C CA . VAL A 1 354 ? 35.065 -17.983 -34.107 1.00 89.38 354 VAL A CA 1
ATOM 2673 C C . VAL A 1 354 ? 36.242 -17.767 -33.154 1.00 89.38 354 VAL A C 1
ATOM 2675 O O . VAL A 1 354 ? 36.122 -18.092 -31.976 1.00 89.38 354 VAL A O 1
ATOM 2678 N N . ASP A 1 355 ? 37.346 -17.172 -33.611 1.00 90.75 355 ASP A N 1
ATOM 2679 C CA . ASP A 1 355 ? 38.516 -16.890 -32.775 1.00 90.75 355 ASP A CA 1
ATOM 2680 C C . ASP A 1 355 ? 38.189 -15.888 -31.658 1.00 90.75 355 ASP A C 1
ATOM 2682 O O . ASP A 1 355 ? 38.649 -16.051 -30.528 1.00 90.75 355 ASP A O 1
ATOM 2686 N N . CYS A 1 356 ? 37.285 -14.932 -31.910 1.00 88.88 356 CYS A N 1
ATOM 2687 C CA . CYS A 1 356 ? 36.727 -14.064 -30.869 1.00 88.88 356 CYS A CA 1
ATOM 2688 C C . CYS A 1 356 ? 36.070 -14.846 -29.710 1.00 88.88 356 CYS A C 1
ATOM 2690 O O . CYS A 1 356 ? 36.097 -14.387 -28.569 1.00 88.88 356 CYS A O 1
ATOM 2692 N N . LEU A 1 357 ? 35.484 -16.017 -29.976 1.00 86.69 357 LEU A N 1
ATOM 2693 C CA . LEU A 1 357 ? 34.844 -16.863 -28.958 1.00 86.69 357 LEU A CA 1
ATOM 269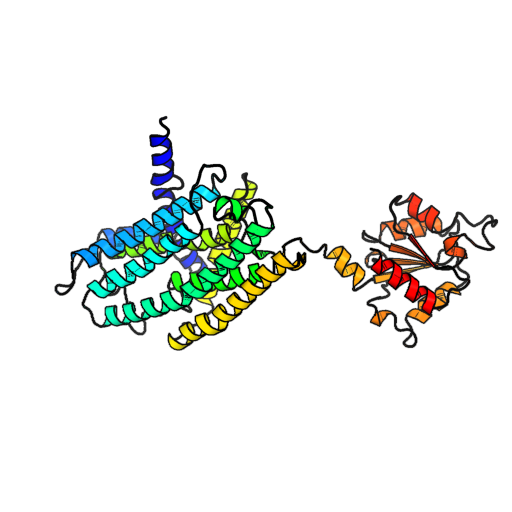4 C C . LEU A 1 357 ? 35.842 -17.739 -28.194 1.00 86.69 357 LEU A C 1
ATOM 2696 O O . LEU A 1 357 ? 35.469 -18.377 -27.210 1.00 86.69 357 LEU A O 1
ATOM 2700 N N . THR A 1 358 ? 37.096 -17.818 -28.640 1.00 89.12 358 THR A N 1
ATOM 2701 C CA . THR A 1 358 ? 38.098 -18.643 -27.965 1.00 89.12 358 THR A CA 1
ATOM 2702 C C . THR A 1 358 ? 38.552 -17.991 -26.654 1.00 89.12 358 THR A C 1
ATOM 2704 O O . THR A 1 358 ? 38.510 -16.764 -26.522 1.00 89.12 358 THR A O 1
ATOM 2707 N N . PRO A 1 359 ? 39.079 -18.772 -25.689 1.00 86.06 359 PRO A N 1
ATOM 2708 C CA . PRO A 1 359 ? 39.541 -18.246 -24.400 1.00 86.06 359 PRO A CA 1
ATOM 2709 C C . PRO A 1 359 ? 40.624 -17.161 -24.488 1.00 86.06 359 PRO A C 1
ATOM 2711 O O . PRO A 1 359 ? 40.887 -16.473 -23.507 1.00 86.06 359 PRO A O 1
ATOM 2714 N N . ARG A 1 360 ? 41.294 -17.023 -25.641 1.00 86.62 360 ARG A N 1
ATOM 2715 C CA . ARG A 1 360 ? 42.330 -16.009 -25.848 1.00 86.62 360 ARG A CA 1
ATOM 2716 C C . ARG A 1 360 ? 41.749 -14.597 -25.918 1.00 86.62 360 ARG A C 1
ATOM 2718 O O . ARG A 1 360 ? 42.364 -13.673 -25.391 1.00 86.62 360 ARG A O 1
ATOM 2725 N N . PHE A 1 361 ? 40.608 -14.440 -26.586 1.00 85.56 361 PHE A N 1
ATOM 2726 C CA . PHE A 1 361 ? 39.949 -13.148 -26.787 1.00 85.56 361 PHE A CA 1
ATOM 2727 C C . PHE A 1 361 ? 38.695 -12.981 -25.926 1.00 85.56 361 PHE A C 1
ATOM 2729 O O . PHE A 1 361 ? 38.377 -11.848 -25.572 1.00 85.56 361 PHE A O 1
ATOM 2736 N N . ASP A 1 362 ? 38.041 -14.093 -25.572 1.00 83.88 362 ASP A N 1
ATOM 2737 C CA . ASP A 1 362 ? 36.920 -14.209 -24.636 1.00 83.88 362 ASP A CA 1
ATOM 2738 C C . ASP A 1 362 ? 35.935 -13.028 -24.693 1.00 83.88 362 ASP A C 1
ATOM 2740 O O . ASP A 1 362 ? 35.850 -12.186 -23.790 1.00 83.88 362 ASP A O 1
ATOM 2744 N N . ILE A 1 363 ? 35.173 -12.952 -25.789 1.00 86.69 363 ILE A N 1
ATOM 2745 C CA . ILE A 1 363 ? 34.157 -11.903 -25.949 1.00 86.69 363 ILE A CA 1
ATOM 2746 C C . ILE A 1 363 ? 33.004 -11.998 -24.945 1.00 86.69 363 ILE A C 1
ATOM 2748 O O . ILE A 1 363 ? 32.283 -11.011 -24.759 1.00 86.69 363 ILE A O 1
ATOM 2752 N N . GLU A 1 364 ? 32.848 -13.131 -24.256 1.00 85.19 364 GLU A N 1
ATOM 2753 C CA . GLU A 1 364 ? 31.818 -13.310 -23.232 1.00 85.19 364 GLU A CA 1
ATOM 2754 C C . GLU A 1 364 ? 32.048 -12.365 -22.040 1.00 85.19 364 GLU A C 1
ATOM 2756 O O . GLU A 1 364 ? 31.083 -11.873 -21.450 1.00 85.19 364 GLU A O 1
ATOM 2761 N N . ARG A 1 365 ? 33.300 -11.950 -21.779 1.00 81.38 365 ARG A N 1
ATOM 2762 C CA . ARG A 1 365 ? 33.631 -10.889 -20.807 1.00 81.38 365 ARG A CA 1
ATOM 2763 C C . ARG A 1 365 ? 32.926 -9.557 -21.093 1.00 81.38 365 ARG A C 1
ATOM 2765 O O . ARG A 1 365 ? 32.656 -8.791 -20.166 1.00 81.38 365 ARG A O 1
ATOM 2772 N N . PHE A 1 366 ? 32.633 -9.262 -22.358 1.00 80.69 366 PHE A N 1
ATOM 2773 C CA . PHE A 1 366 ? 31.902 -8.061 -22.773 1.00 80.69 366 PHE A CA 1
ATOM 2774 C C . PHE A 1 366 ? 30.383 -8.292 -22.870 1.00 80.69 366 PHE A C 1
ATOM 2776 O O . PHE A 1 366 ? 29.660 -7.413 -23.333 1.00 80.69 366 PHE A O 1
ATOM 2783 N N . GLY A 1 367 ? 29.894 -9.456 -22.427 1.00 83.31 367 GLY A N 1
ATOM 2784 C CA . GLY A 1 367 ? 28.481 -9.837 -22.433 1.00 83.31 367 GLY A CA 1
ATOM 2785 C C . GLY A 1 367 ? 27.985 -10.425 -23.758 1.00 83.31 367 GLY A C 1
ATOM 2786 O O . GLY A 1 367 ? 26.784 -10.675 -23.883 1.00 83.31 367 GLY A O 1
ATOM 2787 N N . MET A 1 368 ? 28.875 -10.635 -24.738 1.00 87.44 368 MET A N 1
ATOM 2788 C CA . MET A 1 368 ? 28.536 -11.198 -26.048 1.00 87.44 368 MET A CA 1
ATOM 2789 C C . MET A 1 368 ? 28.399 -12.714 -25.983 1.00 87.44 368 MET A C 1
ATOM 2791 O O . MET A 1 368 ? 29.320 -13.405 -25.558 1.00 87.44 368 MET A O 1
ATOM 2795 N N . LYS A 1 369 ? 27.272 -13.238 -26.470 1.00 88.50 369 LYS A N 1
ATOM 2796 C CA . LYS A 1 369 ? 27.000 -14.680 -26.476 1.00 88.50 369 LYS A CA 1
ATOM 2797 C C . LYS A 1 369 ? 26.550 -15.157 -27.849 1.00 88.50 369 LYS A C 1
ATOM 2799 O O . LYS A 1 369 ? 25.571 -14.638 -28.382 1.00 88.50 369 LYS A O 1
ATOM 2804 N N . LEU A 1 370 ? 27.222 -16.172 -28.395 1.00 88.44 370 LEU A N 1
ATOM 2805 C CA . LEU A 1 370 ? 26.784 -16.830 -29.627 1.00 88.44 370 LEU A CA 1
ATOM 2806 C C . LEU A 1 370 ? 25.513 -17.645 -29.362 1.00 88.44 370 LEU A C 1
ATOM 2808 O O . LEU A 1 370 ? 25.476 -18.492 -28.467 1.00 88.44 370 LEU A O 1
ATOM 2812 N N . VAL A 1 371 ? 24.475 -17.407 -30.159 1.00 91.44 371 VAL A N 1
ATOM 2813 C CA . VAL A 1 371 ? 23.219 -18.162 -30.106 1.00 91.44 371 VAL A CA 1
ATOM 2814 C C . VAL A 1 371 ? 23.054 -19.044 -31.338 1.00 91.44 371 VAL A C 1
ATOM 2816 O O . VAL A 1 371 ? 23.561 -18.740 -32.409 1.00 91.44 371 VAL A O 1
ATOM 2819 N N . GLY A 1 372 ? 22.326 -20.154 -31.193 1.00 87.31 372 GLY A N 1
ATOM 2820 C CA . GLY A 1 372 ? 22.111 -21.117 -32.283 1.00 87.31 372 GLY A CA 1
ATOM 2821 C C . GLY A 1 372 ? 20.940 -20.796 -33.219 1.00 87.31 372 GLY A C 1
ATOM 2822 O O . GLY A 1 372 ? 20.749 -21.496 -34.206 1.00 87.31 372 GLY A O 1
ATOM 2823 N N . SER A 1 373 ? 20.133 -19.774 -32.919 1.00 92.06 373 SER A N 1
ATOM 2824 C CA . SER A 1 373 ? 18.951 -19.409 -33.710 1.00 92.06 373 SER A CA 1
ATOM 2825 C C . SER A 1 373 ? 18.879 -17.896 -33.907 1.00 92.06 373 SER A C 1
ATOM 2827 O O . SER A 1 373 ? 19.040 -17.163 -32.927 1.00 92.06 373 SER A O 1
ATOM 2829 N N . PRO A 1 374 ? 18.544 -17.410 -35.117 1.00 90.94 374 PRO A N 1
ATOM 2830 C CA . PRO A 1 374 ? 18.389 -15.980 -35.373 1.00 90.94 374 PRO A CA 1
ATOM 2831 C C . PRO A 1 374 ? 17.216 -15.367 -34.601 1.00 90.94 374 PRO A C 1
ATOM 2833 O O . PRO A 1 374 ? 17.189 -14.159 -34.401 1.00 90.94 374 PRO A O 1
ATOM 2836 N N . ARG A 1 375 ? 16.273 -16.192 -34.121 1.00 90.50 375 ARG A N 1
ATOM 2837 C CA . ARG A 1 375 ? 15.139 -15.764 -33.285 1.00 90.50 375 ARG A CA 1
ATOM 2838 C C . ARG A 1 375 ? 15.548 -15.366 -31.870 1.00 90.50 375 ARG A C 1
ATOM 2840 O O . ARG A 1 375 ? 14.769 -14.728 -31.175 1.00 90.50 375 ARG A O 1
ATOM 2847 N N . HIS A 1 376 ? 16.727 -15.798 -31.433 1.00 90.06 376 HIS A N 1
ATOM 2848 C CA . HIS A 1 376 ? 17.283 -15.448 -30.129 1.00 90.06 376 HIS A CA 1
ATOM 2849 C C . HIS A 1 376 ? 18.297 -14.307 -30.239 1.00 90.06 376 HIS A C 1
ATOM 2851 O O . HIS A 1 376 ? 18.755 -13.820 -29.218 1.00 90.06 376 HIS A O 1
ATOM 2857 N N . ALA A 1 377 ? 18.704 -13.923 -31.448 1.00 89.31 377 ALA A N 1
ATOM 2858 C CA . ALA A 1 377 ? 19.742 -12.924 -31.619 1.00 89.31 377 ALA A CA 1
ATOM 2859 C C . ALA A 1 377 ? 19.190 -11.509 -31.537 1.00 89.31 377 ALA A C 1
ATOM 2861 O O . ALA A 1 377 ? 18.100 -11.214 -32.017 1.00 89.31 377 ALA A O 1
ATOM 2862 N N . ASP A 1 378 ? 20.027 -10.638 -31.005 1.00 87.94 378 ASP A N 1
ATOM 2863 C CA . ASP A 1 378 ? 19.870 -9.192 -31.052 1.00 87.94 378 ASP A CA 1
ATOM 2864 C C . ASP A 1 378 ? 20.818 -8.572 -32.090 1.00 87.94 378 ASP A C 1
ATOM 2866 O O . ASP A 1 378 ? 20.600 -7.478 -32.616 1.00 87.94 378 ASP A O 1
ATOM 2870 N N . VAL A 1 379 ? 21.893 -9.295 -32.405 1.00 89.94 379 VAL A N 1
ATOM 2871 C CA . VAL A 1 379 ? 22.973 -8.862 -33.280 1.00 89.94 379 VAL A CA 1
ATOM 2872 C C . VAL A 1 379 ? 23.225 -9.919 -34.352 1.00 89.94 379 VAL A C 1
ATOM 2874 O O . VAL A 1 379 ? 23.395 -11.099 -34.049 1.00 89.94 379 VAL A O 1
ATOM 2877 N N . LEU A 1 380 ? 23.295 -9.498 -35.615 1.00 92.94 380 LEU A N 1
ATOM 2878 C CA . LEU A 1 380 ? 23.636 -10.368 -36.741 1.00 92.94 380 LEU A CA 1
ATOM 2879 C C . LEU A 1 380 ? 25.048 -10.066 -37.234 1.00 92.94 380 LEU A C 1
ATOM 2881 O O . LEU A 1 380 ? 25.327 -8.954 -37.670 1.00 92.94 380 LEU A O 1
ATOM 2885 N N . LEU A 1 381 ? 25.930 -11.062 -37.199 1.00 92.50 381 LEU A N 1
ATOM 2886 C CA . LEU A 1 381 ? 27.282 -10.979 -37.750 1.00 92.50 381 LEU A CA 1
ATOM 2887 C C . LEU A 1 381 ? 27.261 -11.557 -39.165 1.00 92.50 381 LEU A C 1
ATOM 2889 O O . LEU A 1 381 ? 27.256 -12.774 -39.340 1.00 92.50 381 LEU A O 1
ATOM 2893 N N . VAL A 1 382 ? 27.212 -10.693 -40.176 1.00 93.94 382 VAL A N 1
ATOM 2894 C CA . VAL A 1 382 ? 27.121 -11.101 -41.580 1.00 93.94 382 VAL A CA 1
ATOM 2895 C C . VAL A 1 382 ? 28.501 -11.036 -42.216 1.00 93.94 382 VAL A C 1
ATOM 2897 O O . VAL A 1 382 ? 29.158 -9.996 -42.213 1.00 93.94 382 VAL A O 1
ATOM 2900 N N . THR A 1 383 ? 28.942 -12.158 -42.769 1.00 92.75 383 THR A N 1
ATOM 2901 C CA . THR A 1 383 ? 30.275 -12.320 -43.361 1.00 92.75 383 THR A CA 1
ATOM 2902 C C . THR A 1 383 ? 30.178 -12.601 -44.858 1.00 92.75 383 THR A C 1
ATOM 2904 O O . THR A 1 383 ? 29.341 -13.385 -45.317 1.00 92.75 383 THR A O 1
ATOM 2907 N N . GLY A 1 384 ? 31.081 -11.982 -45.624 1.00 88.44 384 GLY A N 1
ATOM 2908 C CA . GLY A 1 384 ? 31.156 -12.143 -47.078 1.00 88.44 384 GLY A CA 1
ATOM 2909 C C . GLY A 1 384 ? 30.167 -11.265 -47.843 1.00 88.44 384 GLY A C 1
ATOM 2910 O O . GLY A 1 384 ? 29.204 -10.747 -47.284 1.00 88.44 384 GLY A O 1
ATOM 2911 N N . GLY A 1 385 ? 30.410 -11.086 -49.141 1.00 87.56 385 GLY A N 1
ATOM 2912 C CA . GLY A 1 385 ? 29.476 -10.346 -49.991 1.00 87.56 385 GLY A CA 1
ATOM 2913 C C . GLY A 1 385 ? 28.260 -11.203 -50.328 1.00 87.56 385 GLY A C 1
ATOM 2914 O O . GLY A 1 385 ? 28.341 -12.432 -50.320 1.00 87.56 385 GLY A O 1
ATOM 2915 N N . VAL A 1 386 ? 27.111 -10.570 -50.573 1.00 91.69 386 VAL A N 1
ATOM 2916 C CA . VAL A 1 386 ? 25.849 -11.306 -50.665 1.00 91.69 386 VAL A CA 1
ATOM 2917 C C . VAL A 1 386 ? 25.676 -11.899 -52.059 1.00 91.69 386 VAL A C 1
ATOM 2919 O O . VAL A 1 386 ? 25.436 -11.189 -53.039 1.00 91.69 386 VAL A O 1
ATOM 2922 N N . THR A 1 387 ? 25.763 -13.225 -52.140 1.00 92.19 387 THR A N 1
ATOM 2923 C CA . THR A 1 387 ? 25.513 -13.973 -53.379 1.00 92.19 387 THR A CA 1
ATOM 2924 C C . THR A 1 387 ? 24.025 -14.021 -53.735 1.00 92.19 387 THR A C 1
ATOM 2926 O O . THR A 1 387 ? 23.154 -13.918 -52.866 1.00 92.19 387 THR A O 1
ATOM 2929 N N . ALA A 1 388 ? 23.707 -14.258 -55.012 1.00 88.94 388 ALA A N 1
ATOM 2930 C CA . ALA A 1 388 ? 22.325 -14.411 -55.486 1.00 88.94 388 ALA A CA 1
ATOM 2931 C C . ALA A 1 388 ? 21.555 -15.503 -54.734 1.00 88.94 388 ALA A C 1
ATOM 2933 O O . ALA A 1 388 ? 20.384 -15.331 -54.390 1.00 88.94 388 ALA A O 1
ATOM 2934 N N . GLN A 1 389 ? 22.241 -16.596 -54.397 1.00 89.12 389 GLN A N 1
ATOM 2935 C CA . GLN A 1 389 ? 21.666 -17.673 -53.607 1.00 89.12 389 GLN A CA 1
ATOM 2936 C C . GLN A 1 389 ? 21.467 -17.274 -52.139 1.00 89.12 389 GLN A C 1
ATOM 2938 O O . GLN A 1 389 ? 20.442 -17.622 -51.559 1.00 89.12 389 GLN A O 1
ATOM 2943 N N . ALA A 1 390 ? 22.400 -16.548 -51.520 1.00 91.50 390 ALA A N 1
ATOM 2944 C CA . ALA A 1 390 ? 22.294 -16.178 -50.108 1.00 91.50 390 ALA A CA 1
ATOM 2945 C C . ALA A 1 390 ? 21.320 -15.018 -49.850 1.00 91.50 390 ALA A C 1
ATOM 2947 O O . ALA A 1 390 ? 20.774 -14.924 -48.751 1.00 91.50 390 ALA A O 1
ATOM 2948 N N . ALA A 1 391 ? 21.049 -14.170 -50.848 1.00 91.12 391 ALA A N 1
ATOM 2949 C CA . ALA A 1 391 ? 20.226 -12.972 -50.692 1.00 91.12 391 ALA A CA 1
ATOM 2950 C C . ALA A 1 391 ? 18.840 -13.264 -50.094 1.00 91.12 391 ALA A C 1
ATOM 2952 O O . ALA A 1 391 ? 18.427 -12.606 -49.142 1.00 91.12 391 ALA A O 1
ATOM 2953 N N . HIS A 1 392 ? 18.125 -14.280 -50.594 1.00 91.88 392 HIS A N 1
ATOM 2954 C CA . HIS A 1 392 ? 16.805 -14.630 -50.049 1.00 91.88 392 HIS A CA 1
ATOM 2955 C C . HIS A 1 392 ? 16.878 -15.129 -48.596 1.00 91.88 392 HIS A C 1
ATOM 2957 O O . HIS A 1 392 ? 15.997 -14.814 -47.800 1.00 91.88 392 HIS A O 1
ATOM 2963 N N . ARG A 1 393 ? 17.944 -15.855 -48.234 1.00 93.06 393 ARG A N 1
ATOM 2964 C CA . ARG A 1 393 ? 18.144 -16.388 -46.879 1.00 93.06 393 ARG A CA 1
ATOM 2965 C C . ARG A 1 393 ? 18.485 -15.286 -45.893 1.00 93.06 393 ARG A C 1
ATOM 2967 O O . ARG A 1 393 ? 17.932 -15.280 -44.803 1.00 93.06 393 ARG A O 1
ATOM 2974 N N . LEU A 1 394 ? 19.337 -14.336 -46.282 1.00 92.56 394 LEU A N 1
ATOM 2975 C CA . LEU A 1 394 ? 19.679 -13.196 -45.433 1.00 92.56 394 LEU A CA 1
ATOM 2976 C C . LEU A 1 394 ? 18.435 -12.358 -45.103 1.00 92.56 394 LEU A C 1
ATOM 2978 O O . LEU A 1 394 ? 18.233 -12.003 -43.944 1.00 92.56 394 LEU A O 1
ATOM 2982 N N . ARG A 1 395 ? 17.567 -12.105 -46.097 1.00 92.94 395 ARG A N 1
ATOM 2983 C CA . ARG A 1 395 ? 16.293 -11.399 -45.877 1.00 92.94 395 ARG A CA 1
ATOM 2984 C C . ARG A 1 395 ? 15.404 -12.137 -44.878 1.00 92.94 395 ARG A C 1
ATOM 2986 O O . ARG A 1 395 ? 14.837 -11.513 -43.988 1.00 92.94 395 ARG A O 1
ATOM 2993 N N . GLU A 1 396 ? 15.298 -13.456 -45.009 1.00 91.69 396 GLU A N 1
ATOM 2994 C CA . GLU A 1 396 ? 14.476 -14.266 -44.110 1.00 91.69 396 GLU A CA 1
ATOM 2995 C C . GLU A 1 396 ? 15.051 -14.322 -42.690 1.00 91.69 396 GLU A C 1
ATOM 2997 O O . GLU A 1 396 ? 14.321 -14.129 -41.722 1.00 91.69 396 GLU A O 1
ATOM 3002 N N . VAL A 1 397 ? 16.368 -14.492 -42.555 1.00 92.94 397 VAL A N 1
ATOM 3003 C CA . VAL A 1 397 ? 17.054 -14.451 -41.259 1.00 92.94 397 VAL A CA 1
ATOM 3004 C C . VAL A 1 397 ? 16.796 -13.116 -40.562 1.00 92.94 397 VAL A C 1
ATOM 3006 O O . VAL A 1 397 ? 16.355 -13.114 -39.418 1.00 92.94 397 VAL A O 1
ATOM 3009 N N . TYR A 1 398 ? 16.962 -11.993 -41.267 1.00 92.38 398 TYR A N 1
ATOM 3010 C CA . TYR A 1 398 ? 16.724 -10.664 -40.704 1.00 92.38 398 TYR A CA 1
ATOM 3011 C C . TYR A 1 398 ? 15.265 -10.434 -40.272 1.00 92.38 398 TYR A C 1
ATOM 3013 O O . TYR A 1 398 ? 15.024 -9.735 -39.284 1.00 92.38 398 TYR A O 1
ATOM 3021 N N . ARG A 1 399 ? 14.288 -11.015 -40.986 1.00 91.44 399 ARG A N 1
ATOM 3022 C CA . ARG A 1 399 ? 12.858 -10.970 -40.616 1.00 91.44 399 ARG A CA 1
ATOM 3023 C C . ARG A 1 399 ? 12.544 -11.795 -39.373 1.00 91.44 399 ARG A C 1
ATOM 3025 O O . ARG A 1 399 ? 11.652 -11.430 -38.615 1.00 91.44 399 ARG A O 1
ATOM 3032 N N . GLN A 1 400 ? 13.251 -12.903 -39.172 1.00 91.06 400 GLN A N 1
ATOM 3033 C CA . GLN A 1 400 ? 13.058 -13.781 -38.017 1.00 91.06 400 GLN A CA 1
ATOM 3034 C C . GLN A 1 400 ? 13.733 -13.260 -36.742 1.00 91.06 400 GLN A C 1
ATOM 3036 O O . GLN A 1 400 ? 13.438 -13.763 -35.657 1.00 91.06 400 GLN A O 1
ATOM 3041 N N . THR A 1 401 ? 14.616 -12.268 -36.859 1.00 90.25 401 THR A N 1
ATOM 3042 C CA . THR A 1 401 ? 15.307 -11.652 -35.725 1.00 90.25 401 THR A CA 1
ATOM 3043 C C . THR A 1 401 ? 14.430 -10.601 -35.029 1.00 90.25 401 THR A C 1
ATOM 3045 O O . THR A 1 401 ? 13.939 -9.687 -35.704 1.00 90.25 401 THR A O 1
ATOM 3048 N N . PRO A 1 402 ? 14.244 -10.683 -33.694 1.00 86.81 402 PRO A N 1
ATOM 3049 C CA . PRO A 1 402 ? 13.550 -9.661 -32.909 1.00 86.81 402 PRO A CA 1
ATOM 3050 C C . PRO A 1 402 ? 14.121 -8.252 -33.131 1.00 86.81 402 PRO A C 1
ATOM 3052 O O . PRO A 1 402 ? 15.319 -8.083 -33.342 1.00 86.81 402 PRO A O 1
ATOM 3055 N N . LYS A 1 403 ? 13.263 -7.222 -33.093 1.00 85.25 403 LYS A N 1
ATOM 3056 C CA . LYS A 1 403 ? 13.677 -5.811 -33.219 1.00 85.25 403 LYS A CA 1
ATOM 3057 C C . LYS A 1 403 ? 13.672 -5.111 -31.853 1.00 85.25 403 LYS A C 1
ATOM 3059 O O . LYS A 1 403 ? 12.750 -5.356 -31.066 1.00 85.25 403 LYS A O 1
ATOM 3064 N N . PRO A 1 404 ? 14.632 -4.206 -31.580 1.00 81.81 404 PRO A N 1
ATOM 3065 C CA . PRO A 1 404 ? 15.665 -3.684 -32.492 1.00 81.81 404 PRO A CA 1
ATOM 3066 C C . PRO A 1 404 ? 16.848 -4.651 -32.688 1.00 81.81 404 PRO A C 1
ATOM 3068 O O . PRO A 1 404 ? 17.252 -5.325 -31.749 1.00 81.81 404 PRO A O 1
ATOM 3071 N N . CYS A 1 405 ? 17.398 -4.705 -33.908 1.00 85.25 405 CYS A N 1
ATOM 3072 C CA . CYS A 1 405 ? 18.507 -5.593 -34.276 1.00 85.25 405 CYS A CA 1
ATOM 3073 C C . CYS A 1 405 ? 19.639 -4.812 -34.955 1.00 85.25 405 CYS A C 1
ATOM 3075 O O . CYS A 1 405 ? 19.378 -3.997 -35.843 1.00 85.25 405 CYS A O 1
ATOM 3077 N N . VAL A 1 406 ? 20.885 -5.094 -34.564 1.00 89.56 406 VAL A N 1
ATOM 3078 C CA . VAL A 1 406 ? 22.092 -4.489 -35.149 1.00 89.56 406 VAL A CA 1
ATOM 3079 C C . VAL A 1 406 ? 22.771 -5.486 -36.080 1.00 89.56 406 VAL A C 1
ATOM 3081 O O . VAL A 1 406 ? 23.029 -6.624 -35.694 1.00 89.56 406 VAL A O 1
ATOM 3084 N N . VAL A 1 407 ? 23.102 -5.064 -37.297 1.00 92.19 407 VAL A N 1
ATOM 3085 C CA . VAL A 1 407 ? 23.787 -5.913 -38.279 1.00 92.19 407 VAL A CA 1
ATOM 3086 C C . VAL A 1 407 ? 25.235 -5.465 -38.434 1.00 92.19 407 VAL A C 1
ATOM 3088 O O . VAL A 1 407 ? 25.499 -4.315 -38.764 1.00 92.19 407 VAL A O 1
ATOM 3091 N N . PHE A 1 408 ? 26.184 -6.373 -38.242 1.00 92.50 408 PHE A N 1
ATOM 3092 C CA . PHE A 1 408 ? 27.598 -6.139 -38.509 1.00 92.50 408 PHE A CA 1
ATOM 3093 C C . PHE A 1 408 ? 27.966 -6.751 -39.856 1.00 92.50 408 PHE A C 1
ATOM 3095 O O . PHE A 1 408 ? 27.895 -7.966 -40.026 1.00 92.50 408 PHE A O 1
ATOM 3102 N N . ALA A 1 409 ? 28.375 -5.915 -40.805 1.00 93.12 409 ALA A N 1
ATOM 3103 C CA . ALA A 1 409 ? 28.976 -6.345 -42.059 1.00 93.12 409 ALA A CA 1
ATOM 3104 C C . ALA A 1 409 ? 30.481 -6.542 -41.833 1.00 93.12 409 ALA A C 1
ATOM 3106 O O . ALA A 1 409 ? 31.225 -5.571 -41.671 1.00 93.12 409 ALA A O 1
ATOM 3107 N N . ILE A 1 410 ? 30.917 -7.800 -41.763 1.00 92.50 410 ILE A N 1
ATOM 3108 C CA . ILE A 1 410 ? 32.288 -8.165 -41.406 1.00 92.50 410 ILE A CA 1
ATOM 3109 C C . ILE A 1 410 ? 33.104 -8.486 -42.655 1.00 92.50 410 ILE A C 1
ATOM 3111 O O . ILE A 1 410 ? 32.776 -9.374 -43.449 1.00 92.50 410 ILE A O 1
ATOM 3115 N N . GLY A 1 411 ? 34.221 -7.774 -42.767 1.00 91.00 411 GLY A N 1
ATOM 3116 C CA . GLY A 1 411 ? 35.199 -7.895 -43.830 1.00 91.00 411 GLY A CA 1
ATOM 3117 C C . GLY A 1 411 ? 34.868 -7.037 -45.048 1.00 91.00 411 GLY A C 1
ATOM 3118 O O . GLY A 1 411 ? 33.721 -6.664 -45.280 1.00 91.00 411 GLY A O 1
ATOM 3119 N N . ALA A 1 412 ? 35.886 -6.759 -45.866 1.00 89.62 412 ALA A N 1
ATOM 3120 C CA . ALA A 1 412 ? 35.757 -5.968 -47.091 1.00 89.62 412 ALA A CA 1
ATOM 3121 C C . ALA A 1 412 ? 34.635 -6.524 -47.982 1.00 89.62 412 ALA A C 1
ATOM 3123 O O . ALA A 1 412 ? 33.731 -5.804 -48.379 1.00 89.62 412 ALA A O 1
ATOM 3124 N N . CYS A 1 413 ? 34.584 -7.850 -48.146 1.00 89.44 413 CYS A N 1
ATOM 3125 C CA . CYS A 1 413 ? 33.525 -8.502 -48.912 1.00 89.44 413 CYS A CA 1
ATOM 3126 C C . CYS A 1 413 ? 32.107 -8.198 -48.380 1.00 89.44 413 CYS A C 1
ATOM 3128 O O . CYS A 1 413 ? 31.197 -8.007 -49.178 1.00 89.44 413 CYS A O 1
ATOM 3130 N N . GLY A 1 414 ? 31.900 -8.131 -47.061 1.00 87.00 414 GLY A N 1
ATOM 3131 C CA . GLY A 1 414 ? 30.595 -7.784 -46.483 1.00 87.00 414 GLY A CA 1
ATOM 3132 C C . GLY A 1 414 ? 30.247 -6.299 -46.629 1.00 87.00 414 GLY A C 1
ATOM 3133 O O . GLY A 1 414 ? 29.083 -5.956 -46.848 1.00 87.00 414 GLY A O 1
ATOM 3134 N N . CYS A 1 415 ? 31.257 -5.429 -46.547 1.00 88.94 415 CYS A N 1
ATOM 3135 C CA . CYS A 1 415 ? 31.105 -3.979 -46.639 1.00 88.94 415 CYS A CA 1
ATOM 3136 C C . CYS A 1 415 ? 30.830 -3.491 -48.069 1.00 88.94 415 CYS A C 1
ATOM 3138 O O . CYS A 1 415 ? 29.886 -2.735 -48.275 1.00 88.94 415 CYS A O 1
ATOM 3140 N N . ASP A 1 416 ? 31.637 -3.910 -49.046 1.00 87.50 416 ASP A N 1
ATOM 3141 C CA . ASP A 1 416 ? 31.619 -3.378 -50.417 1.00 87.50 416 ASP A CA 1
ATOM 3142 C C . ASP A 1 416 ? 31.768 -4.454 -51.511 1.00 87.50 416 ASP A C 1
ATOM 3144 O O . ASP A 1 416 ? 31.910 -4.124 -52.686 1.00 87.50 416 ASP A O 1
ATOM 3148 N N . MET A 1 417 ? 31.694 -5.745 -51.151 1.00 86.31 417 MET A N 1
ATOM 3149 C CA . MET A 1 417 ? 31.977 -6.911 -52.013 1.00 86.31 417 MET A CA 1
ATOM 3150 C C . MET A 1 417 ? 33.457 -7.096 -52.386 1.00 86.31 417 MET A C 1
ATOM 3152 O O . MET A 1 417 ? 33.817 -8.148 -52.919 1.00 86.31 417 MET A O 1
ATOM 3156 N N . GLY A 1 418 ? 34.331 -6.143 -52.057 1.00 84.50 418 GLY A N 1
ATOM 3157 C CA . GLY A 1 418 ? 35.762 -6.180 -52.330 1.00 84.50 418 GLY A CA 1
ATOM 3158 C C . GLY A 1 418 ? 36.091 -6.533 -53.783 1.00 84.50 418 GLY A C 1
ATOM 3159 O O . GLY A 1 418 ? 35.502 -6.015 -54.738 1.00 84.50 418 GLY A O 1
ATOM 3160 N N . ILE A 1 419 ? 37.018 -7.479 -53.948 1.00 85.12 419 ILE A N 1
ATOM 3161 C CA . ILE A 1 419 ? 37.461 -7.988 -55.257 1.00 85.12 419 ILE A CA 1
ATOM 3162 C C . ILE A 1 419 ? 36.352 -8.690 -56.058 1.00 85.12 419 ILE A C 1
ATOM 3164 O O . ILE A 1 419 ? 36.506 -8.896 -57.257 1.00 85.12 419 ILE A O 1
ATOM 3168 N N . PHE A 1 420 ? 35.237 -9.052 -55.417 1.00 85.69 420 PHE A N 1
ATOM 3169 C CA . PHE A 1 420 ? 34.119 -9.757 -56.046 1.00 85.69 420 PHE A CA 1
ATOM 3170 C C . PHE A 1 420 ? 33.011 -8.812 -56.532 1.00 85.69 420 PHE A C 1
ATOM 3172 O O . PHE A 1 420 ? 32.002 -9.278 -57.053 1.00 85.69 420 PHE A O 1
ATOM 3179 N N . SER A 1 421 ? 33.186 -7.495 -56.400 1.00 84.19 421 SER A N 1
ATOM 3180 C CA . SER A 1 421 ? 32.189 -6.480 -56.780 1.00 84.19 421 SER A CA 1
ATOM 3181 C C . SER A 1 421 ? 31.718 -6.550 -58.239 1.00 84.19 421 SER A C 1
ATOM 3183 O O . SER A 1 421 ? 30.578 -6.193 -58.523 1.00 84.19 421 SER A O 1
ATOM 3185 N N . THR A 1 422 ? 32.551 -7.047 -59.159 1.00 84.75 422 THR A N 1
ATOM 3186 C CA . THR A 1 422 ? 32.216 -7.231 -60.585 1.00 84.75 422 THR A CA 1
ATOM 3187 C C . THR A 1 422 ? 31.728 -8.643 -60.929 1.00 84.75 422 THR A C 1
ATOM 3189 O O . THR A 1 422 ? 31.441 -8.941 -62.089 1.00 84.75 422 THR A O 1
ATOM 3192 N N . GLY A 1 423 ? 31.639 -9.538 -59.942 1.00 82.94 423 GLY A N 1
ATOM 3193 C CA . GLY A 1 423 ? 31.243 -10.926 -60.145 1.00 82.94 423 GLY A CA 1
ATOM 3194 C C . GLY A 1 423 ? 29.756 -11.070 -60.475 1.00 82.94 423 GLY A C 1
ATOM 3195 O O . GLY A 1 423 ? 28.901 -10.561 -59.758 1.00 82.94 423 GLY A O 1
ATOM 3196 N N . TYR A 1 424 ? 29.433 -11.858 -61.506 1.00 86.00 424 TYR A N 1
ATOM 3197 C CA . TYR A 1 424 ? 28.047 -12.098 -61.952 1.00 86.00 424 TYR A CA 1
ATOM 3198 C C . TYR A 1 424 ? 27.127 -12.719 -60.881 1.0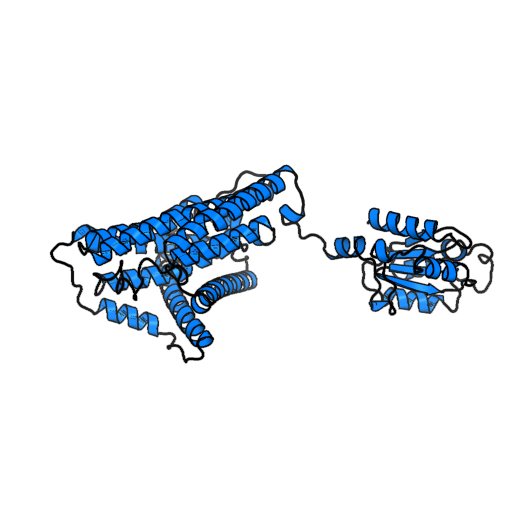0 86.00 424 TYR A C 1
ATOM 3200 O O . TYR A 1 424 ? 25.907 -12.658 -60.994 1.00 86.00 424 TYR A O 1
ATOM 3208 N N . HIS A 1 425 ? 27.707 -13.366 -59.866 1.00 85.94 425 HIS A N 1
ATOM 3209 C CA . HIS A 1 425 ? 26.995 -14.086 -58.809 1.00 85.94 425 HIS A CA 1
ATOM 3210 C C . HIS A 1 425 ? 26.702 -13.219 -57.572 1.00 85.94 425 HIS A C 1
ATOM 3212 O O . HIS A 1 425 ? 26.015 -13.686 -56.658 1.00 85.94 425 HIS A O 1
ATOM 3218 N N . MET A 1 426 ? 27.206 -11.980 -57.528 1.00 88.19 426 MET A N 1
ATOM 3219 C CA . MET A 1 426 ? 27.069 -11.057 -56.399 1.00 88.19 426 MET A CA 1
ATOM 3220 C C . MET A 1 426 ? 25.891 -10.101 -56.620 1.00 88.19 426 MET A C 1
ATOM 3222 O O . MET A 1 426 ? 25.754 -9.506 -57.684 1.00 88.19 426 MET A O 1
ATOM 3226 N N . VAL A 1 427 ? 25.027 -9.943 -55.614 1.00 86.81 427 VAL A N 1
ATOM 3227 C CA . VAL A 1 427 ? 23.836 -9.063 -55.688 1.00 86.81 427 VAL A CA 1
ATOM 3228 C C . VAL A 1 427 ? 24.111 -7.681 -55.096 1.00 86.81 427 VAL A C 1
ATOM 3230 O O . VAL A 1 427 ? 23.495 -6.679 -55.491 1.00 86.81 427 VAL A O 1
ATOM 3233 N N . GLY A 1 428 ? 25.024 -7.617 -54.128 1.00 86.69 428 GLY A N 1
ATOM 3234 C CA . GLY A 1 428 ? 25.375 -6.387 -53.440 1.00 86.69 428 GLY A CA 1
ATOM 3235 C C . GLY A 1 428 ? 26.117 -6.609 -52.121 1.00 86.69 428 GLY A C 1
ATOM 3236 O O . GLY A 1 428 ? 26.280 -7.751 -51.673 1.00 86.69 428 GLY A O 1
ATOM 3237 N N . PRO A 1 429 ? 26.537 -5.508 -51.475 1.00 88.50 429 PRO A N 1
ATOM 3238 C CA . PRO A 1 429 ? 26.997 -5.537 -50.094 1.00 88.50 429 PRO A CA 1
ATOM 3239 C C . PRO A 1 429 ? 25.844 -5.883 -49.143 1.00 88.50 429 PRO A C 1
ATOM 3241 O O . PRO A 1 429 ? 24.667 -5.796 -49.508 1.00 88.50 429 PRO A O 1
ATOM 3244 N N . VAL A 1 430 ? 26.182 -6.231 -47.900 1.00 89.62 430 VAL A N 1
ATOM 3245 C CA . VAL A 1 430 ? 25.196 -6.579 -46.861 1.00 89.62 430 VAL A CA 1
ATOM 3246 C C . VAL A 1 430 ? 24.188 -5.448 -46.648 1.00 89.62 430 VAL A C 1
ATOM 3248 O O . VAL A 1 430 ? 22.990 -5.707 -46.527 1.00 89.62 430 VAL A O 1
ATOM 3251 N N . ASP A 1 431 ? 24.658 -4.198 -46.683 1.00 91.38 431 ASP A N 1
ATOM 3252 C CA . ASP A 1 431 ? 23.838 -3.010 -46.436 1.00 91.38 431 ASP A CA 1
ATOM 3253 C C . ASP A 1 431 ? 22.645 -2.896 -47.387 1.00 91.38 431 ASP A C 1
ATOM 3255 O O . ASP A 1 431 ? 21.507 -2.727 -46.953 1.00 91.38 431 ASP A O 1
ATOM 3259 N N . LYS A 1 432 ? 22.885 -3.105 -48.685 1.00 89.50 432 LYS A N 1
ATOM 3260 C CA . LYS A 1 432 ? 21.846 -3.044 -49.716 1.00 89.50 432 LYS A CA 1
ATOM 3261 C C . LYS A 1 432 ? 20.716 -4.040 -49.437 1.00 89.50 432 LYS A C 1
ATOM 3263 O O . LYS A 1 432 ? 19.549 -3.677 -49.499 1.00 89.50 432 LYS A O 1
ATOM 3268 N N . ILE A 1 433 ? 21.057 -5.285 -49.102 1.00 90.06 433 ILE A N 1
ATOM 3269 C CA . ILE A 1 433 ? 20.076 -6.372 -48.945 1.00 90.06 433 ILE A CA 1
ATOM 3270 C C . ILE A 1 433 ? 19.277 -6.241 -47.649 1.00 90.06 433 ILE A C 1
ATOM 3272 O O . ILE A 1 433 ? 18.087 -6.553 -47.626 1.00 90.06 433 ILE A O 1
ATOM 3276 N N . VAL A 1 434 ? 19.911 -5.785 -46.569 1.00 89.88 434 VAL A N 1
ATOM 3277 C CA . VAL A 1 434 ? 19.213 -5.556 -45.298 1.00 89.88 434 VAL A CA 1
ATOM 3278 C C . VAL A 1 434 ? 18.272 -4.356 -45.418 1.00 89.88 434 VAL A C 1
ATOM 3280 O O . VAL A 1 434 ? 17.120 -4.455 -44.998 1.00 89.88 434 VAL A O 1
ATOM 3283 N N . ARG A 1 435 ? 18.705 -3.268 -46.075 1.00 89.38 435 ARG A N 1
ATOM 3284 C CA . ARG A 1 435 ? 17.868 -2.075 -46.290 1.00 89.38 435 ARG A CA 1
ATOM 3285 C C . ARG A 1 435 ? 16.669 -2.296 -47.206 1.00 89.38 435 ARG A C 1
ATOM 3287 O O . ARG A 1 435 ? 15.673 -1.596 -47.070 1.00 89.38 435 ARG A O 1
ATOM 3294 N N . GLU A 1 436 ? 16.723 -3.283 -48.100 1.00 87.94 436 GLU A N 1
ATOM 3295 C CA . GLU A 1 436 ? 15.548 -3.714 -48.873 1.00 87.94 436 GLU A CA 1
ATOM 3296 C C . GLU A 1 436 ? 14.415 -4.254 -47.980 1.00 87.94 436 GLU A C 1
ATOM 3298 O O . GLU A 1 436 ? 13.252 -4.223 -48.379 1.00 87.94 436 GLU A O 1
ATOM 3303 N N . VAL A 1 437 ? 14.741 -4.781 -46.795 1.00 86.06 437 VAL A N 1
ATOM 3304 C CA . VAL A 1 437 ? 13.763 -5.317 -45.835 1.00 86.06 437 VAL A CA 1
ATOM 3305 C C . VAL A 1 437 ? 13.392 -4.280 -44.780 1.00 86.06 437 VAL A C 1
ATOM 3307 O O . VAL A 1 437 ? 12.224 -4.194 -44.410 1.00 86.06 437 VAL A O 1
ATOM 3310 N N . ASP A 1 438 ? 14.372 -3.514 -44.303 1.00 85.06 438 ASP A N 1
ATOM 3311 C CA . ASP A 1 438 ? 14.191 -2.469 -43.298 1.00 85.06 438 ASP A CA 1
ATOM 3312 C C . ASP A 1 438 ? 15.062 -1.242 -43.632 1.00 85.06 438 ASP A C 1
ATOM 3314 O O . ASP A 1 438 ? 16.279 -1.273 -43.415 1.00 85.06 438 ASP A O 1
ATOM 3318 N N . PRO A 1 439 ? 14.462 -0.154 -44.156 1.00 83.88 439 PRO A N 1
ATOM 3319 C CA . PRO A 1 439 ? 15.186 1.065 -44.517 1.00 83.88 439 PRO A CA 1
ATOM 3320 C C . PRO A 1 439 ? 15.945 1.712 -43.348 1.00 83.88 439 PRO A C 1
ATOM 3322 O O . PRO A 1 439 ? 16.971 2.361 -43.576 1.00 83.88 439 PRO A O 1
ATOM 3325 N N . GLU A 1 440 ? 15.474 1.515 -42.112 1.00 82.62 440 GLU A N 1
ATOM 3326 C CA . GLU A 1 440 ? 16.024 2.113 -40.889 1.00 82.62 440 GLU A CA 1
ATOM 3327 C C . GLU A 1 440 ? 16.982 1.171 -40.137 1.00 82.62 440 GLU A C 1
ATOM 3329 O O . GLU A 1 440 ? 17.407 1.465 -39.018 1.00 82.62 440 GLU A O 1
ATOM 3334 N N . ALA A 1 441 ? 17.376 0.051 -40.752 1.00 82.19 441 ALA A N 1
ATOM 3335 C CA . ALA A 1 441 ? 18.288 -0.905 -40.139 1.00 82.19 441 ALA A CA 1
ATOM 3336 C C . ALA A 1 441 ? 19.628 -0.270 -39.716 1.00 82.19 441 ALA A C 1
ATOM 3338 O O . ALA A 1 441 ? 20.283 0.461 -40.472 1.00 82.19 441 ALA A O 1
ATOM 3339 N N . ILE A 1 442 ? 20.073 -0.624 -38.507 1.00 86.75 442 ILE A N 1
ATOM 3340 C CA . ILE A 1 442 ? 21.354 -0.196 -37.941 1.00 86.75 442 ILE A CA 1
ATOM 3341 C C . ILE A 1 442 ? 22.439 -1.157 -38.421 1.00 86.75 442 ILE A C 1
ATOM 3343 O O . ILE A 1 442 ? 22.465 -2.325 -38.024 1.00 86.75 442 ILE A O 1
ATOM 3347 N N . ILE A 1 443 ? 23.327 -0.664 -39.285 1.00 89.00 443 ILE A N 1
ATOM 3348 C CA . ILE A 1 443 ? 24.361 -1.468 -39.944 1.00 89.00 443 ILE A CA 1
ATOM 3349 C C . ILE A 1 443 ? 25.739 -0.900 -39.608 1.00 89.00 443 ILE A C 1
ATOM 3351 O O . ILE A 1 443 ? 25.997 0.291 -39.785 1.00 89.00 443 ILE A O 1
ATOM 3355 N N . VAL A 1 444 ? 26.618 -1.762 -39.103 1.00 90.81 444 VAL A N 1
ATOM 3356 C CA . VAL A 1 444 ? 27.972 -1.430 -38.658 1.00 90.81 444 VAL A CA 1
ATOM 3357 C C . VAL A 1 444 ? 28.977 -2.127 -39.563 1.00 90.81 444 VAL A C 1
ATOM 3359 O O . VAL A 1 444 ? 28.918 -3.339 -39.756 1.00 90.81 444 VAL A O 1
ATOM 3362 N N . TYR A 1 445 ? 29.924 -1.367 -40.097 1.00 91.31 445 TYR A N 1
ATOM 3363 C CA . TYR A 1 445 ? 30.939 -1.875 -41.015 1.00 91.31 445 TYR A CA 1
ATOM 3364 C C . TYR A 1 445 ? 32.229 -2.209 -40.270 1.00 91.31 445 TYR A C 1
ATOM 3366 O O . TYR A 1 445 ? 32.778 -1.357 -39.570 1.00 91.31 445 TYR A O 1
ATOM 3374 N N . VAL A 1 446 ? 32.735 -3.428 -40.458 1.00 91.81 446 VAL A N 1
ATOM 3375 C CA . VAL A 1 446 ? 34.013 -3.889 -39.897 1.00 91.81 446 VAL A CA 1
ATOM 3376 C C . VAL A 1 446 ? 34.976 -4.189 -41.050 1.00 91.81 446 VAL A C 1
ATOM 3378 O O . VAL A 1 446 ? 34.984 -5.307 -41.572 1.00 91.81 446 VAL A O 1
ATOM 3381 N N . PRO A 1 447 ? 35.774 -3.205 -41.505 1.00 89.00 447 PRO A N 1
ATOM 3382 C CA . PRO A 1 447 ? 36.675 -3.395 -42.637 1.00 89.00 447 PRO A CA 1
ATOM 3383 C C . PRO A 1 447 ? 37.840 -4.339 -42.289 1.00 89.00 447 PRO A C 1
ATOM 3385 O O . PRO A 1 447 ? 38.381 -4.298 -41.187 1.00 89.00 447 PRO A O 1
ATOM 3388 N N . GLY A 1 448 ? 38.255 -5.171 -43.251 1.00 87.94 448 GLY A N 1
ATOM 3389 C CA . GLY A 1 448 ? 39.395 -6.095 -43.129 1.00 87.94 448 GLY A CA 1
ATOM 3390 C C . GLY A 1 448 ? 39.282 -7.313 -44.056 1.00 87.94 448 GLY A C 1
ATOM 3391 O O . GLY A 1 448 ? 38.206 -7.587 -44.579 1.00 87.94 448 GLY A O 1
ATOM 3392 N N . CYS A 1 449 ? 40.370 -8.051 -44.299 1.00 87.62 449 CYS A N 1
ATOM 3393 C CA . CYS A 1 449 ? 40.343 -9.250 -45.155 1.00 87.62 449 CYS A CA 1
ATOM 3394 C C . CYS A 1 449 ? 41.358 -10.336 -44.714 1.00 87.62 449 CYS A C 1
ATOM 3396 O O . CYS A 1 449 ? 42.384 -10.506 -45.373 1.00 87.62 449 CYS A O 1
ATOM 3398 N N . PRO A 1 450 ? 41.071 -11.093 -43.635 1.00 86.31 450 PRO A N 1
ATOM 3399 C CA . PRO A 1 450 ? 39.970 -10.875 -42.699 1.00 86.31 450 PRO A CA 1
ATOM 3400 C C . PRO A 1 450 ? 40.316 -9.778 -41.666 1.00 86.31 450 PRO A C 1
ATOM 3402 O O . PRO A 1 450 ? 41.488 -9.434 -41.489 1.00 86.31 450 PRO A O 1
ATOM 3405 N N . PRO A 1 451 ? 39.318 -9.136 -41.036 1.00 89.38 451 PRO A N 1
ATOM 3406 C CA . PRO A 1 451 ? 39.569 -8.230 -39.920 1.00 89.38 451 PRO A CA 1
ATOM 3407 C C . PRO A 1 451 ? 40.100 -9.020 -38.722 1.00 89.38 451 PRO A C 1
ATOM 3409 O O . PRO A 1 451 ? 39.572 -10.081 -38.410 1.00 89.38 451 PRO A O 1
ATOM 3412 N N . LYS A 1 452 ? 41.117 -8.486 -38.037 1.00 90.94 452 LYS A N 1
ATOM 3413 C CA . LYS A 1 452 ? 41.654 -9.120 -36.825 1.00 90.94 452 LYS A CA 1
ATOM 3414 C C . LYS A 1 452 ? 40.585 -9.205 -35.721 1.00 90.94 452 LYS A C 1
ATOM 3416 O O . LYS A 1 452 ? 39.755 -8.287 -35.647 1.00 90.94 452 LYS A O 1
ATOM 3421 N N . PRO A 1 453 ? 40.643 -10.191 -34.808 1.00 89.69 453 PRO A N 1
ATOM 3422 C CA . PRO A 1 453 ? 39.667 -10.345 -33.729 1.00 89.69 453 PRO A CA 1
ATOM 3423 C C . PRO A 1 453 ? 39.527 -9.083 -32.876 1.00 89.69 453 PRO A C 1
ATOM 3425 O O . PRO A 1 453 ? 38.416 -8.673 -32.545 1.00 89.69 453 PRO A O 1
ATOM 3428 N N . GLU A 1 454 ? 40.627 -8.378 -32.592 1.00 88.75 454 GLU A N 1
ATOM 3429 C CA . GLU A 1 454 ? 40.599 -7.140 -31.806 1.00 88.75 454 GLU A CA 1
ATOM 3430 C C . GLU A 1 454 ? 39.808 -6.025 -32.506 1.00 88.75 454 GLU A C 1
ATOM 3432 O O . GLU A 1 454 ? 39.136 -5.226 -31.849 1.00 88.75 454 GLU A O 1
ATOM 3437 N N . ALA A 1 455 ? 39.856 -5.978 -33.841 1.00 89.06 455 ALA A N 1
ATOM 3438 C CA . ALA A 1 455 ? 39.107 -5.011 -34.637 1.00 89.06 455 ALA A CA 1
ATOM 3439 C C . ALA A 1 455 ? 37.607 -5.335 -34.646 1.00 89.06 455 ALA A C 1
ATOM 3441 O O . ALA A 1 455 ? 36.786 -4.419 -34.550 1.00 89.06 455 ALA A O 1
ATOM 3442 N N . ILE A 1 456 ? 37.244 -6.622 -34.700 1.00 87.94 456 ILE A N 1
ATOM 3443 C CA . ILE A 1 456 ? 35.852 -7.078 -34.583 1.00 87.94 456 ILE A CA 1
ATOM 3444 C C . ILE A 1 456 ? 35.298 -6.677 -33.208 1.00 87.94 456 ILE A C 1
ATOM 3446 O O . ILE A 1 456 ? 34.277 -5.994 -33.131 1.00 87.94 456 ILE A O 1
ATOM 3450 N N . ILE A 1 457 ? 36.019 -6.995 -32.129 1.00 86.38 457 ILE A N 1
ATOM 3451 C CA . ILE A 1 457 ? 35.617 -6.676 -30.749 1.00 86.38 457 ILE A CA 1
ATOM 3452 C C . ILE A 1 457 ? 35.477 -5.164 -30.546 1.00 86.38 457 ILE A C 1
ATOM 3454 O O . ILE A 1 457 ? 34.457 -4.695 -30.040 1.00 86.38 457 ILE A O 1
ATOM 3458 N N . SER A 1 458 ? 36.472 -4.382 -30.977 1.00 86.94 458 SER A N 1
ATOM 3459 C CA . SER A 1 458 ? 36.445 -2.919 -30.866 1.00 86.94 458 SER A CA 1
ATOM 3460 C C . SER A 1 458 ? 35.248 -2.308 -31.600 1.00 86.94 458 SER A C 1
ATOM 3462 O O . SER A 1 458 ? 34.592 -1.405 -31.074 1.00 86.94 458 SER A O 1
ATOM 3464 N N . SER A 1 459 ? 34.919 -2.835 -32.782 1.00 84.56 459 SER A N 1
ATOM 3465 C CA . SER A 1 459 ? 33.782 -2.370 -33.578 1.00 84.56 459 SER A CA 1
ATOM 3466 C C . SER A 1 459 ? 32.451 -2.646 -32.881 1.00 84.56 459 SER A C 1
ATOM 3468 O O . SER A 1 459 ? 31.590 -1.766 -32.844 1.00 84.56 459 SER A O 1
ATOM 3470 N N . VAL A 1 460 ? 32.297 -3.826 -32.270 1.00 81.62 460 VAL A N 1
ATOM 3471 C CA . VAL A 1 460 ? 31.091 -4.172 -31.505 1.00 81.62 460 VAL A CA 1
ATOM 3472 C C . VAL A 1 460 ? 30.946 -3.286 -30.269 1.00 81.62 460 VAL A C 1
ATOM 3474 O O . VAL A 1 460 ? 29.887 -2.697 -30.060 1.00 81.62 460 VAL A O 1
ATOM 3477 N N . VAL A 1 461 ? 32.015 -3.093 -29.492 1.00 81.25 461 VAL A N 1
ATOM 3478 C CA . VAL A 1 461 ? 31.991 -2.224 -28.300 1.00 81.25 461 VAL A CA 1
ATOM 3479 C C . VAL A 1 461 ? 31.647 -0.775 -28.664 1.00 81.25 461 VAL A C 1
ATOM 3481 O O . VAL A 1 461 ? 30.853 -0.124 -27.977 1.00 81.25 461 VAL A O 1
ATOM 3484 N N . LYS A 1 462 ? 32.208 -0.263 -29.765 1.00 83.69 462 LYS A N 1
ATOM 3485 C CA . LYS A 1 462 ? 31.940 1.099 -30.239 1.00 83.69 462 LYS A CA 1
ATOM 3486 C C . LYS A 1 462 ? 30.494 1.269 -30.704 1.00 83.69 462 LYS A C 1
ATOM 3488 O O . LYS A 1 462 ? 29.876 2.276 -30.374 1.00 83.69 462 LYS A O 1
ATOM 3493 N N . ALA A 1 463 ? 29.947 0.285 -31.415 1.00 80.69 463 ALA A N 1
ATOM 3494 C CA . ALA A 1 463 ? 28.553 0.295 -31.850 1.00 80.69 463 ALA A CA 1
ATOM 3495 C C . ALA A 1 463 ? 27.574 0.261 -30.667 1.00 80.69 463 ALA A C 1
ATOM 3497 O O . ALA A 1 463 ? 26.629 1.044 -30.629 1.00 80.69 463 ALA A O 1
ATOM 3498 N N . LEU A 1 464 ? 27.837 -0.578 -29.660 1.00 74.69 464 LEU A N 1
ATOM 3499 C CA . LEU A 1 464 ? 27.007 -0.662 -28.453 1.00 74.69 464 LEU A CA 1
ATOM 3500 C C . LEU A 1 464 ? 27.029 0.623 -27.614 1.00 74.69 464 LEU A C 1
ATOM 3502 O O . LEU A 1 464 ? 26.049 0.933 -26.943 1.00 74.69 464 LEU A O 1
ATOM 3506 N N . SER A 1 465 ? 28.130 1.376 -27.664 1.00 74.06 465 SER A N 1
ATOM 3507 C CA . SER A 1 465 ? 28.259 2.669 -26.978 1.00 74.06 465 SER A CA 1
ATOM 3508 C C . SER A 1 465 ? 27.543 3.820 -27.698 1.00 74.06 465 SER A C 1
ATOM 3510 O O . SER A 1 465 ? 27.338 4.866 -27.088 1.00 74.06 465 SER A O 1
ATOM 3512 N N . ALA A 1 466 ? 27.223 3.652 -28.986 1.00 70.50 466 ALA A N 1
ATOM 3513 C CA . ALA A 1 466 ? 26.587 4.666 -29.829 1.00 70.50 466 ALA A CA 1
ATOM 3514 C C . ALA A 1 466 ? 25.056 4.515 -29.934 1.00 70.50 466 ALA A C 1
ATOM 3516 O O . ALA A 1 466 ? 24.376 5.490 -30.255 1.00 70.50 466 ALA A O 1
ATOM 3517 N N . LEU A 1 467 ? 24.527 3.313 -29.662 1.00 65.44 467 LEU A N 1
ATOM 3518 C CA . LEU A 1 467 ? 23.126 3.093 -29.259 1.00 65.44 467 LEU A CA 1
ATOM 3519 C C . LEU A 1 467 ? 22.865 3.792 -27.924 1.00 65.44 467 LEU A C 1
ATOM 3521 O O . LEU A 1 467 ? 21.696 3.945 -27.503 1.00 65.44 467 LEU A O 1
#

pLDDT: mean 86.55, std 10.16, range [41.59, 96.31]